Protein AF-0000000084527457 (afdb_homodimer)

Radius of gyration: 26.6 Å; Cα contacts (8 Å, |Δi|>4): 1400; chains: 2; bounding box: 77×73×50 Å

Organism: NCBI:txid1123501

InterPro domains:
  IPR000843 LacI-type HTH domain [PF00356] (1-45)
  IPR000843 LacI-type HTH domain [PS50932] (1-57)
  IPR000843 LacI-type HTH domain [SM00354] (1-70)
  IPR000843 LacI-type HTH domain [cd01392] (3-54)
  IPR010982 Lambda repressor-like, DNA-binding domain superfamily [G3DSA:1.10.260.40] (1-59)
  IPR010982 Lambda repressor-like, DNA-binding domain superfamily [SSF47413] (1-47)
  IPR028082 Periplasmic binding protein-like I [SSF53822] (60-326)
  IPR046335 Transcriptional regulator LacI/GalR-like, sensor domain [PF13377] (168-326)

Secondary structure (DSSP, 8-state):
-HHHHHHHTS-HHHHHHHHTT-TT----HHHHHHHHHHHHHHT-------SS----TT-EEEEEES-SSSSSHHHHHHHHHHHHHHHTT-EEEEEE--SS---STTTTHHHHTS-EEEEEEEEEEEEEE---GGGGSS-EEEEEEEETT--S-EEEE-HHHHHHHHHHHHHHTT--SEEEE---TT-HHHHHHHHHHHHHHHHTTPPP-GGGEE---SSHHHHHHHHHHHHTSSS--SEEEESSHHHHHHHHHHHHHTTPPTTTT-EEE-SB--GGGGGSSSPPBEEE--HHHHHHHHHHHHH-GGG---TT-EEEEPPEEE--S--/-HHHHHHHTS-HHHHHHHHTT-TT----HHHHHHHHHHHHHHT-------SS----TT-EEEEEES-SSSSSHHHHHHHHHHHHHHHTT-EEEEEE--STT---GGGGHHHHTS-EEEEEEEEEEEEEE---GGGGTS-EEEEEEEETT--S-EEEE-HHHHHHHHHHHHHHTT--SEEEE---TT-HHHHHHHHHHHHHHHHTTPPP-GGGEE---SSHHHHHHHHHHHHTSSS--SEEEESSHHHHHHHHHHHHHTT--TTTT-EEE-SB--GGGGGSSSPPBEEE--HHHHHHHHHHHHH-GGG---TT-EEEEPPEEE--S--

pLDDT: mean 86.65, std 17.04, range [30.64, 98.94]

Solvent-accessible surface area (backbone atoms only — not comparable to full-atom values): 33300 Å² total; per-residue (Å²): 99,64,68,31,8,64,69,42,73,44,49,51,58,54,38,50,43,55,73,66,62,51,80,79,62,92,61,53,70,68,54,43,50,38,35,52,53,27,24,57,73,70,63,59,68,77,74,68,74,72,69,87,69,73,66,59,74,78,36,28,35,41,35,38,26,46,49,53,45,92,49,53,50,42,31,29,16,47,50,25,21,44,57,48,28,44,76,60,60,27,44,55,41,34,31,65,44,68,68,87,66,50,70,63,78,55,71,47,42,72,59,76,68,46,57,63,64,25,38,37,44,34,39,73,60,52,42,78,44,82,74,62,72,72,51,76,77,42,56,41,29,29,32,30,27,40,40,82,79,48,76,42,18,20,31,34,68,26,36,33,61,30,22,18,51,52,41,40,48,39,41,74,70,67,32,78,39,69,24,33,38,36,28,37,83,94,36,51,57,31,55,28,23,49,52,12,33,52,50,33,33,52,76,67,73,35,82,86,54,76,81,38,53,31,86,21,64,64,36,32,65,38,20,22,53,38,40,50,56,36,60,66,39,96,79,44,56,36,20,35,38,21,61,27,40,49,16,34,50,16,30,50,51,36,35,51,74,71,70,51,46,60,34,85,64,32,24,37,33,29,22,47,57,48,80,63,32,69,70,38,92,52,24,42,9,24,24,31,58,46,35,33,56,40,21,25,50,44,39,44,58,71,70,49,61,76,75,62,70,60,72,53,44,75,44,57,43,72,38,47,80,42,84,51,54,11,78,98,64,68,30,9,66,69,43,74,44,50,51,56,54,40,50,41,54,72,66,60,51,80,77,61,91,61,51,71,67,53,43,51,38,36,51,51,28,24,58,73,70,64,58,68,73,72,70,75,74,66,90,68,74,66,58,72,78,36,28,36,40,36,38,27,48,49,52,46,91,49,53,49,42,30,29,16,47,51,24,20,45,55,47,28,44,77,60,60,28,44,54,41,33,31,66,43,70,68,86,71,60,70,53,75,57,64,48,44,72,60,75,66,46,58,62,64,25,37,35,42,34,39,75,61,52,41,80,45,83,76,63,72,72,51,76,77,41,56,42,31,27,32,30,28,40,40,83,81,47,76,42,18,20,30,33,71,26,36,34,61,32,22,18,50,52,41,40,47,40,42,73,72,68,33,77,39,69,24,33,38,35,29,36,83,92,34,52,56,32,53,29,23,49,51,11,35,52,50,32,32,52,76,68,74,35,82,87,53,76,81,37,53,32,84,23,64,65,36,32,65,37,19,22,53,39,43,50,55,35,59,65,40,96,78,43,54,35,20,36,37,21,62,28,37,50,15,34,52,17,30,51,53,37,37,51,73,71,70,51,46,62,34,84,64,31,22,38,34,29,21,46,57,49,80,64,32,70,69,39,91,51,24,43,8,24,24,32,58,49,35,34,57,41,21,23,48,44,39,44,59,71,68,49,62,74,75,63,70,58,70,53,42,74,44,58,42,72,38,46,80,43,84,52,55,11,81

Sequence (654 aa):
MMDVAARAGVSQATVSLVLNGSPGARLSDATKSRVRAAAEAVGYRLTRRPAARQPVAEKLIGFIADELSTDPWMPLAFDGAREKALEYGVTMTLVSRQGEDDREDSVYEPLTRLPLHGLIFGTTLTRRVDPPKLLFDVPSVLVNCYDTRRRLPSVLPGDLLGGRAATQRLIAAGRRRVGLINGQSGIDASRDRLRGYRQALSSADIAFDPALVWPGNWEPTAGYEGTMAMMALEDPPDGIFCANDVMALGCYDALKELGLRIPQDIAVVGFDDREIAQFMRPPLTTFLLPHYEMGATAVQMLLDRAGGLTDLDQIKIECTLVERESGMMDVAARAGVSQATVSLVLNGSPGARLSDATKSRVRAAAEAVGYRLTRRPAARQPVAEKLIGFIADELSTDPWMPLAFDGAREKALEYGVTMTLVSRQGEDDREDSVYEPLTRLPLHGLIFGTTLTRRVDPPKLLFDVPSVLVNCYDTRRRLPSVLPGDLLGGRAATQRLIAAGRRRVGLINGQSGIDASRDRLRGYRQALSSADIAFDPALVWPGNWEPTAGYEGTMAMMALEDPPDGIFCANDVMALGCYDALKELGLRIPQDIAVVGFDDREIAQFMRPPLTTFLLPHYEMGATAVQMLLDRAGGLTDLDQIKIECTLVERESG

Structure (mmCIF, N/CA/C/O backbone):
data_AF-0000000084527457-model_v1
#
loop_
_entity.id
_entity.type
_entity.pdbx_description
1 polymer 'Transcriptional regulator, LacI family'
#
loop_
_atom_site.group_PDB
_atom_site.id
_atom_site.type_symbol
_atom_site.label_atom_id
_atom_site.label_alt_id
_atom_site.label_comp_id
_atom_site.label_asym_id
_atom_site.label_entity_id
_atom_site.label_seq_id
_atom_site.pdbx_PDB_ins_code
_atom_site.Cartn_x
_atom_site.Cartn_y
_atom_site.Cartn_z
_atom_site.occupancy
_atom_site.B_iso_or_equiv
_atom_site.auth_seq_id
_atom_site.auth_comp_id
_atom_site.auth_asym_id
_atom_site.auth_atom_id
_atom_site.pdbx_PDB_model_num
ATOM 1 N N . MET A 1 1 ? 33.625 -12.305 8.234 1 56.59 1 MET A N 1
ATOM 2 C CA . MET A 1 1 ? 32.188 -12.414 8.047 1 56.59 1 MET A CA 1
ATOM 3 C C . MET A 1 1 ? 31.875 -13.266 6.82 1 56.59 1 MET A C 1
ATOM 5 O O . MET A 1 1 ? 31.047 -14.18 6.895 1 56.59 1 MET A O 1
ATOM 9 N N . MET A 1 2 ? 32.531 -13.133 5.77 1 64.69 2 MET A N 1
ATOM 10 C CA . MET A 1 2 ? 32.281 -13.938 4.578 1 64.69 2 MET A CA 1
ATOM 11 C C . MET A 1 2 ? 32.688 -15.391 4.816 1 64.69 2 MET A C 1
ATOM 13 O O . MET A 1 2 ? 31.953 -16.297 4.414 1 64.69 2 MET A O 1
ATOM 17 N N . ASP A 1 3 ? 33.75 -15.578 5.426 1 67.12 3 ASP A N 1
ATOM 18 C CA . ASP A 1 3 ? 34.219 -16.938 5.707 1 67.12 3 ASP A CA 1
ATOM 19 C C . ASP A 1 3 ? 33.281 -17.656 6.664 1 67.12 3 ASP A C 1
ATOM 21 O O . ASP A 1 3 ? 33.031 -18.844 6.508 1 67.12 3 ASP A O 1
ATOM 25 N N . VAL A 1 4 ? 32.688 -16.844 7.602 1 74.31 4 VAL A N 1
ATOM 26 C CA . VAL A 1 4 ? 31.734 -17.406 8.555 1 74.31 4 VAL A CA 1
ATOM 27 C C . VAL A 1 4 ? 30.438 -17.781 7.832 1 74.31 4 VAL A C 1
ATOM 29 O O . VAL A 1 4 ? 29.906 -18.875 8.055 1 74.31 4 VAL A O 1
ATOM 32 N N . ALA A 1 5 ? 30.094 -17 6.988 1 71.12 5 ALA A N 1
ATOM 33 C CA . ALA A 1 5 ? 28.859 -17.219 6.215 1 71.12 5 ALA A CA 1
ATOM 34 C C . ALA A 1 5 ? 29 -18.438 5.312 1 71.12 5 ALA A C 1
ATOM 36 O O . ALA A 1 5 ? 28.094 -19.266 5.258 1 71.12 5 ALA A O 1
ATOM 37 N N . ALA A 1 6 ? 30.078 -18.578 4.688 1 70.38 6 ALA A N 1
ATOM 38 C CA . ALA A 1 6 ? 30.375 -19.719 3.82 1 70.38 6 ALA A CA 1
ATOM 39 C C . ALA A 1 6 ? 30.406 -21.016 4.617 1 70.38 6 ALA A C 1
ATOM 41 O O . ALA A 1 6 ? 29.875 -22.031 4.18 1 70.38 6 ALA A O 1
ATOM 42 N N . ARG A 1 7 ? 30.938 -20.969 5.777 1 73.31 7 ARG A N 1
ATOM 43 C CA . ARG A 1 7 ? 31.125 -22.156 6.602 1 73.31 7 ARG A CA 1
ATOM 44 C C . ARG A 1 7 ? 29.812 -22.547 7.285 1 73.31 7 ARG A C 1
ATOM 46 O O . ARG A 1 7 ? 29.547 -23.734 7.473 1 73.31 7 ARG A O 1
ATOM 53 N N . ALA A 1 8 ? 28.953 -21.547 7.547 1 76.69 8 ALA A N 1
ATOM 54 C CA . ALA A 1 8 ? 27.688 -21.766 8.258 1 76.69 8 ALA A CA 1
ATOM 55 C C . ALA A 1 8 ? 26.547 -22.016 7.277 1 76.69 8 ALA A C 1
ATOM 57 O O . ALA A 1 8 ? 25.469 -22.453 7.676 1 76.69 8 ALA A O 1
ATOM 58 N N . GLY A 1 9 ? 26.844 -21.75 5.965 1 69.19 9 GLY A N 1
ATOM 59 C CA . GLY A 1 9 ? 25.828 -21.922 4.934 1 69.19 9 GLY A CA 1
ATOM 60 C C . GLY A 1 9 ? 24.719 -20.906 5.02 1 69.19 9 GLY A C 1
ATOM 61 O O . GLY A 1 9 ? 23.547 -21.25 4.805 1 69.19 9 GLY A O 1
ATOM 62 N N . VAL A 1 10 ? 25.094 -19.812 5.555 1 69.06 10 VAL A N 1
ATOM 63 C CA . VAL A 1 10 ? 24.109 -18.75 5.688 1 69.06 10 VAL A CA 1
ATOM 64 C 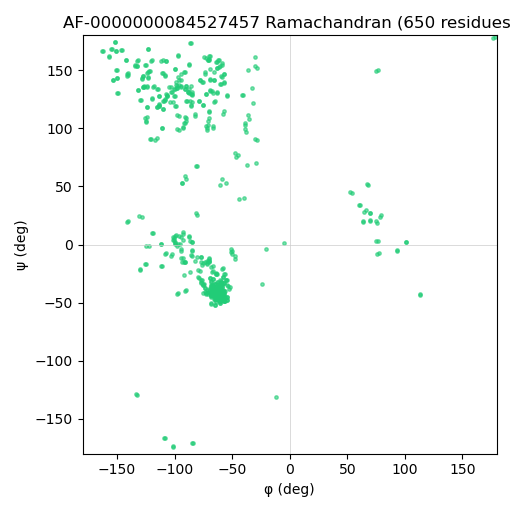C . VAL A 1 10 ? 24.609 -17.484 4.992 1 69.06 10 VAL A C 1
ATOM 66 O O . VAL A 1 10 ? 25.75 -17.453 4.512 1 69.06 10 VAL A O 1
ATOM 69 N N . SER A 1 11 ? 23.797 -16.594 4.828 1 64.56 11 SER A N 1
ATOM 70 C CA . SER A 1 11 ? 24.188 -15.312 4.238 1 64.56 11 SER A CA 1
ATOM 71 C C . SER A 1 11 ? 25.062 -14.508 5.199 1 64.56 11 SER A C 1
ATOM 73 O O . SER A 1 11 ? 25.047 -14.742 6.406 1 64.56 11 SER A O 1
ATOM 75 N N . GLN A 1 12 ? 25.797 -13.586 4.703 1 61.69 12 GLN A N 1
ATOM 76 C CA . GLN A 1 12 ? 26.609 -12.68 5.527 1 61.69 12 GLN A CA 1
ATOM 77 C C . GLN A 1 12 ? 25.719 -11.891 6.488 1 61.69 12 GLN A C 1
ATOM 79 O O . GLN A 1 12 ? 26.109 -11.641 7.633 1 61.69 12 GLN A O 1
ATOM 84 N N . ALA A 1 13 ? 24.594 -11.586 6.078 1 60.31 13 ALA A N 1
ATOM 85 C CA . ALA A 1 13 ? 23.672 -10.844 6.922 1 60.31 13 ALA A CA 1
ATOM 86 C C . ALA A 1 13 ? 23.219 -11.68 8.117 1 60.31 13 ALA A C 1
ATOM 88 O O . ALA A 1 13 ? 23.125 -11.18 9.234 1 60.31 13 ALA A O 1
ATOM 89 N N . THR A 1 14 ? 23 -12.93 7.871 1 64.81 14 THR A N 1
ATOM 90 C CA . THR A 1 14 ? 22.641 -13.852 8.938 1 64.81 14 THR A CA 1
ATOM 91 C C . THR A 1 14 ? 23.766 -13.984 9.945 1 64.81 14 THR A C 1
ATOM 93 O O . THR A 1 14 ? 23.531 -14.016 11.156 1 64.81 14 THR A O 1
ATOM 96 N N . VAL A 1 15 ? 24.969 -14.047 9.43 1 65.31 15 VAL A N 1
ATOM 97 C CA . VAL A 1 15 ? 26.141 -14.117 10.297 1 65.31 15 VAL A CA 1
ATOM 98 C C . VAL A 1 15 ? 26.203 -12.867 11.172 1 65.31 15 VAL A C 1
ATOM 100 O O . VAL A 1 15 ? 26.406 -12.953 12.383 1 65.31 15 VAL A O 1
ATOM 103 N N . SER A 1 16 ? 25.969 -11.797 10.617 1 62.44 16 SER A N 1
ATOM 104 C CA . SER A 1 16 ? 26 -10.523 11.328 1 62.44 16 SER A CA 1
ATOM 105 C C . SER A 1 16 ? 24.922 -10.461 12.398 1 62.44 16 SER A C 1
ATOM 107 O O . SER A 1 16 ? 25.188 -10.039 13.531 1 62.44 16 SER A O 1
ATOM 109 N N . LEU A 1 17 ? 23.781 -10.914 12.055 1 61.84 17 LEU A N 1
ATOM 110 C CA . LEU A 1 17 ? 22.656 -10.891 12.984 1 61.84 17 LEU A CA 1
ATOM 111 C C . LEU A 1 17 ? 22.938 -11.805 14.18 1 61.84 17 LEU A C 1
ATOM 113 O O . LEU A 1 17 ? 22.625 -11.445 15.32 1 61.84 17 LEU A O 1
ATOM 117 N N . VAL A 1 18 ? 23.391 -12.977 13.938 1 67.12 18 VAL A N 1
ATOM 118 C CA . VAL A 1 18 ? 23.641 -13.969 14.977 1 67.12 18 VAL A CA 1
ATOM 119 C C . VAL A 1 18 ? 24.781 -13.492 15.867 1 67.12 18 VAL A C 1
ATOM 121 O O . VAL A 1 18 ? 24.703 -13.602 17.094 1 67.12 18 VAL A O 1
ATOM 124 N N . LEU A 1 19 ? 25.797 -12.977 15.273 1 65.38 19 LEU A N 1
ATOM 125 C CA . LEU A 1 19 ? 27 -12.656 16.047 1 65.38 19 LEU A CA 1
ATOM 126 C C . LEU A 1 19 ? 26.812 -11.344 16.797 1 65.38 19 LEU A C 1
ATOM 128 O O . LEU A 1 19 ? 27.422 -11.148 17.859 1 65.38 19 LEU A O 1
ATOM 132 N N . ASN A 1 20 ? 25.891 -10.523 16.312 1 57.22 20 ASN A N 1
ATOM 133 C CA . ASN A 1 20 ? 25.672 -9.258 17.016 1 57.22 20 ASN A CA 1
ATOM 134 C C . ASN A 1 20 ? 24.562 -9.375 18.047 1 57.22 20 ASN A C 1
ATOM 136 O O . ASN A 1 20 ? 24.25 -8.406 18.734 1 57.22 20 ASN A O 1
ATOM 140 N N . GLY A 1 21 ? 24.078 -10.406 18.375 1 56.22 21 GLY A N 1
ATOM 141 C CA . GLY A 1 21 ? 23.125 -10.688 19.438 1 56.22 21 GLY A CA 1
ATOM 142 C C . GLY A 1 21 ? 21.781 -10.023 19.203 1 56.22 21 GLY A C 1
ATOM 143 O O . GLY A 1 21 ? 21.078 -9.703 20.172 1 56.22 21 GLY A O 1
ATOM 144 N N . SER A 1 22 ? 21.453 -9.812 18.094 1 45.12 22 SER A N 1
ATOM 145 C CA . SER A 1 22 ? 20.203 -9.094 17.891 1 45.12 22 SER A CA 1
ATOM 146 C C . SER A 1 22 ? 19 -9.953 18.266 1 45.12 22 SER A C 1
ATOM 148 O O . SER A 1 22 ? 18.781 -11.016 17.688 1 45.12 22 SER A O 1
ATOM 150 N N . PRO A 1 23 ? 18.328 -9.656 19.328 1 46.12 23 PRO A N 1
ATOM 151 C CA . PRO A 1 23 ? 17.266 -10.508 19.859 1 46.12 23 PRO A CA 1
ATOM 152 C C . PRO A 1 23 ? 16.141 -10.766 18.859 1 46.12 23 PRO A C 1
ATOM 154 O O . PRO A 1 23 ? 15.477 -11.797 18.938 1 46.12 23 PRO A O 1
ATOM 157 N N . GLY A 1 24 ? 15.82 -9.977 18.078 1 41.19 24 GLY A N 1
ATOM 158 C CA . GLY A 1 24 ? 14.625 -10.078 17.266 1 41.19 24 GLY A CA 1
ATOM 159 C C . GLY A 1 24 ? 14.797 -10.984 16.062 1 41.19 24 GLY A C 1
ATOM 160 O O . GLY A 1 24 ? 13.875 -11.148 15.266 1 41.19 24 GLY A O 1
ATOM 161 N N . ALA A 1 25 ? 15.875 -11.391 15.734 1 41.84 25 ALA A N 1
ATOM 162 C CA . ALA A 1 25 ? 16.016 -12.234 14.547 1 41.84 25 ALA A CA 1
ATOM 163 C C . ALA A 1 25 ? 15.453 -13.633 14.797 1 41.84 25 ALA A C 1
ATOM 165 O O . ALA A 1 25 ? 15.922 -14.336 15.703 1 41.84 25 ALA A O 1
ATOM 166 N N . ARG A 1 26 ? 14.273 -13.969 14.406 1 50.69 26 ARG A N 1
ATOM 167 C CA . ARG A 1 26 ? 13.695 -15.305 14.453 1 50.69 26 ARG A CA 1
ATOM 168 C C . ARG A 1 26 ? 14.578 -16.312 13.719 1 50.69 26 ARG A C 1
ATOM 170 O O . ARG A 1 26 ? 14.281 -16.688 12.586 1 50.69 26 ARG A O 1
ATOM 177 N N . LEU A 1 27 ? 15.805 -16.359 14.062 1 58.62 27 LEU A N 1
ATOM 178 C CA . LEU A 1 27 ? 16.672 -17.422 13.578 1 58.62 27 LEU A CA 1
ATOM 179 C C . LEU A 1 27 ? 16.594 -18.641 14.492 1 58.62 27 LEU A C 1
ATOM 181 O O . LEU A 1 27 ? 16.438 -18.5 15.711 1 58.62 27 LEU A O 1
ATOM 185 N N . SER A 1 28 ? 16.469 -19.781 13.914 1 65.12 28 SER A N 1
ATOM 186 C CA . SER A 1 28 ? 16.422 -21.016 14.695 1 65.12 28 SER A CA 1
ATOM 187 C C . SER A 1 28 ? 17.672 -21.156 15.555 1 65.12 28 SER A C 1
ATOM 189 O O . SER A 1 28 ? 18.75 -20.641 15.211 1 65.12 28 SER A O 1
ATOM 191 N N . ASP A 1 29 ? 17.422 -21.719 16.609 1 71.06 29 ASP A N 1
ATOM 192 C CA . ASP A 1 29 ? 18.547 -22 17.5 1 71.06 29 ASP A CA 1
ATOM 193 C C . ASP A 1 29 ? 19.625 -22.797 16.781 1 71.06 29 ASP A C 1
ATOM 195 O O . ASP A 1 29 ? 20.812 -22.625 17.047 1 71.06 29 ASP A O 1
ATOM 199 N N . ALA A 1 30 ? 19.188 -23.562 15.875 1 71.75 30 ALA A N 1
ATOM 200 C CA . ALA A 1 30 ? 20.125 -24.359 15.102 1 71.75 30 ALA A CA 1
ATOM 201 C C . ALA A 1 30 ? 20.984 -23.469 14.203 1 71.75 30 ALA A C 1
ATOM 203 O O . ALA A 1 30 ? 22.203 -23.672 14.109 1 71.75 30 ALA A O 1
ATOM 204 N N . THR A 1 31 ? 20.438 -22.484 13.711 1 73.5 31 THR A N 1
ATOM 205 C CA . THR A 1 31 ? 21.156 -21.562 12.844 1 73.5 31 THR A CA 1
ATOM 206 C C . THR A 1 31 ? 22.125 -20.688 13.664 1 73.5 31 THR A C 1
ATOM 208 O O . THR A 1 31 ? 23.266 -20.484 13.258 1 73.5 31 THR A O 1
ATOM 211 N N . LYS A 1 32 ? 21.688 -20.297 14.703 1 75.38 32 LYS A N 1
ATOM 212 C CA . LYS A 1 32 ? 22.516 -19.516 15.602 1 75.38 32 LYS A CA 1
ATOM 213 C C . LYS A 1 32 ? 23.75 -20.297 16.047 1 75.38 32 LYS A C 1
ATOM 215 O O . LYS A 1 32 ? 24.859 -19.766 16.047 1 75.38 32 LYS A O 1
ATOM 220 N N . SER A 1 33 ? 23.422 -21.5 16.391 1 77.44 33 SER A N 1
ATOM 221 C CA . SER A 1 33 ? 24.5 -22.375 16.844 1 77.44 33 SER A CA 1
ATOM 222 C C . SER A 1 33 ? 25.516 -22.625 15.734 1 77.44 33 SER A C 1
ATOM 224 O O . SER A 1 33 ? 26.719 -22.609 15.977 1 77.44 33 SER A O 1
ATOM 226 N N . ARG A 1 34 ? 25.031 -22.766 14.555 1 78.56 34 ARG A N 1
ATOM 227 C CA . ARG A 1 34 ? 25.906 -23.016 13.414 1 78.56 34 ARG A CA 1
ATOM 228 C C . ARG A 1 34 ? 26.781 -21.812 13.117 1 78.56 34 ARG A C 1
ATOM 230 O O . ARG A 1 34 ? 27.984 -21.969 12.844 1 78.56 34 ARG A O 1
ATOM 237 N N . VAL A 1 35 ? 26.203 -20.766 13.211 1 77.31 35 VAL A N 1
ATOM 238 C CA . VAL A 1 35 ? 26.922 -19.531 12.93 1 77.31 35 VAL A CA 1
ATOM 239 C C . VAL A 1 35 ? 27.969 -19.281 14.016 1 77.31 35 VAL A C 1
ATOM 241 O O . VAL A 1 35 ? 29.109 -18.938 13.711 1 77.31 35 VAL A O 1
ATOM 244 N N . ARG A 1 36 ? 27.516 -19.5 15.203 1 77.94 36 ARG A N 1
ATOM 245 C CA . ARG A 1 36 ? 28.438 -19.297 16.312 1 77.94 36 ARG A CA 1
ATOM 246 C C . ARG A 1 36 ? 29.609 -20.281 16.234 1 77.94 36 ARG A C 1
ATOM 248 O O . ARG A 1 36 ? 30.75 -19.906 16.484 1 77.94 36 ARG A O 1
ATOM 255 N N . ALA A 1 37 ? 29.375 -21.5 15.938 1 79.69 37 ALA A N 1
ATOM 256 C CA . ALA A 1 37 ? 30.406 -22.516 15.789 1 79.69 37 ALA A CA 1
ATOM 257 C C . ALA A 1 37 ? 31.375 -22.172 14.656 1 79.69 37 ALA A C 1
ATOM 259 O O . ALA A 1 37 ? 32.594 -22.344 14.789 1 79.69 37 ALA A O 1
ATOM 260 N N . ALA A 1 38 ? 30.844 -21.672 13.57 1 78.88 38 ALA A N 1
ATOM 261 C CA . ALA A 1 38 ? 31.641 -21.281 12.422 1 78.88 38 ALA A CA 1
ATOM 262 C C . ALA A 1 38 ? 32.531 -20.062 12.758 1 78.88 38 ALA A C 1
ATOM 264 O O . ALA A 1 38 ? 33.688 -20 12.352 1 78.88 38 ALA A O 1
ATOM 265 N N . ALA A 1 39 ? 31.953 -19.219 13.484 1 75.81 39 ALA A N 1
ATOM 266 C CA . ALA A 1 39 ? 32.688 -18.031 13.922 1 75.81 39 ALA A CA 1
ATOM 267 C C . ALA A 1 39 ? 33.844 -18.391 14.828 1 75.81 39 ALA A C 1
ATOM 269 O O . ALA A 1 39 ? 34.938 -17.859 14.68 1 75.81 39 ALA A O 1
ATOM 270 N N . GLU A 1 40 ? 33.562 -19.188 15.75 1 73.81 40 GLU A N 1
ATOM 271 C CA . GLU A 1 40 ? 34.594 -19.688 16.656 1 73.81 40 GLU A CA 1
ATOM 272 C C . GLU A 1 40 ? 35.719 -20.391 15.891 1 73.81 40 GLU A C 1
ATOM 274 O O . GLU A 1 40 ? 36.875 -20.234 16.203 1 73.81 40 GLU A O 1
ATOM 279 N N . ALA A 1 41 ? 35.375 -21.109 14.945 1 75.94 41 ALA A N 1
ATOM 280 C CA . ALA A 1 41 ? 36.312 -21.906 14.195 1 75.94 41 ALA A CA 1
ATOM 281 C C . ALA A 1 41 ? 37.25 -21.016 13.383 1 75.94 41 ALA A C 1
ATOM 283 O O . ALA A 1 41 ? 38.406 -21.359 13.156 1 75.94 41 ALA A O 1
ATOM 284 N N . VAL A 1 42 ? 36.656 -19.875 12.984 1 71.19 42 VAL A N 1
ATOM 285 C CA . VAL A 1 42 ? 37.469 -19.016 12.148 1 71.19 42 VAL A CA 1
ATOM 286 C C . VAL A 1 42 ? 38.125 -17.953 13.016 1 71.19 42 VAL A C 1
ATOM 288 O O . VAL A 1 42 ? 38.938 -17.156 12.516 1 71.19 42 VAL A O 1
ATOM 291 N N . GLY A 1 43 ? 38.031 -18 14.25 1 65.12 43 GLY A N 1
ATOM 292 C CA . GLY A 1 43 ? 38.625 -17.062 15.188 1 65.12 43 GLY A CA 1
ATOM 293 C C . GLY A 1 43 ? 37.969 -15.688 15.148 1 65.12 43 GLY A C 1
ATOM 294 O O . GLY A 1 43 ? 38.625 -14.68 15.398 1 65.12 43 GLY A O 1
ATOM 295 N N . TYR A 1 44 ? 36.844 -15.734 14.664 1 53.78 44 TYR A N 1
ATOM 296 C CA . TYR A 1 44 ? 36.156 -14.445 14.602 1 53.78 44 TYR A CA 1
ATOM 297 C C . TYR A 1 44 ? 35.844 -13.93 16 1 53.78 44 TYR A C 1
ATOM 299 O O . TYR A 1 44 ? 35.156 -14.602 16.766 1 53.78 44 TYR A O 1
ATOM 307 N N . ARG A 1 45 ? 36.625 -12.93 16.594 1 44.81 45 ARG A N 1
ATOM 308 C CA . ARG A 1 45 ? 36.375 -12.297 17.875 1 44.81 45 ARG A CA 1
ATOM 309 C C . ARG A 1 45 ? 35.344 -11.172 17.75 1 44.81 45 ARG A C 1
ATOM 311 O O . ARG A 1 45 ? 35.469 -10.336 16.844 1 44.81 45 ARG A O 1
ATOM 318 N N . LEU A 1 46 ? 34.25 -11.375 18.312 1 39.66 46 LEU A N 1
ATOM 319 C CA . LEU A 1 46 ? 33.344 -10.25 18.484 1 39.66 46 LEU A CA 1
ATOM 320 C C . LEU A 1 46 ? 34.062 -9.031 19.031 1 39.66 46 LEU A C 1
ATOM 322 O O . LEU A 1 46 ? 34.688 -9.102 20.094 1 39.66 46 LEU A O 1
ATOM 326 N N . THR A 1 47 ? 34.844 -8.266 18.375 1 32.09 47 THR A N 1
ATOM 327 C CA . THR A 1 47 ? 35.312 -7.051 19.047 1 32.09 47 THR A CA 1
ATOM 328 C C . THR A 1 47 ? 34.188 -6.488 19.938 1 32.09 47 THR A C 1
ATOM 330 O O . THR A 1 47 ? 33.031 -6.441 19.531 1 32.09 47 THR A O 1
ATOM 333 N N . ARG A 1 48 ? 34.375 -6.559 21.234 1 32.19 48 ARG A N 1
ATOM 334 C CA . ARG A 1 48 ? 33.531 -5.938 22.234 1 32.19 48 ARG A CA 1
ATOM 335 C C . ARG A 1 48 ? 32.938 -4.621 21.734 1 32.19 48 ARG A C 1
ATOM 337 O O . ARG A 1 48 ? 33.625 -3.883 21 1 32.19 48 ARG A O 1
ATOM 344 N N . ARG A 1 49 ? 31.609 -4.484 22 1 32.16 49 ARG A N 1
ATOM 345 C CA . ARG A 1 49 ? 30.922 -3.205 21.812 1 32.16 49 ARG A CA 1
ATOM 346 C C . ARG A 1 49 ? 31.828 -2.043 22.219 1 32.16 49 ARG A C 1
ATOM 348 O O . ARG A 1 49 ? 32.375 -2.025 23.328 1 32.16 49 ARG A O 1
ATOM 355 N N . PRO A 1 50 ? 32.594 -1.306 21.359 1 31.89 50 PRO A N 1
ATOM 356 C CA . PRO A 1 50 ? 33.188 -0.212 22.141 1 31.89 50 PRO A CA 1
ATOM 357 C C . PRO A 1 50 ? 32.344 0.205 23.328 1 31.89 50 PRO A C 1
ATOM 359 O O . PRO A 1 50 ? 31.125 -0.048 23.344 1 31.89 50 PRO A O 1
ATOM 362 N N . ALA A 1 51 ? 32.812 0.744 24.453 1 30.64 51 ALA A N 1
ATOM 363 C CA . ALA A 1 51 ? 32.156 1.459 25.531 1 30.64 51 ALA A CA 1
ATOM 364 C C . ALA A 1 51 ? 30.938 2.221 25.031 1 30.64 51 ALA A C 1
ATOM 366 O O . ALA A 1 51 ? 30.844 2.553 23.844 1 30.64 51 ALA A O 1
ATOM 367 N N . ALA A 1 52 ? 29.969 2.467 25.844 1 35.22 52 ALA A N 1
ATOM 368 C CA . ALA A 1 52 ? 28.75 3.268 25.688 1 35.22 52 ALA A CA 1
ATOM 369 C C . ALA A 1 52 ? 28.984 4.418 24.703 1 35.22 52 ALA A C 1
ATOM 371 O O . ALA A 1 52 ? 29.734 5.352 25 1 35.22 52 ALA A O 1
ATOM 372 N N . ARG A 1 53 ? 29.141 4.16 23.438 1 40.34 53 ARG A N 1
ATOM 373 C CA . ARG A 1 53 ? 29.453 5.246 22.516 1 40.34 53 ARG A CA 1
ATOM 374 C C . ARG A 1 53 ? 28.641 6.496 22.859 1 40.34 53 ARG A C 1
ATOM 376 O O . ARG A 1 53 ? 27.5 6.395 23.328 1 40.34 53 ARG A O 1
ATOM 383 N N . GLN A 1 54 ? 29.188 7.746 23.031 1 37.69 54 GLN A N 1
ATOM 384 C CA . GLN A 1 54 ? 28.578 9.055 23.219 1 37.69 54 GLN A CA 1
ATOM 385 C C . GLN A 1 54 ? 27.344 9.211 22.344 1 37.69 54 GLN A C 1
ATOM 387 O O . GLN A 1 54 ? 27.375 8.922 21.141 1 37.69 54 GLN A O 1
ATOM 392 N N . PRO A 1 55 ? 26.156 9.102 22.859 1 43.47 55 PRO A N 1
ATOM 393 C CA . PRO A 1 55 ? 24.984 9.391 22.031 1 43.47 55 PRO A CA 1
ATOM 394 C C . PRO A 1 55 ? 25.266 10.406 20.922 1 43.47 55 PRO A C 1
ATOM 396 O O . PRO A 1 55 ? 25.938 11.414 21.172 1 43.47 55 PRO A O 1
ATOM 399 N N . VAL A 1 56 ? 25.656 10.117 19.766 1 49.22 56 VAL A N 1
ATOM 400 C CA . VAL A 1 56 ? 25.781 11.031 18.641 1 49.22 56 VAL A CA 1
ATOM 401 C C . VAL A 1 56 ? 24.609 12 18.625 1 49.22 56 VAL A C 1
ATOM 403 O O . VAL A 1 56 ? 23.625 11.781 17.906 1 49.22 56 VAL A O 1
ATOM 406 N N . ALA A 1 57 ? 24.188 12.469 19.719 1 53.91 57 ALA A N 1
ATOM 407 C CA . ALA A 1 57 ? 22.938 13.102 20.156 1 53.91 57 ALA A CA 1
ATOM 408 C C . ALA A 1 57 ? 22.547 14.234 19.219 1 53.91 57 ALA A C 1
ATOM 410 O O . ALA A 1 57 ? 21.375 14.602 19.125 1 53.91 57 ALA A O 1
ATOM 411 N N . GLU A 1 58 ? 23.484 14.602 18.078 1 72.25 58 GLU A N 1
ATOM 412 C CA . GLU A 1 58 ? 23.047 15.828 17.422 1 72.25 58 GLU A CA 1
ATOM 413 C C . GLU A 1 58 ? 22.859 15.609 15.922 1 72.25 58 GLU A C 1
ATOM 415 O O . GLU A 1 58 ? 22.328 16.484 15.219 1 72.25 58 GLU A O 1
ATOM 420 N N . LYS A 1 59 ? 23.141 14.406 15.469 1 83.88 59 LYS A N 1
ATOM 421 C CA . LYS A 1 59 ? 23.047 14.258 14.016 1 83.88 59 LYS A CA 1
ATOM 422 C C . LYS A 1 59 ? 21.859 13.383 13.625 1 83.88 59 LYS A C 1
ATOM 424 O O . LYS A 1 59 ? 21.359 12.609 14.445 1 83.88 59 LYS A O 1
ATOM 429 N N . LEU A 1 60 ? 21.469 13.555 12.43 1 92.25 60 LEU A N 1
ATOM 430 C CA . LEU A 1 60 ? 20.312 12.875 11.859 1 92.25 60 LEU A CA 1
ATOM 431 C C . LEU A 1 60 ? 20.703 12.031 10.656 1 92.25 60 LEU A C 1
ATOM 433 O O . LEU A 1 60 ? 21.797 12.195 10.117 1 92.25 60 LEU A O 1
ATOM 437 N N . ILE A 1 61 ? 19.938 11.094 10.336 1 94.94 61 ILE A N 1
ATOM 438 C CA . ILE A 1 61 ? 20.062 10.383 9.07 1 94.94 61 ILE A CA 1
ATOM 439 C C . ILE A 1 61 ? 18.922 10.789 8.133 1 94.94 61 ILE A C 1
ATOM 441 O O . ILE A 1 61 ? 17.766 10.844 8.539 1 94.94 61 ILE A O 1
ATOM 445 N N . GLY A 1 62 ? 19.266 11.172 6.938 1 96.19 62 GLY A N 1
ATOM 446 C CA . GLY A 1 62 ? 18.266 11.453 5.914 1 96.19 62 GLY A CA 1
ATOM 447 C C . GLY A 1 62 ? 17.984 10.266 5.016 1 96.19 62 GLY A C 1
ATOM 448 O O . GLY A 1 62 ? 18.891 9.523 4.645 1 96.19 62 GLY A O 1
ATOM 449 N N . PHE A 1 63 ? 16.75 10.031 4.746 1 97.06 63 PHE A N 1
ATOM 450 C CA . PHE A 1 63 ? 16.297 9 3.812 1 97.06 63 PHE A CA 1
ATOM 451 C C . PHE A 1 63 ? 15.727 9.633 2.551 1 97.06 63 PHE A C 1
ATOM 453 O O . PHE A 1 63 ? 14.812 10.461 2.625 1 97.06 63 PHE A O 1
ATOM 460 N N . ILE A 1 64 ? 16.266 9.273 1.407 1 95.88 64 ILE A N 1
ATOM 461 C CA . ILE A 1 64 ? 15.773 9.742 0.115 1 95.88 64 ILE A CA 1
ATOM 462 C C . ILE A 1 64 ? 15.109 8.586 -0.635 1 95.88 64 ILE A C 1
ATOM 464 O O . ILE A 1 64 ? 15.758 7.582 -0.94 1 95.88 64 ILE A O 1
ATOM 468 N N . ALA A 1 65 ? 13.859 8.719 -0.866 1 95.5 65 ALA A N 1
ATOM 469 C CA . ALA A 1 65 ? 13.125 7.719 -1.642 1 95.5 65 ALA A CA 1
ATOM 470 C C . ALA A 1 65 ? 12.766 8.258 -3.023 1 95.5 65 ALA A C 1
ATOM 472 O O . ALA A 1 65 ? 12.453 9.438 -3.176 1 95.5 65 ALA A O 1
ATOM 473 N N . ASP A 1 66 ? 12.758 7.395 -4.023 1 90.88 66 ASP A N 1
ATOM 474 C CA . ASP A 1 66 ? 12.344 7.824 -5.355 1 90.88 66 ASP A CA 1
ATOM 475 C C . ASP A 1 66 ? 10.82 7.941 -5.445 1 90.88 66 ASP A C 1
ATOM 477 O O . ASP A 1 66 ? 10.305 8.711 -6.254 1 90.88 66 ASP A O 1
ATOM 481 N N . GLU A 1 67 ? 10.164 7.133 -4.684 1 89 67 GLU A N 1
ATOM 482 C CA . GLU A 1 67 ? 8.711 7.184 -4.594 1 89 67 GLU A CA 1
ATOM 483 C C . GLU A 1 67 ? 8.211 6.574 -3.287 1 89 67 GLU A C 1
ATOM 485 O O . GLU A 1 67 ? 8.938 5.812 -2.639 1 89 67 GLU A O 1
ATOM 490 N N . LEU A 1 68 ? 6.922 6.938 -2.941 1 92 68 LEU A N 1
ATOM 491 C CA . LEU A 1 68 ? 6.469 6.477 -1.635 1 92 68 LEU A CA 1
ATOM 492 C C . LEU A 1 68 ? 5.105 5.801 -1.742 1 92 68 LEU A C 1
ATOM 494 O O . LEU A 1 68 ? 4.75 4.977 -0.896 1 92 68 LEU A O 1
ATOM 498 N N . SER A 1 69 ? 4.371 6.07 -2.766 1 89.56 69 SER A N 1
ATOM 499 C CA . SER A 1 69 ? 2.949 5.77 -2.625 1 89.56 69 SER A CA 1
ATOM 500 C C . SER A 1 69 ? 2.535 4.613 -3.529 1 89.56 69 SER A C 1
ATOM 502 O O . SER A 1 69 ? 1.503 3.98 -3.305 1 89.56 69 SER A O 1
ATOM 504 N N . THR A 1 70 ? 3.256 4.262 -4.508 1 84.38 70 THR A N 1
ATOM 505 C CA . THR A 1 70 ? 2.844 3.275 -5.504 1 84.38 70 THR A CA 1
ATOM 506 C C . THR A 1 70 ? 2.926 1.863 -4.93 1 84.38 70 THR A C 1
ATOM 508 O O . THR A 1 70 ? 2.137 0.992 -5.297 1 84.38 70 THR A O 1
ATOM 511 N N . ASP A 1 71 ? 3.885 1.679 -4.113 1 87.69 71 ASP A N 1
ATOM 512 C CA . ASP A 1 71 ? 4.09 0.406 -3.428 1 87.69 71 ASP A CA 1
ATOM 513 C C . ASP A 1 71 ? 4.652 0.622 -2.023 1 87.69 71 ASP A C 1
ATOM 515 O O . ASP A 1 71 ? 5.066 1.732 -1.679 1 87.69 71 ASP A O 1
ATOM 519 N N . PRO A 1 72 ? 4.648 -0.406 -1.198 1 92.25 72 PRO A N 1
ATOM 520 C CA . PRO A 1 72 ? 5.043 -0.203 0.197 1 92.25 72 PRO A CA 1
ATOM 521 C C . PRO A 1 72 ? 6.551 -0.337 0.408 1 92.25 72 PRO A C 1
ATOM 523 O O . PRO A 1 72 ? 7.023 -0.32 1.548 1 92.25 72 PRO A O 1
ATOM 526 N N . TRP A 1 73 ? 7.355 -0.466 -0.584 1 95.56 73 TRP A N 1
ATOM 527 C CA . TRP A 1 73 ? 8.742 -0.907 -0.449 1 95.56 73 TRP A CA 1
ATOM 528 C C . TRP A 1 73 ? 9.578 0.142 0.275 1 95.56 73 TRP A C 1
ATOM 530 O O . TRP A 1 73 ? 10.195 -0.149 1.302 1 95.56 73 TRP A O 1
ATOM 540 N N . MET A 1 74 ? 9.508 1.377 -0.179 1 96.19 74 MET A N 1
ATOM 541 C CA . MET A 1 74 ? 10.336 2.4 0.451 1 96.19 74 MET A CA 1
ATOM 542 C C . MET A 1 74 ? 9.789 2.771 1.825 1 96.19 74 MET A C 1
ATOM 544 O O . MET A 1 74 ? 10.555 2.988 2.764 1 96.19 74 MET A O 1
ATOM 548 N N . PRO A 1 75 ? 8.469 2.828 1.991 1 96.25 75 PRO A N 1
ATOM 549 C CA . PRO A 1 75 ? 7.973 3.01 3.357 1 96.25 75 PRO A CA 1
ATOM 550 C C . PRO A 1 75 ? 8.453 1.916 4.309 1 96.25 75 PRO A C 1
ATOM 552 O O . PRO A 1 75 ? 8.844 2.207 5.441 1 96.25 75 PRO A O 1
ATOM 555 N N . LEU A 1 76 ? 8.461 0.7 3.887 1 96.94 76 LEU A N 1
ATOM 556 C CA . LEU A 1 76 ? 8.922 -0.408 4.711 1 96.94 76 LEU A CA 1
ATOM 557 C C . LEU A 1 76 ? 10.414 -0.271 5.016 1 96.94 76 LEU A C 1
ATOM 559 O O . LEU A 1 76 ? 10.844 -0.483 6.156 1 96.94 76 LEU A O 1
ATOM 563 N N . ALA A 1 77 ? 11.172 0.054 3.984 1 98.25 77 ALA A N 1
ATOM 564 C CA . ALA A 1 77 ? 12.602 0.265 4.199 1 98.25 77 ALA A CA 1
ATOM 565 C C . ALA A 1 77 ? 12.844 1.393 5.195 1 98.25 77 ALA A C 1
ATOM 567 O O . ALA A 1 77 ? 13.711 1.28 6.07 1 98.25 77 ALA A O 1
ATOM 568 N N . PHE A 1 78 ? 12.078 2.449 5.074 1 97.75 78 PHE A N 1
ATOM 569 C CA . PHE A 1 78 ? 12.195 3.578 5.992 1 97.75 78 PHE A CA 1
ATOM 570 C C . PHE A 1 78 ? 11.859 3.156 7.418 1 97.75 78 PHE A C 1
ATOM 572 O O . PHE A 1 78 ? 12.547 3.547 8.359 1 97.75 78 PHE A O 1
ATOM 579 N N . ASP A 1 79 ? 10.844 2.4 7.57 1 95.75 79 ASP A N 1
ATOM 580 C CA . ASP A 1 79 ? 10.461 1.938 8.898 1 95.75 79 ASP A CA 1
ATOM 581 C C . ASP A 1 79 ? 11.57 1.117 9.547 1 95.75 79 ASP A C 1
ATOM 583 O O . ASP A 1 79 ? 11.906 1.319 10.711 1 95.75 79 ASP A O 1
ATOM 587 N N . GLY A 1 80 ? 12.102 0.198 8.805 1 96.69 80 GLY A N 1
ATOM 588 C CA . GLY A 1 80 ? 13.227 -0.572 9.312 1 96.69 80 GLY A CA 1
ATOM 589 C C . GLY A 1 80 ? 14.422 0.288 9.68 1 96.69 80 GLY A C 1
ATOM 590 O O . GLY A 1 80 ? 15.039 0.086 10.727 1 96.69 80 GLY A O 1
ATOM 591 N N . ALA A 1 81 ? 14.742 1.243 8.781 1 97 81 ALA A N 1
ATOM 592 C CA . ALA A 1 81 ? 15.844 2.162 9.031 1 97 81 ALA A CA 1
ATOM 593 C C . ALA A 1 81 ? 15.609 2.988 10.289 1 97 81 ALA A C 1
ATOM 595 O O . ALA A 1 81 ? 16.5 3.111 11.141 1 97 81 ALA A O 1
ATOM 596 N N . ARG A 1 82 ? 14.43 3.535 10.359 1 94.44 82 ARG A N 1
ATOM 597 C CA . ARG A 1 82 ? 14.078 4.395 11.484 1 94.44 82 ARG A CA 1
ATOM 598 C C . ARG A 1 82 ? 14.172 3.637 12.805 1 94.44 82 ARG A C 1
ATOM 600 O O . ARG A 1 82 ? 14.727 4.148 13.781 1 94.44 82 ARG A O 1
ATOM 607 N N . GLU A 1 83 ? 13.609 2.479 12.859 1 92.19 83 GLU A N 1
ATOM 608 C CA . GLU A 1 83 ? 13.648 1.686 14.086 1 92.19 83 GLU A CA 1
ATOM 609 C C . GLU A 1 83 ? 15.086 1.374 14.5 1 92.19 83 GLU A C 1
ATOM 611 O O . GLU A 1 83 ? 15.43 1.483 15.672 1 92.19 83 GLU A O 1
ATOM 616 N N . LYS A 1 84 ? 15.875 0.979 13.516 1 93.56 84 LYS A N 1
ATOM 617 C CA . LYS A 1 84 ? 17.281 0.7 13.812 1 93.56 84 LYS A CA 1
ATOM 618 C C . LYS A 1 84 ? 18 1.96 14.289 1 93.56 84 LYS A C 1
ATOM 620 O O . LYS A 1 84 ? 18.797 1.912 15.227 1 93.56 84 LYS A O 1
ATOM 625 N N . ALA A 1 85 ? 17.781 3.088 13.617 1 92.25 85 ALA A N 1
ATOM 626 C CA . ALA A 1 85 ? 18.406 4.355 14 1 92.25 85 ALA A CA 1
ATOM 627 C C . ALA A 1 85 ? 18.047 4.727 15.438 1 92.25 85 ALA A C 1
ATOM 629 O O . ALA A 1 85 ? 18.906 5.199 16.188 1 92.25 85 ALA A O 1
ATOM 630 N N . LEU A 1 86 ? 16.859 4.523 15.789 1 87.44 86 LEU A N 1
ATOM 631 C CA . LEU A 1 86 ? 16.391 4.855 17.125 1 87.44 86 LEU A CA 1
ATOM 632 C C . LEU A 1 86 ? 17.156 4.062 18.188 1 87.44 86 LEU A C 1
ATOM 634 O O . LEU A 1 86 ? 17.406 4.562 19.281 1 87.44 86 LEU A O 1
ATOM 638 N N . GLU A 1 87 ? 17.484 2.846 17.844 1 86.12 87 GLU A N 1
ATOM 639 C CA . GLU A 1 87 ? 18.281 2.037 18.75 1 86.12 87 GLU A CA 1
ATOM 640 C C . GLU A 1 87 ? 19.594 2.734 19.094 1 86.12 87 GLU A C 1
ATOM 642 O O . GLU A 1 87 ? 20.172 2.484 20.156 1 86.12 87 GLU A O 1
ATOM 647 N N . TYR A 1 88 ? 20.047 3.604 18.219 1 85.94 88 TYR A N 1
ATOM 648 C CA . TYR A 1 88 ? 21.297 4.324 18.422 1 85.94 88 TYR A CA 1
ATOM 649 C C . TYR A 1 88 ? 21.047 5.742 18.906 1 85.94 88 TYR A C 1
ATOM 651 O O . TYR A 1 88 ? 21.969 6.551 19 1 85.94 88 TYR A O 1
ATOM 659 N N . GLY A 1 89 ? 19.734 6.031 19.125 1 84.88 89 GLY A N 1
ATOM 660 C CA . GLY A 1 89 ? 19.375 7.367 19.562 1 84.88 89 GLY A CA 1
ATOM 661 C C . GLY A 1 89 ? 19.422 8.398 18.453 1 84.88 89 GLY A C 1
ATOM 662 O O . GLY A 1 89 ? 19.609 9.586 18.703 1 84.88 89 GLY A O 1
ATOM 663 N N . VAL A 1 90 ? 19.406 7.961 17.219 1 90.19 90 VAL A N 1
ATOM 664 C CA . VAL A 1 90 ? 19.469 8.836 16.047 1 90.19 90 VAL A CA 1
ATOM 665 C C . VAL A 1 90 ? 18.094 8.961 15.422 1 90.19 90 VAL A C 1
ATOM 667 O O . VAL A 1 90 ? 17.375 7.965 15.281 1 90.19 90 VAL A O 1
ATOM 670 N N . THR A 1 91 ? 17.703 10.195 15.062 1 90.56 91 THR A N 1
ATOM 671 C CA . THR A 1 91 ? 16.422 10.406 14.414 1 90.56 91 THR A CA 1
ATOM 672 C C . THR A 1 91 ? 16.578 10.484 12.898 1 90.56 91 THR A C 1
ATOM 674 O O . THR A 1 91 ? 17.688 10.656 12.398 1 90.56 91 THR A O 1
ATOM 677 N N . MET A 1 92 ? 15.453 10.312 12.266 1 93.62 92 MET A N 1
ATOM 678 C CA . MET A 1 92 ? 15.516 10.281 10.805 1 93.62 92 MET A CA 1
ATOM 679 C C . MET A 1 92 ? 14.445 11.18 10.195 1 93.62 92 MET A C 1
ATOM 681 O O . MET A 1 92 ? 13.414 11.438 10.82 1 93.62 92 MET A O 1
ATOM 685 N N . THR A 1 93 ? 14.711 11.656 9.008 1 94.12 93 THR A N 1
ATOM 686 C CA . THR A 1 93 ? 13.734 12.352 8.172 1 94.12 93 THR A CA 1
ATOM 687 C C . THR A 1 93 ? 13.758 11.805 6.746 1 94.12 93 THR A C 1
ATOM 689 O O . THR A 1 93 ? 14.734 11.188 6.328 1 94.12 93 THR A O 1
ATOM 692 N N . LEU A 1 94 ? 12.641 12.023 6.039 1 95.88 94 LEU A N 1
ATOM 693 C CA . LEU A 1 94 ? 12.484 11.453 4.707 1 95.88 94 LEU A CA 1
ATOM 694 C C . LEU A 1 94 ? 12.133 12.531 3.689 1 95.88 94 LEU A C 1
ATOM 696 O O . LEU A 1 94 ? 11.336 13.422 3.975 1 95.88 94 LEU A O 1
ATOM 700 N N . VAL A 1 95 ? 12.797 12.461 2.51 1 93.75 95 VAL A N 1
ATOM 701 C CA . VAL A 1 95 ? 12.398 13.234 1.342 1 93.75 95 VAL A CA 1
ATOM 702 C C . VAL A 1 95 ? 12.133 12.297 0.166 1 93.75 95 VAL A C 1
ATOM 704 O O . VAL A 1 95 ? 12.695 11.203 0.098 1 93.75 95 VAL A O 1
ATOM 707 N N . SER A 1 96 ? 11.203 12.594 -0.607 1 91.06 96 SER A N 1
ATOM 708 C CA . SER A 1 96 ? 10.891 11.797 -1.791 1 91.06 96 SER A CA 1
ATOM 709 C C . SER A 1 96 ? 11.055 12.617 -3.066 1 91.06 96 SER A C 1
ATOM 711 O O . SER A 1 96 ? 10.703 13.805 -3.096 1 91.06 96 SER A O 1
ATOM 713 N N . ARG A 1 97 ? 11.695 11.859 -3.996 1 75.56 97 ARG A N 1
ATOM 714 C CA . ARG A 1 97 ? 11.906 12.445 -5.32 1 75.56 97 ARG A CA 1
ATOM 715 C C . ARG A 1 97 ? 10.766 12.094 -6.262 1 75.56 97 ARG A C 1
ATOM 717 O O . ARG A 1 97 ? 10.102 11.062 -6.094 1 75.56 97 ARG A O 1
ATOM 724 N N . GLN A 1 98 ? 9.797 13.039 -6.598 1 64.06 98 GLN A N 1
ATOM 725 C CA . GLN A 1 98 ? 8.852 12.648 -7.633 1 64.06 98 GLN A CA 1
ATOM 726 C C . GLN A 1 98 ? 9.391 12.969 -9.023 1 64.06 98 GLN A C 1
ATOM 728 O O . GLN A 1 98 ? 9.695 14.133 -9.328 1 64.06 98 GLN A O 1
ATOM 733 N N . GLY A 1 99 ? 9.477 11.828 -9.984 1 56.06 99 GLY A N 1
ATOM 734 C CA . GLY A 1 99 ? 9.766 11.898 -11.406 1 56.06 99 GLY A CA 1
ATOM 735 C C . GLY A 1 99 ? 11.234 12.172 -11.703 1 56.06 99 GLY A C 1
ATOM 736 O O . GLY A 1 99 ? 12.016 12.438 -10.789 1 56.06 99 GLY A O 1
ATOM 737 N N . GLU A 1 100 ? 11.617 11.625 -12.844 1 50.34 100 GLU A N 1
ATOM 738 C CA . GLU A 1 100 ? 12.977 11.789 -13.352 1 50.34 100 GLU A CA 1
ATOM 739 C C . GLU A 1 100 ? 13.375 13.258 -13.414 1 50.34 100 GLU A C 1
ATOM 741 O O . GLU A 1 100 ? 14.555 13.594 -13.281 1 50.34 100 GLU A O 1
ATOM 746 N N . ASP A 1 101 ? 12.219 13.883 -13.828 1 45.72 101 ASP A N 1
ATOM 747 C CA . ASP A 1 101 ? 12.547 15.266 -14.18 1 45.72 101 ASP A CA 1
ATOM 748 C C . ASP A 1 101 ? 12.742 16.125 -12.922 1 45.72 101 ASP A C 1
ATOM 750 O O . ASP A 1 101 ? 12.898 17.344 -13.016 1 45.72 101 ASP A O 1
ATOM 754 N N . ASP A 1 102 ? 12.211 15.477 -11.977 1 50.5 102 ASP A N 1
ATOM 755 C CA . ASP A 1 102 ? 12.367 16.438 -10.891 1 50.5 102 ASP A CA 1
ATOM 756 C C . ASP A 1 102 ? 13.789 17 -10.852 1 50.5 102 ASP A C 1
ATOM 758 O O . ASP A 1 102 ? 14.75 16.25 -10.664 1 50.5 102 ASP A O 1
ATOM 762 N N . ARG A 1 103 ? 13.883 17.797 -11.656 1 45.81 103 ARG A N 1
ATOM 763 C CA . ARG A 1 103 ? 15.07 18.625 -11.781 1 45.81 103 ARG A CA 1
ATOM 764 C C . ARG A 1 103 ? 15.977 18.484 -10.562 1 45.81 103 ARG A C 1
ATOM 766 O O . ARG A 1 103 ? 15.586 17.875 -9.562 1 45.81 103 ARG A O 1
ATOM 773 N N . GLU A 1 104 ? 16.484 19.578 -9.914 1 51.09 104 GLU A N 1
ATOM 774 C CA . GLU A 1 104 ? 17.609 20.312 -9.344 1 51.09 104 GLU A CA 1
ATOM 775 C C . GLU A 1 104 ? 17.75 20.031 -7.852 1 51.09 104 GLU A C 1
ATOM 777 O O . GLU A 1 104 ? 16.797 19.609 -7.199 1 51.09 104 GLU A O 1
ATOM 782 N N . ASP A 1 105 ? 18.672 20 -7.324 1 63.09 105 ASP A N 1
ATOM 783 C CA . ASP A 1 105 ? 19.375 20.172 -6.055 1 63.09 105 ASP A CA 1
ATOM 784 C C . ASP A 1 105 ? 18.438 20.703 -4.977 1 63.09 105 ASP A C 1
ATOM 786 O O . ASP A 1 105 ? 18.672 20.484 -3.785 1 63.09 105 ASP A O 1
ATOM 790 N N . SER A 1 106 ? 17.078 20.844 -5.602 1 74.69 106 SER A N 1
ATOM 791 C CA . SER A 1 106 ? 16.281 21.562 -4.609 1 74.69 106 SER A CA 1
ATOM 792 C C . SER A 1 106 ? 15.547 20.594 -3.691 1 74.69 106 SER A C 1
ATOM 794 O O . SER A 1 106 ? 15.242 20.922 -2.543 1 74.69 106 SER A O 1
ATOM 796 N N . VAL A 1 107 ? 15.25 19.328 -4.203 1 77 107 VAL A N 1
ATOM 797 C CA . VAL A 1 107 ? 14.492 18.359 -3.414 1 77 107 VAL A CA 1
ATOM 798 C C . VAL A 1 107 ? 15.305 17.922 -2.197 1 77 107 VAL A C 1
ATOM 800 O O . VAL A 1 107 ? 14.742 17.516 -1.181 1 77 107 VAL A O 1
ATOM 803 N N . TYR A 1 108 ? 16.516 18.188 -2.344 1 84.94 108 TYR A N 1
ATOM 804 C CA . TYR A 1 108 ? 17.391 17.734 -1.265 1 84.94 108 TYR A CA 1
ATOM 805 C C . TYR A 1 108 ? 17.656 18.875 -0.277 1 84.94 108 TYR A C 1
ATOM 807 O O . TYR A 1 108 ? 18.344 18.672 0.733 1 84.94 108 TYR A O 1
ATOM 815 N N . GLU A 1 109 ? 17.094 19.984 -0.535 1 81.94 109 GLU A N 1
ATOM 816 C CA . GLU A 1 109 ? 17.375 21.188 0.243 1 81.94 109 GLU A CA 1
ATOM 817 C C . GLU A 1 109 ? 17.156 20.953 1.732 1 81.94 109 GLU A C 1
ATOM 819 O O . GLU A 1 109 ? 17.984 21.328 2.562 1 81.94 109 GLU A O 1
ATOM 824 N N . PRO A 1 110 ? 16.078 20.328 2.084 1 83.38 110 PRO A N 1
ATOM 825 C CA . PRO A 1 110 ? 15.883 20.109 3.518 1 83.38 110 PRO A CA 1
ATOM 826 C C . PRO A 1 110 ? 17.031 19.344 4.16 1 83.38 110 PRO A C 1
ATOM 828 O O . PRO A 1 110 ? 17.375 19.594 5.316 1 83.38 110 PRO A O 1
ATOM 831 N N . LEU A 1 111 ? 17.578 18.484 3.412 1 87.94 111 LEU A N 1
ATOM 832 C CA . LEU A 1 111 ? 18.625 17.641 3.969 1 87.94 111 LEU A CA 1
ATOM 833 C C . LEU A 1 111 ? 19.938 18.406 4.086 1 87.94 111 LEU A C 1
ATOM 835 O O . LEU A 1 111 ? 20.734 18.156 4.992 1 87.94 111 LEU A O 1
ATOM 839 N N . THR A 1 112 ? 20.156 19.328 3.174 1 85.69 112 THR A N 1
ATOM 840 C CA . THR A 1 112 ? 21.406 20.078 3.186 1 85.69 112 THR A CA 1
ATOM 841 C C . THR A 1 112 ? 21.453 21.031 4.371 1 85.69 112 THR A C 1
ATOM 843 O O . THR A 1 112 ? 22.516 21.531 4.73 1 85.69 112 THR A O 1
ATOM 846 N N . ARG A 1 113 ? 20.375 21.25 5.035 1 84.06 113 ARG A N 1
ATOM 847 C CA . ARG A 1 113 ? 20.281 22.188 6.145 1 84.06 113 ARG A CA 1
ATOM 848 C C . ARG A 1 113 ? 20.391 21.469 7.484 1 84.06 113 ARG A C 1
ATOM 850 O O . ARG A 1 113 ? 20.344 22.109 8.539 1 84.06 113 ARG A O 1
ATOM 857 N N . LEU A 1 114 ? 20.516 20.219 7.473 1 87.5 114 LEU A N 1
ATOM 858 C CA . LEU A 1 114 ? 20.484 19.422 8.688 1 87.5 114 LEU A CA 1
ATOM 859 C C . LEU A 1 114 ? 21.875 18.844 8.984 1 87.5 114 LEU A C 1
ATOM 861 O O . LEU A 1 114 ? 22.641 18.562 8.062 1 87.5 114 LEU A O 1
ATOM 865 N N . PRO A 1 115 ? 22.172 18.703 10.234 1 90.19 115 PRO A N 1
ATOM 866 C CA . PRO A 1 115 ? 23.375 17.969 10.602 1 90.19 115 PRO A CA 1
ATOM 867 C C . PRO A 1 115 ? 23.266 16.469 10.375 1 90.19 115 PRO A C 1
ATOM 869 O O . PRO A 1 115 ? 22.797 15.742 11.258 1 90.19 115 PRO A O 1
ATOM 872 N N . LEU A 1 116 ? 23.828 16.016 9.305 1 91.12 116 LEU A N 1
ATOM 873 C CA . LEU A 1 116 ? 23.578 14.641 8.906 1 91.12 116 LEU A CA 1
ATOM 874 C C . LEU A 1 116 ? 24.734 13.742 9.32 1 91.12 116 LEU A C 1
ATOM 876 O O . LEU A 1 116 ? 25.906 14.078 9.102 1 91.12 116 LEU A O 1
ATOM 880 N N . HIS A 1 117 ? 24.344 12.648 9.883 1 90.94 117 HIS A N 1
ATOM 881 C CA . HIS A 1 117 ? 25.281 11.531 10.023 1 90.94 117 HIS A CA 1
ATOM 882 C C . HIS A 1 117 ? 25.484 10.812 8.695 1 90.94 117 HIS A C 1
ATOM 884 O O . HIS A 1 117 ? 26.562 10.312 8.422 1 90.94 117 HIS A O 1
ATOM 890 N N . GLY A 1 118 ? 24.453 10.781 7.988 1 94.31 118 GLY A N 1
ATOM 891 C CA . GLY A 1 118 ? 24.516 10.109 6.699 1 94.31 118 GLY A CA 1
ATOM 892 C C . GLY A 1 118 ? 23.172 10.109 5.973 1 94.31 118 GLY A C 1
ATOM 893 O O . GLY A 1 118 ? 22.188 10.641 6.48 1 94.31 118 GLY A O 1
ATOM 894 N N . LEU A 1 119 ? 23.281 9.508 4.762 1 95.81 119 LEU A N 1
ATOM 895 C CA . LEU A 1 119 ? 22.094 9.438 3.914 1 95.81 119 LEU A CA 1
ATOM 896 C C . LEU A 1 119 ? 21.844 8.008 3.451 1 95.81 119 LEU A C 1
ATOM 898 O O . LEU A 1 119 ? 22.797 7.234 3.27 1 95.81 119 LEU A O 1
ATOM 902 N N . ILE A 1 120 ? 20.625 7.695 3.354 1 97 120 ILE A N 1
ATOM 903 C CA . ILE A 1 120 ? 20.172 6.488 2.676 1 97 120 ILE A CA 1
ATOM 904 C C . ILE A 1 120 ? 19.375 6.859 1.426 1 97 120 ILE A C 1
ATOM 906 O O . ILE A 1 120 ? 18.5 7.73 1.475 1 97 120 ILE A O 1
ATOM 910 N N . PHE A 1 121 ? 19.75 6.297 0.322 1 96.44 121 PHE A N 1
ATOM 911 C CA . PHE A 1 121 ? 19.047 6.5 -0.936 1 96.44 121 PHE A CA 1
ATOM 912 C C . PHE A 1 121 ? 18.438 5.195 -1.429 1 96.44 121 PHE A C 1
ATOM 914 O O . PHE A 1 121 ? 19.141 4.219 -1.665 1 96.44 121 PHE A O 1
ATOM 921 N N . GLY A 1 122 ? 17.125 5.223 -1.528 1 96.69 122 GLY A N 1
ATOM 922 C CA . GLY A 1 122 ? 16.422 4.008 -1.912 1 96.69 122 GLY A CA 1
ATOM 923 C C . GLY A 1 122 ? 15.555 4.184 -3.139 1 96.69 122 GLY A C 1
ATOM 924 O O . GLY A 1 122 ? 15.016 5.27 -3.371 1 96.69 122 GLY A O 1
ATOM 925 N N . THR A 1 123 ? 15.43 3.105 -3.906 1 94.44 123 THR A N 1
ATOM 926 C CA . THR A 1 123 ? 14.531 3.084 -5.059 1 94.44 123 THR A CA 1
ATOM 927 C C . THR A 1 123 ? 13.5 1.965 -4.922 1 94.44 123 THR A C 1
ATOM 929 O O . THR A 1 123 ? 13.781 0.934 -4.305 1 94.44 123 THR A O 1
ATOM 932 N N . THR A 1 124 ? 12.352 2.201 -5.48 1 92.25 124 THR A N 1
ATOM 933 C CA . THR A 1 124 ? 11.258 1.233 -5.43 1 92.25 124 THR A CA 1
ATOM 934 C C . THR A 1 124 ? 11.602 -0.007 -6.25 1 92.25 124 THR A C 1
ATOM 936 O O . THR A 1 124 ? 11.344 -1.133 -5.82 1 92.25 124 THR A O 1
ATOM 939 N N . LEU A 1 125 ? 12.164 0.133 -7.438 1 90.75 125 LEU A N 1
ATOM 940 C CA . LEU A 1 125 ? 12.641 -0.971 -8.266 1 90.75 125 LEU A CA 1
ATOM 941 C C . LEU A 1 125 ? 14.148 -1.153 -8.109 1 90.75 125 LEU A C 1
ATOM 943 O O . LEU A 1 125 ? 14.891 -0.173 -8.039 1 90.75 125 LEU A O 1
ATOM 947 N N . THR A 1 126 ? 14.523 -2.383 -8.016 1 93.56 126 THR A N 1
ATOM 948 C CA . THR A 1 126 ? 15.961 -2.643 -8 1 93.56 126 THR A CA 1
ATOM 949 C C . THR A 1 126 ? 16.578 -2.27 -9.344 1 93.56 126 THR A C 1
ATOM 951 O O . THR A 1 126 ? 16.203 -2.799 -10.383 1 93.56 126 THR A O 1
ATOM 954 N N . ARG A 1 127 ? 17.547 -1.376 -9.219 1 90.69 127 ARG A N 1
ATOM 955 C CA . ARG A 1 127 ? 18.141 -0.92 -10.477 1 90.69 127 ARG A CA 1
ATOM 956 C C . ARG A 1 127 ? 19.5 -0.256 -10.234 1 90.69 127 ARG A C 1
ATOM 958 O O . ARG A 1 127 ? 19.828 0.08 -9.102 1 90.69 127 ARG A O 1
ATOM 965 N N . ARG A 1 128 ? 20.141 -0.114 -11.406 1 92.38 128 ARG A N 1
ATOM 966 C CA . ARG A 1 128 ? 21.344 0.727 -11.414 1 92.38 128 ARG A CA 1
ATOM 967 C C . ARG A 1 128 ? 20.969 2.205 -11.367 1 92.38 128 ARG A C 1
ATOM 969 O O . ARG A 1 128 ? 20 2.631 -12.016 1 92.38 128 ARG A O 1
ATOM 976 N N . VAL A 1 129 ? 21.797 2.934 -10.562 1 91.56 129 VAL A N 1
ATOM 977 C CA . VAL A 1 129 ? 21.531 4.367 -10.477 1 91.56 129 VAL A CA 1
ATOM 978 C C . VAL A 1 129 ? 22.828 5.148 -10.617 1 91.56 129 VAL A C 1
ATOM 980 O O . VAL A 1 129 ? 23.922 4.594 -10.438 1 91.56 129 VAL A O 1
ATOM 983 N N . ASP A 1 130 ? 22.672 6.418 -11.086 1 90.56 130 ASP A N 1
ATOM 984 C CA . ASP A 1 130 ? 23.688 7.438 -10.875 1 90.56 130 ASP A CA 1
ATOM 985 C C . ASP A 1 130 ? 23.344 8.32 -9.68 1 90.56 130 ASP A C 1
ATOM 987 O O . ASP A 1 130 ? 22.516 9.219 -9.773 1 90.56 130 ASP A O 1
ATOM 991 N N . PRO A 1 131 ? 23.969 7.992 -8.602 1 91 131 PRO A N 1
ATOM 992 C CA . PRO A 1 131 ? 23.562 8.688 -7.371 1 91 131 PRO A CA 1
ATOM 993 C C . PRO A 1 131 ? 23.75 10.195 -7.461 1 91 131 PRO A C 1
ATOM 995 O O . PRO A 1 131 ? 24.688 10.68 -8.094 1 91 131 PRO A O 1
ATOM 998 N N . PRO A 1 132 ? 22.844 10.945 -6.84 1 88.06 132 PRO A N 1
ATOM 999 C CA . PRO A 1 132 ? 23.031 12.391 -6.766 1 88.06 132 PRO A CA 1
ATOM 1000 C C . PRO A 1 132 ? 24.344 12.773 -6.07 1 88.06 132 PRO A C 1
ATOM 1002 O O . PRO A 1 132 ? 24.812 12.047 -5.199 1 88.06 132 PRO A O 1
ATOM 1005 N N . LYS A 1 133 ? 24.828 13.961 -6.379 1 88.88 133 LYS A N 1
ATOM 1006 C CA . LYS A 1 133 ? 26.125 14.43 -5.883 1 88.88 133 LYS A CA 1
ATOM 1007 C C . LYS A 1 133 ? 26.125 14.523 -4.359 1 88.88 133 LYS A C 1
ATOM 1009 O O . LYS A 1 133 ? 27.141 14.266 -3.721 1 88.88 133 LYS A O 1
ATOM 1014 N N . LEU A 1 134 ? 25.016 14.852 -3.82 1 90.38 134 LEU A N 1
ATOM 1015 C CA . LEU A 1 134 ? 24.891 15.062 -2.381 1 90.38 134 LEU A CA 1
ATOM 1016 C C . LEU A 1 134 ? 25.312 13.805 -1.618 1 90.38 134 LEU A C 1
ATOM 1018 O O . LEU A 1 134 ? 25.828 13.898 -0.5 1 90.38 134 LEU A O 1
ATOM 1022 N N . LEU A 1 135 ? 25.172 12.641 -2.195 1 92.88 135 LEU A N 1
ATOM 1023 C CA . LEU A 1 135 ? 25.438 11.375 -1.518 1 92.88 135 LEU A CA 1
ATOM 1024 C C . LEU A 1 135 ? 26.938 11.18 -1.316 1 92.88 135 LEU A C 1
ATOM 1026 O O . LEU A 1 135 ? 27.359 10.367 -0.493 1 92.88 135 LEU A O 1
ATOM 1030 N N . PHE A 1 136 ? 27.703 11.945 -2.043 1 91.12 136 PHE A N 1
ATOM 1031 C CA . PHE A 1 136 ? 29.141 11.781 -1.943 1 91.12 136 PHE A CA 1
ATOM 1032 C C . PHE A 1 136 ? 29.734 12.766 -0.933 1 91.12 136 PHE A C 1
ATOM 1034 O O . PHE A 1 136 ? 30.906 12.672 -0.58 1 91.12 136 PHE A O 1
ATOM 1041 N N . ASP A 1 137 ? 28.891 13.617 -0.405 1 90.75 137 ASP A N 1
ATOM 1042 C CA . ASP A 1 137 ? 29.344 14.641 0.536 1 90.75 137 ASP A CA 1
ATOM 1043 C C . ASP A 1 137 ? 29.25 14.141 1.976 1 90.75 137 ASP A C 1
ATOM 1045 O O . ASP A 1 137 ? 29.828 14.734 2.885 1 90.75 137 ASP A O 1
ATOM 1049 N N . VAL A 1 138 ? 28.516 13.062 2.182 1 90.62 138 VAL A N 1
ATOM 1050 C CA . VAL A 1 138 ? 28.312 12.461 3.498 1 90.62 138 VAL A CA 1
ATOM 1051 C C . VAL A 1 138 ? 28.297 10.945 3.373 1 90.62 138 VAL A C 1
ATOM 1053 O O . VAL A 1 138 ? 28.062 10.406 2.285 1 90.62 138 VAL A O 1
ATOM 1056 N N . PRO A 1 139 ? 28.547 10.219 4.469 1 92.19 139 PRO A N 1
ATOM 1057 C CA . PRO A 1 139 ? 28.375 8.766 4.387 1 92.19 139 PRO A CA 1
ATOM 1058 C C . PRO A 1 139 ? 27 8.359 3.895 1 92.19 139 PRO A C 1
ATOM 1060 O O . PRO A 1 139 ? 25.984 8.852 4.41 1 92.19 139 PRO A O 1
ATOM 1063 N N . SER A 1 140 ? 26.984 7.488 2.867 1 94.56 140 SER A N 1
ATOM 1064 C CA . SER A 1 140 ? 25.703 7.152 2.262 1 94.56 140 SER A CA 1
ATOM 1065 C C . SER A 1 140 ? 25.625 5.672 1.896 1 94.56 140 SER A C 1
ATOM 1067 O O . SER A 1 140 ? 26.656 5.055 1.592 1 94.56 140 SER A O 1
ATOM 1069 N N . VAL A 1 141 ? 24.484 5.125 1.985 1 96.12 141 VAL A N 1
ATOM 1070 C CA . VAL A 1 141 ? 24.203 3.74 1.611 1 96.12 141 VAL A CA 1
ATOM 1071 C C . VAL A 1 141 ? 23.031 3.688 0.637 1 96.12 141 VAL A C 1
ATOM 1073 O O . VAL A 1 141 ? 22.047 4.402 0.811 1 96.12 141 VAL A O 1
ATOM 1076 N N . LEU A 1 142 ? 23.188 2.893 -0.393 1 97.19 142 LEU A N 1
ATOM 1077 C CA . LEU A 1 142 ? 22.109 2.658 -1.344 1 97.19 142 LEU A CA 1
ATOM 1078 C C . LEU A 1 142 ? 21.266 1.463 -0.919 1 97.19 142 LEU A C 1
ATOM 1080 O O . LEU A 1 142 ? 21.797 0.451 -0.459 1 97.19 142 LEU A O 1
ATOM 1084 N N . VAL A 1 143 ? 19.938 1.625 -1.017 1 97.88 143 VAL A N 1
ATOM 1085 C CA . VAL A 1 143 ? 19 0.552 -0.679 1 97.88 143 VAL A CA 1
ATOM 1086 C C . VAL A 1 143 ? 18.156 0.198 -1.899 1 97.88 143 VAL A C 1
ATOM 1088 O O . VAL A 1 143 ? 17.516 1.069 -2.492 1 97.88 143 VAL A O 1
ATOM 1091 N N . ASN A 1 144 ? 18.141 -1.042 -2.273 1 97.75 144 ASN A N 1
ATOM 1092 C CA . ASN A 1 144 ? 17.391 -1.58 -3.404 1 97.75 144 ASN A CA 1
ATOM 1093 C C . ASN A 1 144 ? 17.875 -0.991 -4.727 1 97.75 144 ASN A C 1
ATOM 1095 O O . ASN A 1 144 ? 17.094 -0.859 -5.676 1 97.75 144 ASN A O 1
ATOM 1099 N N . CYS A 1 145 ? 19.016 -0.472 -4.738 1 96.06 145 CYS A N 1
ATOM 1100 C CA . CYS A 1 145 ? 19.703 0.021 -5.93 1 96.06 145 CYS A CA 1
ATOM 1101 C C . CYS A 1 145 ? 21.219 -0.005 -5.742 1 96.06 145 CYS A C 1
ATOM 1103 O O . CYS A 1 145 ? 21.703 -0.32 -4.66 1 96.06 145 CYS A O 1
ATOM 1105 N N . TYR A 1 146 ? 21.922 0.194 -6.848 1 95 146 TYR A N 1
ATOM 1106 C CA . TYR A 1 146 ? 23.375 0.133 -6.801 1 95 146 TYR A CA 1
ATOM 1107 C C . TYR A 1 146 ? 24 1.053 -7.848 1 95 146 TYR A C 1
ATOM 1109 O O . TYR A 1 146 ? 23.359 1.372 -8.859 1 95 146 TYR A O 1
ATOM 1117 N N . ASP A 1 147 ? 25.141 1.491 -7.449 1 91.88 147 ASP A N 1
ATOM 1118 C CA . ASP A 1 147 ? 25.891 2.422 -8.289 1 91.88 147 ASP A CA 1
ATOM 1119 C C . ASP A 1 147 ? 26.734 1.674 -9.312 1 91.88 147 ASP A C 1
ATOM 1121 O O . ASP A 1 147 ? 27.5 0.763 -8.961 1 91.88 147 ASP A O 1
ATOM 1125 N N . THR A 1 148 ? 26.703 2.168 -10.508 1 83.25 148 THR A N 1
ATOM 1126 C CA . THR A 1 148 ? 27.438 1.544 -11.602 1 83.25 148 THR A CA 1
ATOM 1127 C C . THR A 1 148 ? 28.938 1.5 -11.305 1 83.25 148 THR A C 1
ATOM 1129 O O . THR A 1 148 ? 29.609 0.526 -11.641 1 83.25 148 THR A O 1
ATOM 1132 N N . ARG A 1 149 ? 29.344 2.535 -10.734 1 87.69 149 ARG A N 1
ATOM 1133 C CA . ARG A 1 149 ? 30.781 2.67 -10.5 1 87.69 149 ARG A CA 1
ATOM 1134 C C . ARG A 1 149 ? 31.156 2.141 -9.117 1 87.69 149 ARG A C 1
ATOM 1136 O O . ARG A 1 149 ? 32.312 2.275 -8.688 1 87.69 149 ARG A O 1
ATOM 1143 N N . ARG A 1 150 ? 30.234 1.612 -8.43 1 86.69 150 ARG A N 1
ATOM 1144 C CA . ARG A 1 150 ? 30.422 0.973 -7.129 1 86.69 150 ARG A CA 1
ATOM 1145 C C . ARG A 1 150 ? 31.125 1.915 -6.156 1 86.69 150 ARG A C 1
ATOM 1147 O O . ARG A 1 150 ? 32.062 1.521 -5.477 1 86.69 150 ARG A O 1
ATOM 1154 N N . ARG A 1 151 ? 30.734 3.148 -6.102 1 90.38 151 ARG A N 1
ATOM 1155 C CA . ARG A 1 151 ? 31.359 4.156 -5.254 1 90.38 151 ARG A CA 1
ATOM 1156 C C . ARG A 1 151 ? 30.688 4.234 -3.895 1 90.38 151 ARG A C 1
ATOM 1158 O O . ARG A 1 151 ? 31.234 4.812 -2.951 1 90.38 151 ARG A O 1
ATOM 1165 N N . LEU A 1 152 ? 29.469 3.613 -3.82 1 93.31 152 LEU A N 1
ATOM 1166 C CA . LEU A 1 152 ? 28.703 3.615 -2.576 1 93.31 152 LEU A CA 1
ATOM 1167 C C . LEU A 1 152 ? 28.281 2.201 -2.191 1 93.31 152 LEU A C 1
ATOM 1169 O O . LEU A 1 152 ? 27.953 1.389 -3.061 1 93.31 152 LEU A O 1
ATOM 1173 N N . PRO A 1 153 ? 28.281 1.871 -0.884 1 93.81 153 PRO A N 1
ATOM 1174 C CA . PRO A 1 153 ? 27.719 0.584 -0.465 1 93.81 153 PRO A CA 1
ATOM 1175 C C . PRO A 1 153 ? 26.234 0.464 -0.766 1 93.81 153 PRO A C 1
ATOM 1177 O O . PRO A 1 153 ? 25.531 1.477 -0.868 1 93.81 153 PRO A O 1
ATOM 1180 N N . SER A 1 154 ? 25.844 -0.786 -0.961 1 96.12 154 SER A N 1
ATOM 1181 C CA . SER A 1 154 ? 24.438 -1.011 -1.314 1 96.12 154 SER A CA 1
ATOM 1182 C C . SER A 1 154 ? 23.891 -2.256 -0.625 1 96.12 154 SER A C 1
ATOM 1184 O O . SER A 1 154 ? 24.641 -3.182 -0.312 1 96.12 154 SER A O 1
ATOM 1186 N N . VAL A 1 155 ? 22.641 -2.186 -0.274 1 97 155 VAL A N 1
ATOM 1187 C CA . VAL A 1 155 ? 21.875 -3.311 0.258 1 97 155 VAL A CA 1
ATOM 1188 C C . VAL A 1 155 ? 20.781 -3.715 -0.733 1 97 155 VAL A C 1
ATOM 1190 O O . VAL A 1 155 ? 19.953 -2.895 -1.111 1 97 155 VAL A O 1
ATOM 1193 N N . LEU A 1 156 ? 20.812 -4.953 -1.194 1 97.25 156 LEU A N 1
ATOM 1194 C CA . LEU A 1 156 ? 19.922 -5.453 -2.236 1 97.25 156 LEU A CA 1
ATOM 1195 C C . LEU A 1 156 ? 19.188 -6.703 -1.766 1 97.25 156 LEU A C 1
ATOM 1197 O O . LEU A 1 156 ? 19.641 -7.395 -0.855 1 97.25 156 LEU A O 1
ATOM 1201 N N . PRO A 1 157 ? 18.016 -6.973 -2.324 1 97.69 157 PRO A N 1
ATOM 1202 C CA . PRO A 1 157 ? 17.359 -8.25 -2.037 1 97.69 157 PRO A CA 1
ATOM 1203 C C . PRO A 1 157 ? 18.031 -9.43 -2.738 1 97.69 157 PRO A C 1
ATOM 1205 O O . PRO A 1 157 ? 18.594 -9.266 -3.822 1 97.69 157 PRO A O 1
ATOM 1208 N N . GLY A 1 158 ? 17.984 -10.578 -2.098 1 97.56 158 GLY A N 1
ATOM 1209 C CA . GLY A 1 158 ? 18.516 -11.789 -2.701 1 97.56 158 GLY A CA 1
ATOM 1210 C C . GLY A 1 158 ? 17.547 -12.438 -3.672 1 97.56 158 GLY A C 1
ATOM 1211 O O . GLY A 1 158 ? 17.125 -13.578 -3.465 1 97.56 158 GLY A O 1
ATOM 1212 N N . ASP A 1 159 ? 17.297 -11.781 -4.762 1 97.62 159 ASP A N 1
ATOM 1213 C CA . ASP A 1 159 ? 16.281 -12.219 -5.707 1 97.62 159 ASP A CA 1
ATOM 1214 C C . ASP A 1 159 ? 16.656 -13.547 -6.348 1 97.62 159 ASP A C 1
ATOM 1216 O O . ASP A 1 159 ? 15.789 -14.398 -6.582 1 97.62 159 ASP A O 1
ATOM 1220 N N . LEU A 1 160 ? 17.922 -13.703 -6.672 1 98.06 160 LEU A N 1
ATOM 1221 C CA . LEU A 1 160 ? 18.359 -14.945 -7.293 1 98.06 160 LEU A CA 1
ATOM 1222 C C . LEU A 1 160 ? 18.094 -16.141 -6.379 1 98.06 160 LEU A C 1
ATOM 1224 O O . LEU A 1 160 ? 17.422 -17.094 -6.773 1 98.06 160 LEU A O 1
ATOM 1228 N N . LEU A 1 161 ? 18.516 -16 -5.176 1 98.12 161 LEU A N 1
ATOM 1229 C CA . LEU A 1 161 ? 18.312 -17.078 -4.211 1 98.12 161 LEU A CA 1
ATOM 1230 C C . LEU A 1 161 ? 16.844 -17.25 -3.895 1 98.12 161 LEU A C 1
ATOM 1232 O O . LEU A 1 161 ? 16.375 -18.375 -3.654 1 98.12 161 LEU A O 1
ATOM 1236 N N . GLY A 1 162 ? 16.156 -16.141 -3.861 1 98.5 162 GLY A N 1
ATOM 1237 C CA . GLY A 1 162 ? 14.711 -16.203 -3.658 1 98.5 162 GLY A CA 1
ATOM 1238 C C . GLY A 1 162 ? 13.992 -16.969 -4.754 1 98.5 162 GLY A C 1
ATOM 1239 O O . GLY A 1 162 ? 13.133 -17.812 -4.473 1 98.5 162 GLY A O 1
ATOM 1240 N N . GLY A 1 163 ? 14.328 -16.656 -5.996 1 98.62 163 GLY A N 1
ATOM 1241 C CA . GLY A 1 163 ? 13.75 -17.375 -7.117 1 98.62 163 GLY A CA 1
ATOM 1242 C C . GLY A 1 163 ? 14.062 -18.859 -7.098 1 98.62 163 GLY A C 1
ATOM 1243 O O . GLY A 1 163 ? 13.195 -19.688 -7.402 1 98.62 163 GLY A O 1
ATOM 1244 N N . ARG A 1 164 ? 15.266 -19.156 -6.754 1 98.81 164 ARG A N 1
ATOM 1245 C CA . ARG A 1 164 ? 15.672 -20.547 -6.633 1 98.81 164 ARG A CA 1
ATOM 1246 C C . ARG A 1 164 ? 14.875 -21.266 -5.547 1 98.81 164 ARG A C 1
ATOM 1248 O O . ARG A 1 164 ? 14.336 -22.344 -5.777 1 98.81 164 ARG A O 1
ATOM 1255 N N . ALA A 1 165 ? 14.758 -20.656 -4.414 1 98.69 165 ALA A N 1
ATOM 1256 C CA . ALA A 1 165 ? 14.07 -21.234 -3.271 1 98.69 165 ALA A CA 1
ATOM 1257 C C . ALA A 1 165 ? 12.586 -21.438 -3.57 1 98.69 165 ALA A C 1
ATOM 1259 O O . ALA A 1 165 ? 11.992 -22.453 -3.182 1 98.69 165 ALA A O 1
ATOM 1260 N N . ALA A 1 166 ? 12.031 -20.469 -4.234 1 98.75 166 ALA A N 1
ATOM 1261 C CA . ALA A 1 166 ? 10.617 -20.547 -4.59 1 98.75 166 ALA A CA 1
ATOM 1262 C C . ALA A 1 166 ? 10.352 -21.75 -5.496 1 98.75 166 ALA A C 1
ATOM 1264 O O . ALA A 1 166 ? 9.398 -22.5 -5.281 1 98.75 166 ALA A O 1
ATOM 1265 N N . THR A 1 167 ? 11.18 -21.906 -6.445 1 98.81 167 THR A N 1
ATOM 1266 C CA . THR A 1 167 ? 11.055 -23.031 -7.375 1 98.81 167 THR A CA 1
ATOM 1267 C C . THR A 1 167 ? 11.312 -24.359 -6.668 1 98.81 167 THR A C 1
ATOM 1269 O O . THR A 1 167 ? 10.57 -25.312 -6.852 1 98.81 167 THR A O 1
ATOM 1272 N N . GLN A 1 168 ? 12.297 -24.375 -5.867 1 98.62 168 GLN A N 1
ATOM 1273 C CA . GLN A 1 168 ? 12.641 -25.562 -5.117 1 98.62 168 GLN A CA 1
ATOM 1274 C C . GLN A 1 168 ? 11.5 -26 -4.203 1 98.62 168 GLN A C 1
ATOM 1276 O O . GLN A 1 168 ? 11.281 -27.188 -3.992 1 98.62 168 GLN A O 1
ATOM 1281 N N . ARG A 1 169 ? 10.836 -25.047 -3.648 1 97.94 169 ARG A N 1
ATOM 1282 C CA . ARG A 1 169 ? 9.688 -25.344 -2.795 1 97.94 169 ARG A CA 1
ATOM 1283 C C . ARG A 1 169 ? 8.641 -26.141 -3.551 1 97.94 169 ARG A C 1
ATOM 1285 O O . ARG A 1 169 ? 8.07 -27.094 -3.008 1 97.94 169 ARG A O 1
ATOM 1292 N N . LEU A 1 170 ? 8.383 -25.781 -4.762 1 98.69 170 LEU A N 1
ATOM 1293 C CA . LEU A 1 170 ? 7.406 -26.484 -5.582 1 98.69 170 LEU A CA 1
ATOM 1294 C C . LEU A 1 170 ? 7.898 -27.891 -5.926 1 98.69 170 LEU A C 1
ATOM 1296 O O . LEU A 1 170 ? 7.137 -28.844 -5.852 1 98.69 170 LEU A O 1
ATOM 1300 N N . ILE A 1 171 ? 9.148 -28 -6.242 1 98.5 171 ILE A N 1
ATOM 1301 C CA . ILE A 1 171 ? 9.742 -29.281 -6.582 1 98.5 171 ILE A CA 1
ATOM 1302 C C . ILE A 1 171 ? 9.711 -30.203 -5.363 1 98.5 171 ILE A C 1
ATOM 1304 O O . ILE A 1 171 ? 9.359 -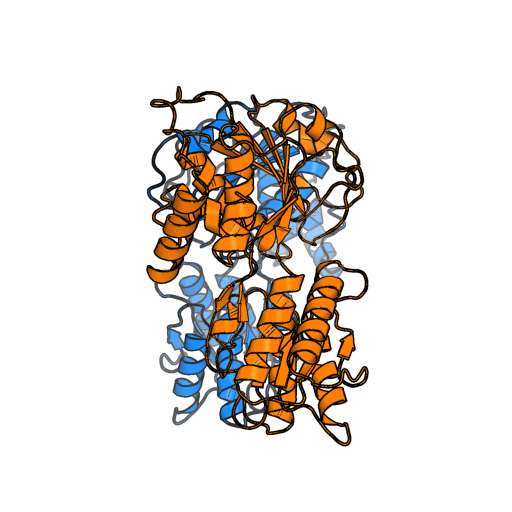31.375 -5.473 1 98.5 171 ILE A O 1
ATOM 1308 N N . ALA A 1 172 ? 10.031 -29.609 -4.223 1 97.25 172 ALA A N 1
ATOM 1309 C CA . ALA A 1 172 ? 10.023 -30.375 -2.975 1 97.25 172 ALA A CA 1
ATOM 1310 C C . ALA A 1 172 ? 8.617 -30.859 -2.641 1 97.25 172 ALA A C 1
ATOM 1312 O O . ALA A 1 172 ? 8.453 -31.906 -1.991 1 97.25 172 ALA A O 1
ATOM 1313 N N . ALA A 1 173 ? 7.621 -30.172 -3.131 1 95.75 173 ALA A N 1
ATOM 1314 C CA . ALA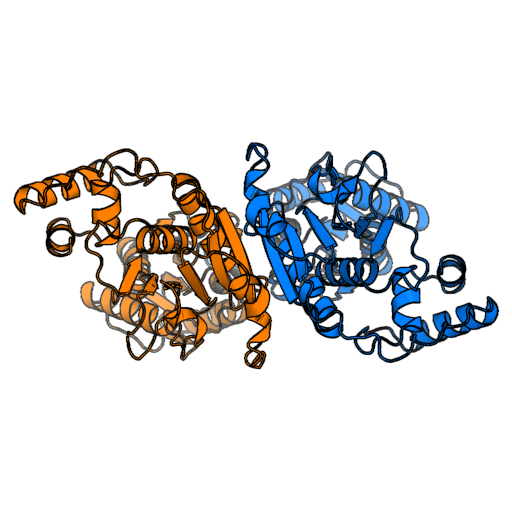 A 1 173 ? 6.223 -30.531 -2.906 1 95.75 173 ALA A CA 1
ATOM 1315 C C . ALA A 1 173 ? 5.758 -31.578 -3.922 1 95.75 173 ALA A C 1
ATOM 1317 O O . ALA A 1 173 ? 4.578 -31.922 -3.957 1 95.75 173 ALA A O 1
ATOM 1318 N N . GLY A 1 174 ? 6.637 -32 -4.762 1 96.81 174 GLY A N 1
ATOM 1319 C CA . GLY A 1 174 ? 6.34 -33.094 -5.672 1 96.81 174 GLY A CA 1
ATOM 1320 C C . GLY A 1 174 ? 6.004 -32.625 -7.078 1 96.81 174 GLY A C 1
ATOM 1321 O O . GLY A 1 174 ? 5.676 -33.438 -7.945 1 96.81 174 GLY A O 1
ATOM 1322 N N . ARG A 1 175 ? 6.082 -31.328 -7.238 1 98.12 175 ARG A N 1
ATOM 1323 C CA . ARG A 1 175 ? 5.805 -30.828 -8.578 1 98.12 175 ARG A CA 1
ATOM 1324 C C . ARG A 1 175 ? 6.996 -31.031 -9.508 1 98.12 175 ARG A C 1
ATOM 1326 O O . ARG A 1 175 ? 8.148 -30.891 -9.086 1 98.12 175 ARG A O 1
ATOM 1333 N N . ARG A 1 176 ? 6.68 -31.375 -10.734 1 97.38 176 ARG A N 1
ATOM 1334 C CA . ARG A 1 176 ? 7.766 -31.75 -11.633 1 97.38 176 ARG A CA 1
ATOM 1335 C C . ARG A 1 176 ? 7.75 -30.906 -12.906 1 97.38 176 ARG A C 1
ATOM 1337 O O . ARG A 1 176 ? 8.727 -30.891 -13.656 1 97.38 176 ARG A O 1
ATOM 1344 N N . ARG A 1 177 ? 6.688 -30.25 -13.219 1 98.56 177 ARG A N 1
ATOM 1345 C CA . ARG A 1 177 ? 6.59 -29.297 -14.32 1 98.56 177 ARG A CA 1
ATOM 1346 C C . ARG A 1 177 ? 6.203 -27.906 -13.812 1 98.56 177 ARG A C 1
ATOM 1348 O O . ARG A 1 177 ? 5.02 -27.562 -13.781 1 98.56 177 ARG A O 1
ATOM 1355 N N . VAL A 1 178 ? 7.246 -27.203 -13.531 1 98.81 178 VAL A N 1
ATOM 1356 C CA . VAL A 1 178 ? 7.035 -25.938 -12.828 1 98.81 178 VAL A CA 1
ATOM 1357 C C . VAL A 1 178 ? 7.059 -24.781 -13.82 1 98.81 178 VAL A C 1
ATOM 1359 O O . VAL A 1 178 ? 8.047 -24.594 -14.539 1 98.81 178 VAL A O 1
ATOM 1362 N N . GLY A 1 179 ? 5.945 -24.047 -13.898 1 98.94 179 GLY A N 1
ATOM 1363 C CA . GLY A 1 179 ? 5.898 -22.812 -14.68 1 98.94 179 GLY A CA 1
ATOM 1364 C C . GLY A 1 179 ? 6.324 -21.594 -13.898 1 98.94 179 GLY A C 1
ATOM 1365 O O . GLY A 1 179 ? 6.273 -21.594 -12.664 1 98.94 179 GLY A O 1
ATOM 1366 N N . LEU A 1 180 ? 6.789 -20.609 -14.633 1 98.94 180 LEU A N 1
ATOM 1367 C CA . LEU A 1 180 ? 7.148 -19.312 -14.062 1 98.94 180 LEU A CA 1
ATOM 1368 C C . LEU A 1 180 ? 6.391 -18.188 -14.75 1 98.94 180 LEU A C 1
ATOM 1370 O O . LEU A 1 180 ? 6.488 -18.016 -15.969 1 98.94 180 LEU A O 1
ATOM 1374 N N . ILE A 1 181 ? 5.609 -17.516 -13.984 1 98.88 181 ILE A N 1
ATOM 1375 C CA . ILE A 1 181 ? 5.121 -16.219 -14.422 1 98.88 181 ILE A CA 1
ATOM 1376 C C . ILE A 1 181 ? 6.055 -15.117 -13.914 1 98.88 181 ILE A C 1
ATOM 1378 O O . ILE A 1 181 ? 5.973 -14.711 -12.758 1 98.88 181 ILE A O 1
ATOM 1382 N N . ASN A 1 182 ? 6.891 -14.656 -14.805 1 98.31 182 ASN A N 1
ATOM 1383 C CA . ASN A 1 182 ? 7.969 -13.75 -14.414 1 98.31 182 ASN A CA 1
ATOM 1384 C C . ASN A 1 182 ? 7.504 -12.297 -14.406 1 98.31 182 ASN A C 1
ATOM 1386 O O . ASN A 1 182 ? 6.332 -12.016 -14.664 1 98.31 182 ASN A O 1
ATOM 1390 N N . GLY A 1 183 ? 8.414 -11.461 -13.914 1 96.12 183 GLY A N 1
ATOM 1391 C CA . GLY A 1 183 ? 8.117 -10.039 -13.922 1 96.12 183 GLY A CA 1
ATOM 1392 C C . GLY A 1 183 ? 8.445 -9.359 -15.242 1 96.12 183 GLY A C 1
ATOM 1393 O O . GLY A 1 183 ? 8.664 -10.039 -16.25 1 96.12 183 GLY A O 1
ATOM 1394 N N . GLN A 1 184 ? 8.352 -8.062 -15.156 1 91.94 184 GLN A N 1
ATOM 1395 C CA . GLN A 1 184 ? 8.633 -7.25 -16.344 1 91.94 184 GLN A CA 1
ATOM 1396 C C . GLN A 1 184 ? 10.055 -7.473 -16.828 1 91.94 184 GLN A C 1
ATOM 1398 O O . GLN A 1 184 ? 11 -7.539 -16.031 1 91.94 184 GLN A O 1
ATOM 1403 N N . SER A 1 185 ? 10.18 -7.57 -18.141 1 90.19 185 SER A N 1
ATOM 1404 C CA . SER A 1 185 ? 11.492 -7.754 -18.75 1 90.19 185 SER A CA 1
ATOM 1405 C C . SER A 1 185 ? 12.383 -6.531 -18.531 1 90.19 185 SER A C 1
ATOM 1407 O O . SER A 1 185 ? 11.898 -5.398 -18.562 1 90.19 185 SER A O 1
ATOM 1409 N N . GLY A 1 186 ? 13.609 -6.773 -18.297 1 88.06 186 GLY A N 1
ATOM 1410 C CA . GLY A 1 186 ? 14.57 -5.688 -18.172 1 88.06 186 GLY A CA 1
ATOM 1411 C C . GLY A 1 186 ? 14.773 -5.242 -16.734 1 88.06 186 GLY A C 1
ATOM 1412 O O . GLY A 1 186 ? 15.648 -4.418 -16.453 1 88.06 186 GLY A O 1
ATOM 1413 N N . ILE A 1 187 ? 14.031 -5.805 -15.906 1 90 187 ILE A N 1
ATOM 1414 C CA . ILE A 1 187 ? 14.125 -5.477 -14.492 1 90 187 ILE A CA 1
ATOM 1415 C C . ILE A 1 187 ? 15.016 -6.492 -13.789 1 90 187 ILE A C 1
ATOM 1417 O O . ILE A 1 187 ? 14.938 -7.691 -14.055 1 90 187 ILE A O 1
ATOM 1421 N N . ASP A 1 188 ? 15.812 -6.039 -12.859 1 94.88 188 ASP A N 1
ATOM 1422 C CA . ASP A 1 188 ? 16.766 -6.898 -12.172 1 94.88 188 ASP A CA 1
ATOM 1423 C C . ASP A 1 188 ? 16.062 -8.031 -11.43 1 94.88 188 ASP A C 1
ATOM 1425 O O . ASP A 1 188 ? 16.5 -9.18 -11.469 1 94.88 188 ASP A O 1
ATOM 1429 N N . ALA A 1 189 ? 15.031 -7.703 -10.773 1 96.38 189 ALA A N 1
ATOM 1430 C CA . ALA A 1 189 ? 14.289 -8.711 -10.023 1 96.38 189 ALA A CA 1
ATOM 1431 C C . ALA A 1 189 ? 13.836 -9.852 -10.93 1 96.38 189 ALA A C 1
ATOM 1433 O O . ALA A 1 189 ? 13.992 -11.031 -10.586 1 96.38 189 ALA A O 1
ATOM 1434 N N . SER A 1 190 ? 13.312 -9.531 -12.078 1 97.12 190 SER A N 1
ATOM 1435 C CA . SER A 1 190 ? 12.852 -10.531 -13.039 1 97.12 190 SER A CA 1
ATOM 1436 C C . SER A 1 190 ? 14.016 -11.391 -13.531 1 97.12 190 SER A C 1
ATOM 1438 O O . SER A 1 190 ? 13.898 -12.617 -13.609 1 97.12 190 SER A O 1
ATOM 1440 N N . ARG A 1 191 ? 15.086 -10.719 -13.836 1 97.5 191 ARG A N 1
ATOM 1441 C CA . ARG A 1 191 ? 16.281 -11.422 -14.32 1 97.5 191 ARG A CA 1
ATOM 1442 C C . ARG A 1 191 ? 16.797 -12.406 -13.273 1 97.5 191 ARG A C 1
ATOM 1444 O O . ARG A 1 191 ? 17.047 -13.57 -13.586 1 97.5 191 ARG A O 1
ATOM 1451 N N . ASP A 1 192 ? 16.906 -11.953 -12.109 1 97.94 192 ASP A N 1
ATOM 1452 C CA . ASP A 1 192 ? 17.5 -12.758 -11.047 1 97.94 192 ASP A CA 1
ATOM 1453 C C . ASP A 1 192 ? 16.578 -13.898 -10.633 1 97.94 192 ASP A C 1
ATOM 1455 O O . ASP A 1 192 ? 17.016 -15.016 -10.383 1 97.94 192 ASP A O 1
ATOM 1459 N N . ARG A 1 193 ? 15.312 -13.664 -10.5 1 98.44 193 ARG A N 1
ATOM 1460 C CA . ARG A 1 193 ? 14.367 -14.719 -10.141 1 98.44 193 ARG A CA 1
ATOM 1461 C C . ARG A 1 193 ? 14.297 -15.789 -11.219 1 98.44 193 ARG A C 1
ATOM 1463 O O . ARG A 1 193 ? 14.195 -16.984 -10.922 1 98.44 193 ARG A O 1
ATOM 1470 N N . LEU A 1 194 ? 14.367 -15.367 -12.484 1 98.69 194 LEU A N 1
ATOM 1471 C CA . LEU A 1 194 ? 14.43 -16.328 -13.586 1 98.69 194 LEU A CA 1
ATOM 1472 C C . LEU A 1 194 ? 15.688 -17.172 -13.492 1 98.69 194 LEU A C 1
ATOM 1474 O O . LEU A 1 194 ? 15.641 -18.391 -13.688 1 98.69 194 LEU A O 1
ATOM 1478 N N . ARG A 1 195 ? 16.797 -16.531 -13.234 1 98.69 195 ARG A N 1
ATOM 1479 C CA . ARG A 1 195 ? 18.047 -17.266 -13.062 1 98.69 195 ARG A CA 1
ATOM 1480 C C . ARG A 1 195 ? 17.938 -18.281 -11.938 1 98.69 195 ARG A C 1
ATOM 1482 O O . ARG A 1 195 ? 18.375 -19.422 -12.07 1 98.69 195 ARG A O 1
ATOM 1489 N N . GLY A 1 196 ? 17.328 -17.859 -10.844 1 98.88 196 GLY A N 1
ATOM 1490 C CA . GLY A 1 196 ? 17.078 -18.766 -9.734 1 98.88 196 GLY A CA 1
ATOM 1491 C C . GLY A 1 196 ? 16.188 -19.938 -10.109 1 98.88 196 GLY A C 1
ATOM 1492 O O . GLY A 1 196 ? 16.453 -21.078 -9.75 1 98.88 196 GLY A O 1
ATOM 1493 N N . TYR A 1 197 ? 15.164 -19.625 -10.836 1 98.88 197 TYR A N 1
ATOM 1494 C CA . TYR A 1 197 ? 14.242 -20.625 -11.352 1 98.88 197 TYR A CA 1
ATOM 1495 C C . TYR A 1 197 ? 14.977 -21.672 -12.18 1 98.88 197 TYR A C 1
ATOM 1497 O O . TYR A 1 197 ? 14.844 -22.875 -11.93 1 98.88 197 TYR A O 1
ATOM 1505 N N . ARG A 1 198 ? 15.781 -21.234 -13.062 1 98.88 198 ARG A N 1
ATOM 1506 C CA . ARG A 1 198 ? 16.547 -22.141 -13.93 1 98.88 198 ARG A CA 1
ATOM 1507 C C . ARG A 1 198 ? 17.516 -23 -13.117 1 98.88 198 ARG A C 1
ATOM 1509 O O . ARG A 1 198 ? 17.656 -24.188 -13.383 1 98.88 198 ARG A O 1
ATOM 1516 N N . GLN A 1 199 ? 18.156 -22.406 -12.18 1 98.81 199 GLN A N 1
ATOM 1517 C CA . GLN A 1 199 ? 19.109 -23.125 -11.344 1 98.81 199 GLN A CA 1
ATOM 1518 C C . GLN A 1 199 ? 18.406 -24.219 -10.539 1 98.81 199 GLN A C 1
ATOM 1520 O O . GLN A 1 199 ? 18.953 -25.312 -10.375 1 98.81 199 GLN A O 1
ATOM 1525 N N . ALA A 1 200 ? 17.25 -23.875 -10.023 1 98.88 200 ALA A N 1
ATOM 1526 C CA . ALA A 1 200 ? 16.5 -24.859 -9.25 1 98.88 200 ALA A CA 1
ATOM 1527 C C . ALA A 1 200 ? 16.109 -26.062 -10.117 1 98.88 200 ALA A C 1
ATOM 1529 O O . ALA A 1 200 ? 16.219 -27.203 -9.688 1 98.88 200 ALA A O 1
ATOM 1530 N N . LEU A 1 201 ? 15.633 -25.812 -11.336 1 98.81 201 LEU A N 1
ATOM 1531 C CA . LEU A 1 201 ? 15.289 -26.891 -12.258 1 98.81 201 LEU A CA 1
ATOM 1532 C C . LEU A 1 201 ? 16.5 -27.766 -12.547 1 98.81 201 LEU A C 1
ATOM 1534 O O . LEU A 1 201 ? 16.422 -28.984 -12.445 1 98.81 201 LEU A O 1
ATOM 1538 N N . SER A 1 202 ? 17.578 -27.094 -12.836 1 98.5 202 SER A N 1
ATOM 1539 C CA . SER A 1 202 ? 18.812 -27.812 -13.156 1 98.5 202 SER A CA 1
ATOM 1540 C C . SER A 1 202 ? 19.266 -28.688 -11.992 1 98.5 202 SER A C 1
ATOM 1542 O O . SER A 1 202 ? 19.625 -29.844 -12.188 1 98.5 202 SER A O 1
ATOM 1544 N N . SER A 1 203 ? 19.219 -28.172 -10.82 1 98.06 203 SER A N 1
ATOM 1545 C CA . SER A 1 203 ? 19.641 -28.906 -9.625 1 98.06 203 SER A CA 1
ATOM 1546 C C . SER A 1 203 ? 18.781 -30.125 -9.383 1 98.06 203 SER A C 1
ATOM 1548 O O . SER A 1 203 ? 19.219 -31.094 -8.766 1 98.06 203 SER A O 1
ATOM 1550 N N . ALA A 1 204 ? 17.578 -30.109 -9.859 1 98.25 204 ALA A N 1
ATOM 1551 C CA . ALA A 1 204 ? 16.641 -31.219 -9.656 1 98.25 204 ALA A CA 1
ATOM 1552 C C . ALA A 1 204 ? 16.562 -32.094 -10.898 1 98.25 204 ALA A C 1
ATOM 1554 O O . ALA A 1 204 ? 15.711 -33 -10.977 1 98.25 204 ALA A O 1
ATOM 1555 N N . ASP A 1 205 ? 17.391 -31.828 -11.852 1 98.12 205 ASP A N 1
ATOM 1556 C CA . ASP A 1 205 ? 17.453 -32.562 -13.102 1 98.12 205 ASP A CA 1
ATOM 1557 C C . ASP A 1 205 ? 16.125 -32.469 -13.852 1 98.12 205 ASP A C 1
ATOM 1559 O O . ASP A 1 205 ? 15.641 -33.469 -14.398 1 98.12 205 ASP A O 1
ATOM 1563 N N . ILE A 1 206 ? 15.477 -31.359 -13.734 1 98.38 206 ILE A N 1
ATOM 1564 C CA . ILE A 1 206 ? 14.281 -31.062 -14.508 1 98.38 206 ILE A CA 1
ATOM 1565 C C . ILE A 1 206 ? 14.641 -30.156 -15.688 1 98.38 206 ILE A C 1
ATOM 1567 O O . ILE A 1 206 ? 15.32 -29.141 -15.516 1 98.38 206 ILE A O 1
ATOM 1571 N N . ALA A 1 207 ? 14.258 -30.531 -16.859 1 97.44 207 ALA A N 1
ATOM 1572 C CA . ALA A 1 207 ? 14.609 -29.797 -18.062 1 97.44 207 ALA A CA 1
ATOM 1573 C C . ALA A 1 207 ? 13.898 -28.453 -18.109 1 97.44 207 ALA A C 1
ATOM 1575 O O . ALA A 1 207 ? 12.711 -28.359 -17.812 1 97.44 207 ALA A O 1
ATOM 1576 N N . PHE A 1 208 ? 14.664 -27.484 -18.406 1 98.31 208 PHE A N 1
ATOM 1577 C CA . PHE A 1 208 ? 14.094 -26.172 -18.656 1 98.31 208 PHE A CA 1
ATOM 1578 C C . PHE A 1 208 ? 13.266 -26.172 -19.938 1 98.31 208 PHE A C 1
ATOM 1580 O O . PHE A 1 208 ? 13.711 -26.672 -20.969 1 98.31 208 PHE A O 1
ATOM 1587 N N . ASP A 1 209 ? 12.102 -25.656 -19.906 1 98.31 209 ASP A N 1
ATOM 1588 C CA . ASP A 1 209 ? 11.203 -25.516 -21.047 1 98.31 209 ASP A CA 1
ATOM 1589 C C . ASP A 1 209 ? 10.758 -24.062 -21.219 1 98.31 209 ASP A C 1
ATOM 1591 O O . ASP A 1 209 ? 9.992 -23.547 -20.406 1 98.31 209 ASP A O 1
ATOM 1595 N N . PRO A 1 210 ? 11.227 -23.375 -22.25 1 97.94 210 PRO A N 1
ATOM 1596 C CA . PRO A 1 210 ? 10.875 -21.969 -22.438 1 97.94 210 PRO A CA 1
ATOM 1597 C C . PRO A 1 210 ? 9.375 -21.734 -22.547 1 97.94 210 PRO A C 1
ATOM 1599 O O . PRO A 1 210 ? 8.891 -20.641 -22.25 1 97.94 210 PRO A O 1
ATOM 1602 N N . ALA A 1 211 ? 8.586 -22.766 -22.875 1 98.06 211 ALA A N 1
ATOM 1603 C CA . ALA A 1 211 ? 7.133 -22.641 -23 1 98.06 211 ALA A CA 1
ATOM 1604 C C . ALA A 1 211 ? 6.484 -22.469 -21.625 1 98.06 211 ALA A C 1
ATOM 1606 O O . ALA A 1 211 ? 5.32 -22.062 -21.531 1 98.06 211 ALA A O 1
ATOM 1607 N N . LEU A 1 212 ? 7.246 -22.75 -20.594 1 98.69 212 LEU A N 1
ATOM 1608 C CA . LEU A 1 212 ? 6.719 -22.656 -19.234 1 98.69 212 LEU A CA 1
ATOM 1609 C C . LEU A 1 212 ? 7.117 -21.344 -18.578 1 98.69 212 LEU A C 1
ATOM 1611 O O . LEU A 1 212 ? 6.902 -21.156 -17.375 1 98.69 212 LEU A O 1
ATOM 1615 N N . VAL A 1 213 ? 7.703 -20.453 -19.328 1 98.75 213 VAL A N 1
ATOM 1616 C CA . VAL A 1 213 ? 8.062 -19.141 -18.812 1 98.75 213 VAL A CA 1
ATOM 1617 C C . VAL A 1 213 ? 7.234 -18.062 -19.5 1 98.75 213 VAL A C 1
ATOM 1619 O O . VAL A 1 213 ? 7.289 -17.922 -20.734 1 98.75 213 VAL A O 1
ATOM 1622 N N . TRP A 1 214 ? 6.461 -17.344 -18.703 1 98.31 214 TRP A N 1
ATOM 1623 C CA . TRP A 1 214 ? 5.617 -16.266 -19.219 1 98.31 214 TRP A CA 1
ATOM 1624 C C . TRP A 1 214 ? 6.164 -14.906 -18.812 1 98.31 214 TRP A C 1
ATOM 1626 O O . TRP A 1 214 ? 6.43 -14.672 -17.625 1 98.31 214 TRP A O 1
ATOM 1636 N N . PRO A 1 215 ? 6.398 -14.031 -19.812 1 96.69 215 PRO A N 1
ATOM 1637 C CA . PRO A 1 215 ? 6.777 -12.664 -19.453 1 96.69 215 PRO A CA 1
ATOM 1638 C C . PRO A 1 215 ? 5.625 -11.867 -18.844 1 96.69 215 PRO A C 1
ATOM 1640 O O . PRO A 1 215 ? 4.652 -11.555 -19.531 1 96.69 215 PRO A O 1
ATOM 1643 N N . GLY A 1 216 ? 5.801 -11.523 -17.594 1 96.56 216 GLY 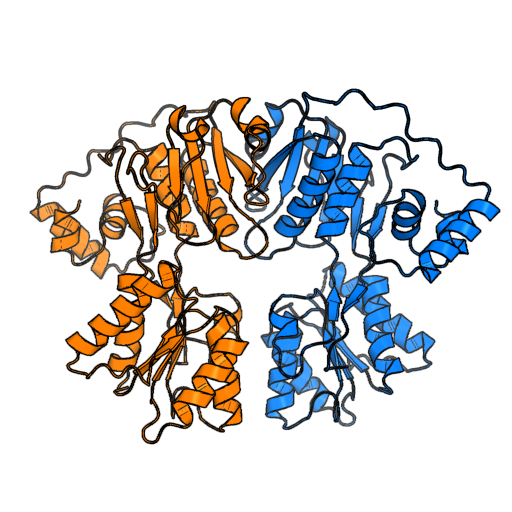A N 1
ATOM 1644 C CA . GLY A 1 216 ? 4.754 -10.789 -16.906 1 96.56 216 GLY A CA 1
ATOM 1645 C C . GLY A 1 216 ? 5.051 -9.305 -16.797 1 96.56 216 GLY A C 1
ATOM 1646 O O . GLY A 1 216 ? 5.914 -8.781 -17.5 1 96.56 216 GLY A O 1
ATOM 1647 N N . ASN A 1 217 ? 4.184 -8.586 -16.047 1 93.25 217 ASN A N 1
ATOM 1648 C CA . ASN A 1 217 ? 4.309 -7.145 -15.875 1 93.25 217 ASN A CA 1
ATOM 1649 C C . ASN A 1 217 ? 3.957 -6.727 -14.453 1 93.25 217 ASN A C 1
ATOM 1651 O O . ASN A 1 217 ? 3.498 -5.605 -14.227 1 93.25 217 ASN A O 1
ATOM 1655 N N . TRP A 1 218 ? 3.98 -7.617 -13.57 1 94.56 218 TRP A N 1
ATOM 1656 C CA . TRP A 1 218 ? 3.789 -7.398 -12.141 1 94.56 218 TRP A CA 1
ATOM 1657 C C . TRP A 1 218 ? 2.316 -7.172 -11.812 1 94.56 218 TRP A C 1
ATOM 1659 O O . TRP A 1 218 ? 1.96 -6.93 -10.656 1 94.56 218 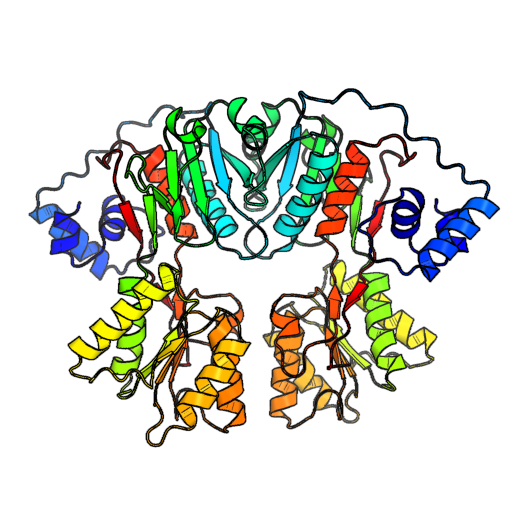TRP A O 1
ATOM 1669 N N . GLU A 1 219 ? 1.428 -7.254 -12.781 1 93.75 219 GLU A N 1
ATOM 1670 C CA . GLU A 1 219 ? 0.003 -7.004 -12.586 1 93.75 219 GLU A CA 1
ATOM 1671 C C . GLU A 1 219 ? -0.797 -8.305 -12.633 1 93.75 219 GLU A C 1
ATOM 1673 O O . GLU A 1 219 ? -0.363 -9.289 -13.234 1 93.75 219 GLU A O 1
ATOM 1678 N N . PRO A 1 220 ? -1.979 -8.305 -12.047 1 96 220 PRO A N 1
ATOM 1679 C CA . PRO A 1 220 ? -2.805 -9.516 -12.031 1 96 220 PRO A CA 1
ATOM 1680 C C . PRO A 1 220 ? -3.162 -10.008 -13.43 1 96 220 PRO A C 1
ATOM 1682 O O . PRO A 1 220 ? -3.238 -11.219 -13.664 1 96 220 PRO A O 1
ATOM 1685 N N . THR A 1 221 ? -3.283 -9.07 -14.359 1 95.31 221 THR A N 1
ATOM 1686 C CA . THR A 1 221 ? -3.676 -9.453 -15.711 1 95.31 221 THR A CA 1
ATOM 1687 C C . THR A 1 221 ? -2.629 -10.367 -16.344 1 95.31 221 THR A C 1
ATOM 1689 O O . THR A 1 221 ? -2.973 -11.344 -17 1 95.31 221 THR A O 1
ATOM 1692 N N . ALA A 1 222 ? -1.425 -10.055 -16.078 1 96.75 222 ALA A N 1
ATOM 1693 C CA . ALA A 1 222 ? -0.357 -10.898 -16.625 1 96.75 222 ALA A CA 1
ATOM 1694 C C . ALA A 1 222 ? -0.374 -12.281 -15.977 1 96.75 222 ALA A C 1
ATOM 1696 O O . ALA A 1 222 ? -0.09 -13.281 -16.641 1 96.75 222 ALA A O 1
ATOM 1697 N N . GLY A 1 223 ? -0.672 -12.344 -14.672 1 98.44 223 GLY A N 1
ATOM 1698 C CA . GLY A 1 223 ? -0.825 -13.625 -14 1 98.44 223 GLY A CA 1
ATOM 1699 C C . GLY A 1 223 ? -1.927 -14.477 -14.594 1 98.44 223 GLY A C 1
ATOM 1700 O O . GLY A 1 223 ? -1.744 -15.68 -14.789 1 98.44 223 GLY A O 1
ATOM 1701 N N . TYR A 1 224 ? -3.008 -13.828 -14.859 1 97.81 224 TYR A N 1
ATOM 1702 C CA . TYR A 1 224 ? -4.156 -14.516 -15.445 1 97.81 224 TYR A CA 1
ATOM 1703 C C . TYR A 1 224 ? -3.834 -15.031 -16.844 1 97.81 224 TYR A C 1
ATOM 1705 O O . TYR A 1 224 ? -4.004 -16.219 -17.125 1 97.81 224 TYR A O 1
ATOM 1713 N N . GLU A 1 225 ? -3.332 -14.18 -17.703 1 98.31 225 GLU A N 1
ATOM 1714 C CA . GLU A 1 225 ? -3.041 -14.516 -19.094 1 98.31 225 GLU A CA 1
ATOM 1715 C C . GLU A 1 225 ? -1.97 -15.602 -19.188 1 98.31 225 GLU A C 1
ATOM 1717 O O . GLU A 1 225 ? -2.098 -16.547 -19.969 1 98.31 225 G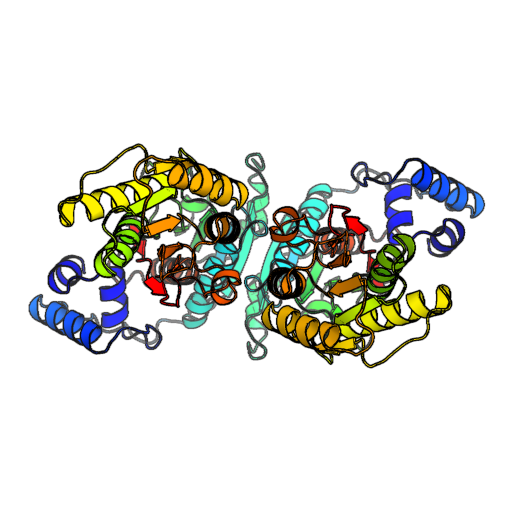LU A O 1
ATOM 1722 N N . GLY A 1 226 ? -0.964 -15.422 -18.375 1 98.69 226 GLY A N 1
ATOM 1723 C CA . GLY A 1 226 ? 0.098 -16.422 -18.359 1 98.69 226 GLY A CA 1
ATOM 1724 C C . GLY A 1 226 ? -0.375 -17.797 -17.922 1 98.69 226 GLY A C 1
ATOM 1725 O O . GLY A 1 226 ? 0.018 -18.812 -18.516 1 98.69 226 GLY A O 1
ATOM 1726 N N . THR A 1 227 ? -1.17 -17.828 -16.938 1 98.88 227 THR A N 1
ATOM 1727 C CA . THR A 1 227 ? -1.715 -19.078 -16.438 1 98.88 227 THR A CA 1
ATOM 1728 C C . THR A 1 227 ? -2.588 -19.75 -17.5 1 98.88 227 THR A C 1
ATOM 1730 O O . THR A 1 227 ? -2.449 -20.938 -17.766 1 98.88 227 THR A O 1
ATOM 1733 N N . MET A 1 228 ? -3.457 -18.969 -18.125 1 98.75 228 MET A N 1
ATOM 1734 C CA . MET A 1 228 ? -4.324 -19.516 -19.172 1 98.75 228 MET A CA 1
ATOM 1735 C C . MET A 1 228 ? -3.5 -20.094 -20.312 1 98.75 228 MET A C 1
ATOM 1737 O O . MET A 1 228 ? -3.797 -21.172 -20.812 1 98.75 228 MET A O 1
ATOM 1741 N N . ALA A 1 229 ? -2.506 -19.391 -20.703 1 98.75 229 ALA A N 1
ATOM 1742 C CA . ALA A 1 229 ? -1.642 -19.828 -21.797 1 98.75 229 ALA A CA 1
ATOM 1743 C C . ALA A 1 229 ? -0.929 -21.125 -21.438 1 98.75 229 ALA A C 1
ATOM 1745 O O . ALA A 1 229 ? -0.884 -22.062 -22.234 1 98.75 229 ALA A O 1
ATOM 1746 N N . MET A 1 230 ? -0.39 -21.234 -20.234 1 98.69 230 MET A N 1
ATOM 1747 C CA . MET A 1 230 ? 0.371 -22.406 -19.812 1 98.69 230 MET A CA 1
ATOM 1748 C C . MET A 1 230 ? -0.54 -23.609 -19.656 1 98.69 230 MET A C 1
ATOM 1750 O O . MET A 1 230 ? -0.151 -24.734 -20 1 98.69 230 MET A O 1
ATOM 1754 N N . MET A 1 231 ? -1.737 -23.391 -19.172 1 98.69 231 MET A N 1
ATOM 1755 C CA . MET A 1 231 ? -2.664 -24.484 -18.938 1 98.69 231 MET A CA 1
ATOM 1756 C C . MET A 1 231 ? -3.227 -25.016 -20.25 1 98.69 231 MET A C 1
ATOM 1758 O O . MET A 1 231 ? -3.801 -26.109 -20.281 1 98.69 231 MET A O 1
ATOM 1762 N N . ALA A 1 232 ? -3.066 -24.266 -21.297 1 98.5 232 ALA A N 1
ATOM 1763 C CA . ALA A 1 232 ? -3.549 -24.672 -22.609 1 98.5 232 ALA A CA 1
ATOM 1764 C C . ALA A 1 232 ? -2.52 -25.547 -23.328 1 98.5 232 ALA A C 1
ATOM 1766 O O . ALA A 1 232 ? -2.809 -26.141 -24.375 1 98.5 232 ALA A O 1
ATOM 1767 N N . LEU A 1 233 ? -1.366 -25.625 -22.766 1 98.31 233 LEU A N 1
ATOM 1768 C CA . LEU A 1 233 ? -0.331 -26.469 -23.359 1 98.31 233 LEU A CA 1
ATOM 1769 C C . LEU A 1 233 ? -0.752 -27.938 -23.344 1 98.31 233 LEU A C 1
ATOM 1771 O O . LEU A 1 233 ? -1.611 -28.328 -22.547 1 98.31 233 LEU A O 1
ATOM 1775 N N . GLU A 1 234 ? -0.145 -28.719 -24.25 1 97.62 234 GLU A N 1
ATOM 1776 C CA . GLU A 1 234 ? -0.41 -30.156 -24.281 1 97.62 234 GLU A CA 1
ATOM 1777 C C . GLU A 1 234 ? -0.086 -30.812 -22.938 1 97.62 234 GLU A C 1
ATOM 1779 O O . GLU A 1 234 ? -0.85 -31.641 -22.438 1 97.62 234 GLU A O 1
ATOM 1784 N N . ASP A 1 235 ? 1.051 -30.406 -22.391 1 97.31 235 ASP A N 1
ATOM 1785 C CA . ASP A 1 235 ? 1.479 -30.828 -21.062 1 97.31 235 ASP A CA 1
ATOM 1786 C C . ASP A 1 235 ? 1.574 -29.625 -20.109 1 97.31 235 ASP A C 1
ATOM 1788 O O . ASP A 1 235 ? 2.641 -29.031 -19.969 1 97.31 235 ASP A O 1
ATOM 1792 N N . PRO A 1 236 ? 0.466 -29.328 -19.422 1 98.5 236 PRO A N 1
ATOM 1793 C CA . PRO A 1 236 ? 0.457 -28.141 -18.562 1 98.5 236 PRO A CA 1
ATOM 1794 C C . PRO A 1 236 ? 1.28 -28.328 -17.297 1 98.5 236 PRO A C 1
ATOM 1796 O O . PRO A 1 236 ? 1.597 -29.469 -16.922 1 98.5 236 PRO A O 1
ATOM 1799 N N . PRO A 1 237 ? 1.644 -27.25 -16.688 1 98.81 237 PRO A N 1
ATOM 1800 C CA . PRO A 1 237 ? 2.395 -27.359 -15.43 1 98.81 237 PRO A CA 1
ATOM 1801 C C . PRO A 1 237 ? 1.543 -27.875 -14.273 1 98.81 237 PRO A C 1
ATOM 1803 O O . PRO A 1 237 ? 0.313 -27.781 -14.32 1 98.81 237 PRO A O 1
ATOM 1806 N N . ASP A 1 238 ? 2.236 -28.391 -13.312 1 98.75 238 ASP A N 1
ATOM 1807 C CA . ASP A 1 238 ? 1.575 -28.812 -12.078 1 98.75 238 ASP A CA 1
ATOM 1808 C C . ASP A 1 238 ? 1.969 -27.922 -10.906 1 98.75 238 ASP A C 1
ATOM 1810 O O . ASP A 1 238 ? 1.521 -28.141 -9.773 1 98.75 238 ASP A O 1
ATOM 1814 N N . GLY A 1 239 ? 2.783 -26.938 -11.094 1 98.81 239 GLY A N 1
ATOM 1815 C CA . GLY A 1 239 ? 3.152 -25.875 -10.18 1 98.81 239 GLY A CA 1
ATOM 1816 C C . GLY A 1 239 ? 3.516 -24.578 -10.891 1 98.81 239 GLY A C 1
ATOM 1817 O O . GLY A 1 239 ? 4.102 -24.609 -11.977 1 98.81 239 GLY A O 1
ATOM 1818 N N . ILE A 1 240 ? 3.176 -23.484 -10.344 1 98.94 240 ILE A N 1
ATOM 1819 C CA . ILE A 1 240 ? 3.518 -22.203 -10.938 1 98.94 240 ILE A CA 1
ATOM 1820 C C . ILE A 1 240 ? 4.16 -21.297 -9.883 1 98.94 240 ILE A C 1
ATOM 1822 O O . ILE A 1 240 ? 3.609 -21.109 -8.797 1 98.94 240 ILE A O 1
ATOM 1826 N N . PHE A 1 241 ? 5.312 -20.844 -10.172 1 98.94 241 PHE A N 1
ATOM 1827 C CA . PHE A 1 241 ? 5.953 -19.766 -9.438 1 98.94 241 PHE A CA 1
ATOM 1828 C C . PHE A 1 241 ? 5.609 -18.422 -10.055 1 98.94 241 PHE A C 1
ATOM 1830 O O . PHE A 1 241 ? 6.031 -18.109 -11.172 1 98.94 241 PHE A O 1
ATOM 1837 N N . CYS A 1 242 ? 4.781 -17.625 -9.336 1 98.94 242 CYS A N 1
ATOM 1838 C CA . CYS A 1 242 ? 4.539 -16.25 -9.742 1 98.94 242 CYS A CA 1
ATOM 1839 C C . CYS A 1 242 ? 5.578 -15.312 -9.133 1 98.94 242 CYS A C 1
ATOM 1841 O O . CYS A 1 242 ? 5.746 -15.281 -7.91 1 98.94 242 CYS A O 1
ATOM 1843 N N . ALA A 1 243 ? 6.156 -14.477 -9.93 1 98.69 243 ALA A N 1
ATOM 1844 C CA . ALA A 1 243 ? 7.285 -13.656 -9.508 1 98.69 243 ALA A CA 1
ATOM 1845 C C . ALA A 1 243 ? 6.848 -12.586 -8.516 1 98.69 243 ALA A C 1
ATOM 1847 O O . ALA A 1 243 ? 7.684 -11.922 -7.895 1 98.69 243 ALA A O 1
ATOM 1848 N N . ASN A 1 244 ? 5.59 -12.336 -8.375 1 97.81 244 ASN A N 1
ATOM 1849 C CA . ASN A 1 244 ? 5.066 -11.562 -7.254 1 97.81 244 ASN A CA 1
ATOM 1850 C C . ASN A 1 244 ? 3.645 -11.984 -6.895 1 97.81 244 ASN A C 1
ATOM 1852 O O . ASN A 1 244 ? 2.984 -12.68 -7.672 1 97.81 244 ASN A O 1
ATOM 1856 N N . ASP A 1 245 ? 3.205 -11.547 -5.758 1 97.81 245 ASP A N 1
ATOM 1857 C CA . ASP A 1 245 ? 1.917 -11.961 -5.211 1 97.81 245 ASP A CA 1
ATOM 1858 C C . ASP A 1 245 ? 0.764 -11.383 -6.027 1 97.81 245 ASP A C 1
ATOM 1860 O O . ASP A 1 245 ? -0.299 -12 -6.133 1 97.81 245 ASP A O 1
ATOM 1864 N N . VAL A 1 246 ? 0.99 -10.25 -6.633 1 96.06 246 VAL A N 1
ATOM 1865 C CA . VAL A 1 246 ? -0.056 -9.586 -7.402 1 96.06 246 VAL A CA 1
ATOM 1866 C C . VAL A 1 246 ? -0.377 -10.398 -8.648 1 96.06 246 VAL A C 1
ATOM 1868 O O . VAL A 1 246 ? -1.548 -10.609 -8.977 1 96.06 246 VAL A O 1
ATOM 1871 N N . MET A 1 247 ? 0.588 -10.852 -9.328 1 97.94 247 MET A N 1
ATOM 1872 C CA . MET A 1 247 ? 0.373 -11.727 -10.477 1 97.94 247 MET A CA 1
ATOM 1873 C C . MET A 1 247 ? -0.214 -13.07 -10.031 1 97.94 247 MET A C 1
ATOM 1875 O O . MET A 1 247 ? -0.987 -13.68 -10.773 1 97.94 247 MET A O 1
ATOM 1879 N N . ALA A 1 248 ? 0.107 -13.508 -8.805 1 98.62 248 ALA A N 1
ATOM 1880 C CA . ALA A 1 248 ? -0.474 -14.734 -8.273 1 98.62 248 ALA A CA 1
ATOM 1881 C C . ALA A 1 248 ? -1.989 -14.609 -8.141 1 98.62 248 ALA A C 1
ATOM 1883 O O . ALA A 1 248 ? -2.713 -15.602 -8.297 1 98.62 248 ALA A O 1
ATOM 1884 N N . LEU A 1 249 ? -2.436 -13.414 -7.859 1 96.19 249 LEU A N 1
ATOM 1885 C CA . LEU A 1 249 ? -3.877 -13.195 -7.82 1 96.19 249 LEU A CA 1
ATOM 1886 C C . LEU A 1 249 ? -4.52 -13.57 -9.148 1 96.19 249 LEU A C 1
ATOM 1888 O O . LEU A 1 249 ? -5.539 -14.258 -9.18 1 96.19 249 LEU A O 1
ATOM 1892 N N . GLY A 1 250 ? -3.906 -13.055 -10.211 1 97.06 250 GLY A N 1
ATOM 1893 C CA . GLY A 1 250 ? -4.391 -13.414 -11.539 1 97.06 250 GLY A CA 1
ATOM 1894 C C . GLY A 1 250 ? -4.293 -14.898 -11.828 1 97.06 250 GLY A C 1
ATOM 1895 O O . GLY A 1 250 ? -5.188 -15.469 -12.453 1 97.06 250 GLY A O 1
ATOM 1896 N N . CYS A 1 251 ? -3.264 -15.461 -11.383 1 98.69 251 CYS A N 1
ATOM 1897 C CA . CYS A 1 251 ? -3.072 -16.906 -11.523 1 98.69 251 CYS A CA 1
ATOM 1898 C C . CYS A 1 251 ? -4.203 -17.672 -10.844 1 98.69 251 CYS A C 1
ATOM 1900 O O . CYS A 1 251 ? -4.781 -18.578 -11.438 1 98.69 251 CYS A O 1
ATOM 1902 N N . TYR A 1 252 ? -4.547 -17.297 -9.609 1 97.38 252 TYR A N 1
ATOM 1903 C CA . TYR A 1 252 ? -5.641 -17.906 -8.867 1 97.38 252 TYR A CA 1
ATOM 1904 C C . TYR A 1 252 ? -6.949 -17.812 -9.648 1 97.38 252 TYR A C 1
ATOM 1906 O O . TYR A 1 252 ? -7.691 -18.797 -9.742 1 97.38 252 TYR A O 1
ATOM 1914 N N . ASP A 1 253 ? -7.172 -16.641 -10.18 1 94.94 253 ASP A N 1
ATOM 1915 C CA . ASP A 1 253 ? -8.414 -16.422 -10.922 1 94.94 253 ASP A CA 1
ATOM 1916 C C . ASP A 1 253 ? -8.516 -17.359 -12.109 1 94.94 253 ASP A C 1
ATOM 1918 O O . ASP A 1 253 ? -9.57 -17.969 -12.344 1 94.94 253 ASP A O 1
ATOM 1922 N N . ALA A 1 254 ? -7.465 -17.453 -12.859 1 97.56 254 ALA A N 1
ATOM 1923 C CA . ALA A 1 254 ? -7.434 -18.328 -14.031 1 97.56 254 ALA A CA 1
ATOM 1924 C C . ALA A 1 254 ? -7.664 -19.781 -13.633 1 97.56 254 ALA A C 1
ATOM 1926 O O . ALA A 1 254 ? -8.469 -20.484 -14.258 1 97.56 254 ALA A O 1
ATOM 1927 N N . LEU A 1 255 ? -6.992 -20.219 -12.586 1 97.94 255 LEU A N 1
ATOM 1928 C CA . LEU A 1 255 ? -7.09 -21.609 -12.164 1 97.94 255 LEU A CA 1
ATOM 1929 C C . LEU A 1 255 ? -8.5 -21.922 -11.672 1 97.94 255 LEU A C 1
ATOM 1931 O O . LEU A 1 255 ? -9.031 -23 -11.961 1 97.94 255 LEU A O 1
ATOM 1935 N N . LYS A 1 256 ? -9.039 -21.016 -10.914 1 93.25 256 LYS A N 1
ATOM 1936 C CA . LYS A 1 256 ? -10.414 -21.188 -10.461 1 93.25 256 LYS A CA 1
ATOM 1937 C C . LYS A 1 256 ? -11.375 -21.297 -11.641 1 93.25 256 LYS A C 1
ATOM 1939 O O . LYS A 1 256 ? -12.273 -22.141 -11.641 1 93.25 256 LYS A O 1
ATOM 1944 N N . GLU A 1 257 ? -11.156 -20.422 -12.594 1 93 257 GLU A N 1
ATOM 1945 C CA . GLU A 1 257 ? -11.992 -20.422 -13.789 1 93 257 GLU A CA 1
ATOM 1946 C C . GLU A 1 257 ? -11.898 -21.766 -14.523 1 93 257 GLU A C 1
ATOM 1948 O O . GLU A 1 257 ? -12.875 -22.219 -15.102 1 93 257 GLU A O 1
ATOM 1953 N N . LEU A 1 258 ? -10.789 -22.375 -14.469 1 96.94 258 LEU A N 1
ATOM 1954 C CA . LEU A 1 258 ? -10.547 -23.656 -15.141 1 96.94 258 LEU A CA 1
ATOM 1955 C C . LEU A 1 258 ? -11.008 -24.828 -14.281 1 96.94 258 LEU A C 1
ATOM 1957 O O . LEU A 1 258 ? -10.914 -25.984 -14.695 1 96.94 258 LEU A O 1
ATOM 1961 N N . GLY A 1 259 ? -11.438 -24.531 -13.062 1 95.56 259 GLY A N 1
ATOM 1962 C CA . GLY A 1 259 ? -11.953 -25.547 -12.172 1 95.56 259 GLY A CA 1
ATOM 1963 C C . GLY A 1 259 ? -10.859 -26.359 -11.5 1 95.56 259 GLY A C 1
ATOM 1964 O O . GLY A 1 259 ? -11.078 -27.5 -11.109 1 95.56 259 GLY A O 1
ATOM 1965 N N . LEU A 1 260 ? -9.633 -25.781 -11.344 1 97.75 260 LEU A N 1
ATOM 1966 C CA . LEU A 1 260 ? -8.5 -26.5 -10.75 1 97.75 260 LEU A CA 1
ATOM 1967 C C . LEU A 1 260 ? -8.336 -26.125 -9.281 1 97.75 260 LEU A C 1
ATOM 1969 O O . LEU A 1 260 ? -8.57 -24.984 -8.891 1 97.75 260 LEU A O 1
ATOM 1973 N N . ARG A 1 261 ? -8.023 -27.172 -8.539 1 97.06 261 ARG A N 1
ATOM 1974 C CA . ARG A 1 261 ? -7.824 -26.969 -7.105 1 97.06 261 ARG A CA 1
ATOM 1975 C C . ARG A 1 261 ? -6.363 -26.672 -6.793 1 97.06 261 ARG A C 1
ATOM 1977 O O . ARG A 1 261 ? -5.461 -27.297 -7.348 1 97.06 261 ARG A O 1
ATOM 1984 N N . ILE A 1 262 ? -6.145 -25.641 -5.953 1 98.38 262 ILE A N 1
ATOM 1985 C CA . ILE A 1 262 ? -4.84 -25.297 -5.398 1 98.38 262 ILE A CA 1
ATOM 1986 C C . ILE A 1 262 ? -4.738 -25.797 -3.961 1 98.38 262 ILE A C 1
ATOM 1988 O O . ILE A 1 262 ? -5.57 -25.469 -3.117 1 98.38 262 ILE A O 1
ATOM 1992 N N . PRO A 1 263 ? -3.793 -26.609 -3.568 1 98 263 PRO A N 1
ATOM 1993 C CA . PRO A 1 263 ? -2.643 -27.062 -4.355 1 98 263 PRO A CA 1
ATOM 1994 C C . PRO A 1 263 ? -2.848 -28.453 -4.945 1 98 263 PRO A C 1
ATOM 1996 O O . PRO A 1 263 ? -1.929 -29.016 -5.547 1 98 263 PRO A O 1
ATOM 1999 N N . GLN A 1 264 ? -3.986 -29.047 -4.719 1 97.88 264 GLN A N 1
ATOM 2000 C CA . GLN A 1 264 ? -4.184 -30.469 -5.02 1 97.88 264 GLN A CA 1
ATOM 2001 C C . GLN A 1 264 ? -3.91 -30.75 -6.492 1 97.88 264 GLN A C 1
ATOM 2003 O O . GLN A 1 264 ? -3.242 -31.734 -6.82 1 97.88 264 GLN A O 1
ATOM 2008 N N . ASP A 1 265 ? -4.426 -29.938 -7.383 1 98 265 ASP A N 1
ATOM 2009 C CA . ASP A 1 265 ? -4.223 -30.125 -8.812 1 98 265 ASP A CA 1
ATOM 2010 C C . ASP A 1 265 ? -2.979 -29.375 -9.297 1 98 265 ASP A C 1
ATOM 2012 O O . ASP A 1 265 ? -2.242 -29.891 -10.148 1 98 265 ASP A O 1
ATOM 2016 N N . ILE A 1 266 ? -2.777 -28.188 -8.773 1 98.69 266 ILE A N 1
ATOM 2017 C CA . ILE A 1 266 ? -1.65 -27.344 -9.156 1 98.69 266 ILE A CA 1
ATOM 2018 C C . ILE A 1 266 ? -1.234 -26.469 -7.98 1 98.69 266 ILE A C 1
ATOM 2020 O O . ILE A 1 266 ? -2.078 -25.828 -7.336 1 98.69 266 ILE A O 1
ATOM 2024 N N . ALA A 1 267 ? 0.055 -26.438 -7.652 1 98.88 267 ALA A N 1
ATOM 2025 C CA . ALA A 1 267 ? 0.571 -25.609 -6.566 1 98.88 267 ALA A CA 1
ATOM 2026 C C . ALA A 1 267 ? 1.005 -24.234 -7.086 1 98.88 267 ALA A C 1
ATOM 2028 O O . ALA A 1 267 ? 1.399 -24.109 -8.242 1 98.88 267 ALA A O 1
ATOM 2029 N N . VAL A 1 268 ? 0.876 -23.234 -6.238 1 98.88 268 VAL A N 1
ATOM 2030 C CA . VAL A 1 268 ? 1.26 -21.875 -6.598 1 98.88 268 VAL A CA 1
ATOM 2031 C C . VAL A 1 268 ? 2.123 -21.266 -5.496 1 98.88 268 VAL A C 1
ATOM 2033 O O . VAL A 1 268 ? 1.818 -21.422 -4.309 1 98.88 268 VAL A O 1
ATOM 2036 N N . VAL A 1 269 ? 3.182 -20.672 -5.855 1 98.88 269 VAL A N 1
ATOM 2037 C CA . VAL A 1 269 ? 4.043 -19.938 -4.945 1 98.88 269 VAL A CA 1
ATOM 2038 C C . VAL A 1 269 ? 4.207 -18.5 -5.445 1 98.88 269 VAL A C 1
ATOM 2040 O O . VAL A 1 269 ? 4.352 -18.266 -6.648 1 98.88 269 VAL A O 1
ATOM 2043 N N . GLY A 1 270 ? 4.105 -17.578 -4.5 1 98.75 270 GLY A N 1
ATOM 2044 C CA . GLY A 1 270 ? 4.273 -16.172 -4.848 1 98.75 270 GLY A CA 1
ATOM 2045 C C . GLY A 1 270 ? 5.566 -15.578 -4.324 1 98.75 270 GLY A C 1
ATOM 2046 O O . GLY A 1 270 ? 6.5 -16.312 -3.988 1 98.75 270 GLY A O 1
ATOM 2047 N N . PHE A 1 271 ? 5.672 -14.242 -4.355 1 98.5 271 PHE A N 1
ATOM 2048 C CA . PHE A 1 271 ? 6.84 -13.484 -3.93 1 98.5 271 PHE A CA 1
ATOM 2049 C C . PHE A 1 271 ? 6.441 -12.086 -3.48 1 98.5 271 PHE A C 1
ATOM 2051 O O . PHE A 1 271 ? 5.547 -11.469 -4.062 1 98.5 271 PHE A O 1
ATOM 2058 N N . ASP A 1 272 ? 7.066 -11.523 -2.416 1 96 272 ASP A N 1
ATOM 2059 C CA . ASP A 1 272 ? 6.898 -10.195 -1.842 1 96 272 ASP A CA 1
ATOM 2060 C C . ASP A 1 272 ? 6.277 -10.266 -0.448 1 96 272 ASP A C 1
ATOM 2062 O O . ASP A 1 272 ? 6.668 -9.523 0.452 1 96 272 ASP A O 1
ATOM 2066 N N . ASP A 1 273 ? 5.262 -11.125 -0.355 1 97.31 273 ASP A N 1
ATOM 2067 C CA . ASP A 1 273 ? 4.414 -11.266 0.823 1 97.31 273 ASP A CA 1
ATOM 2068 C C . ASP A 1 273 ? 3.559 -10.016 1.034 1 97.31 273 ASP A C 1
ATOM 2070 O O . ASP A 1 273 ? 3.564 -9.43 2.117 1 97.31 273 ASP A O 1
ATOM 2074 N N . ARG A 1 274 ? 2.914 -9.656 -0.034 1 94.44 274 ARG A N 1
ATOM 2075 C CA . ARG A 1 274 ? 1.908 -8.609 0.104 1 94.44 274 ARG A CA 1
ATOM 2076 C C . ARG A 1 274 ? 0.81 -9.031 1.076 1 94.44 274 ARG A C 1
ATOM 2078 O O . ARG A 1 274 ? 0.524 -10.219 1.222 1 94.44 274 ARG A O 1
ATOM 2085 N N . GLU A 1 275 ? 0.2 -8.055 1.679 1 89.5 275 GLU A N 1
ATOM 2086 C CA . GLU A 1 275 ? -0.824 -8.32 2.684 1 89.5 275 GLU A CA 1
ATOM 2087 C C . GLU A 1 275 ? -1.914 -9.234 2.133 1 89.5 275 GLU A C 1
ATOM 2089 O O . GLU A 1 275 ? -2.422 -10.102 2.844 1 89.5 275 GLU A O 1
ATOM 2094 N N . ILE A 1 276 ? -2.254 -9.141 0.928 1 92 276 ILE A N 1
ATOM 2095 C CA . ILE A 1 276 ? -3.361 -9.852 0.301 1 92 276 ILE A CA 1
ATOM 2096 C C . ILE A 1 276 ? -3.051 -11.352 0.259 1 92 276 ILE A C 1
ATOM 2098 O O . ILE A 1 276 ? -3.963 -12.18 0.212 1 92 276 ILE A O 1
ATOM 2102 N N . ALA A 1 277 ? -1.814 -11.727 0.307 1 96.38 277 ALA A N 1
ATOM 2103 C CA . ALA A 1 277 ? -1.383 -13.117 0.14 1 96.38 277 ALA A CA 1
ATOM 2104 C C . ALA A 1 277 ? -2.021 -14.016 1.19 1 96.38 277 ALA A C 1
ATOM 2106 O O . ALA A 1 277 ? -2.424 -15.141 0.887 1 96.38 277 ALA A O 1
ATOM 2107 N N . GLN A 1 278 ? -2.166 -13.477 2.41 1 95.5 278 GLN A N 1
ATOM 2108 C CA . GLN A 1 278 ? -2.678 -14.297 3.504 1 95.5 278 GLN A CA 1
ATOM 2109 C C . GLN A 1 278 ? -4.188 -14.477 3.398 1 95.5 278 GLN A C 1
ATOM 2111 O O . GLN A 1 278 ? -4.766 -15.344 4.055 1 95.5 278 GLN A O 1
ATOM 2116 N N . PHE A 1 279 ? -4.812 -13.734 2.529 1 92.38 279 PHE A N 1
ATOM 2117 C CA . PHE A 1 279 ? -6.266 -13.773 2.465 1 92.38 279 PHE A CA 1
ATOM 2118 C C . PHE A 1 279 ? -6.734 -14.492 1.206 1 92.38 279 PHE A C 1
ATOM 2120 O O . PHE A 1 279 ? -7.938 -14.688 1.007 1 92.38 279 PHE A O 1
ATOM 2127 N N . MET A 1 280 ? -5.812 -14.805 0.338 1 94.62 280 MET A N 1
ATOM 2128 C CA . MET A 1 280 ? -6.176 -15.609 -0.831 1 94.62 280 MET A CA 1
ATOM 2129 C C . MET A 1 280 ? -6.707 -16.969 -0.413 1 94.62 280 MET A C 1
ATOM 2131 O O . MET A 1 280 ? -6.539 -17.391 0.736 1 94.62 280 MET A O 1
ATOM 2135 N N . ARG A 1 281 ? -7.48 -17.594 -1.386 1 92 281 ARG A N 1
ATOM 2136 C CA . ARG A 1 281 ? -8.102 -18.875 -1.09 1 92 281 ARG A CA 1
ATOM 2137 C C . ARG A 1 281 ? -7.703 -19.922 -2.127 1 92 281 ARG A C 1
ATOM 2139 O O . ARG A 1 281 ? -8.258 -19.953 -3.227 1 92 281 ARG A O 1
ATOM 2146 N N . PRO A 1 282 ? -6.781 -20.828 -1.612 1 96.44 282 PRO A N 1
ATOM 2147 C CA . PRO A 1 282 ? -6.125 -20.906 -0.305 1 96.44 282 PRO A CA 1
ATOM 2148 C C . PRO A 1 282 ? -5.102 -19.797 -0.091 1 96.44 282 PRO A C 1
ATOM 2150 O O . PRO A 1 282 ? -4.676 -19.141 -1.052 1 96.44 282 PRO A O 1
ATOM 2153 N N . PRO A 1 283 ? -4.73 -19.562 1.203 1 97.94 283 PRO A N 1
ATOM 2154 C CA . PRO A 1 283 ? -3.68 -18.578 1.459 1 97.94 283 PRO A CA 1
ATOM 2155 C C . PRO A 1 283 ? -2.377 -18.891 0.729 1 97.94 283 PRO A C 1
ATOM 2157 O O . PRO A 1 283 ? -1.955 -20.062 0.699 1 97.94 283 PRO A O 1
ATOM 2160 N N . LEU A 1 284 ? -1.75 -17.891 0.204 1 98.56 284 LEU A N 1
ATOM 2161 C CA . LEU A 1 284 ? -0.66 -18.062 -0.752 1 98.56 284 LEU A CA 1
ATOM 2162 C C . LEU A 1 284 ? 0.671 -18.25 -0.032 1 98.56 284 LEU A C 1
ATOM 2164 O O . LEU A 1 284 ? 1.065 -17.406 0.783 1 98.56 284 LEU A O 1
ATOM 2168 N N . THR A 1 285 ? 1.312 -19.375 -0.25 1 98.75 285 THR A N 1
ATOM 2169 C CA . THR A 1 285 ? 2.723 -19.531 0.091 1 98.75 285 THR A CA 1
ATOM 2170 C C . THR A 1 285 ? 3.582 -18.562 -0.724 1 98.75 285 THR A C 1
ATOM 2172 O O . THR A 1 285 ? 3.414 -18.453 -1.939 1 98.75 285 THR A O 1
ATOM 2175 N N . THR A 1 286 ? 4.461 -17.828 -0.056 1 98.75 286 THR A N 1
ATOM 2176 C CA . THR A 1 286 ? 5.219 -16.797 -0.756 1 98.75 286 THR A CA 1
ATOM 2177 C C . THR A 1 286 ? 6.574 -16.562 -0.094 1 98.75 286 THR A C 1
ATOM 2179 O O . THR A 1 286 ? 6.949 -17.297 0.822 1 98.75 286 THR A O 1
ATOM 2182 N N . PHE A 1 287 ? 7.383 -15.742 -0.71 1 98.75 287 PHE A N 1
ATOM 2183 C CA . PHE A 1 287 ? 8.664 -15.328 -0.163 1 98.75 287 PHE A CA 1
ATOM 2184 C C . PHE A 1 287 ? 8.664 -13.836 0.142 1 98.75 287 PHE A C 1
ATOM 2186 O O . PHE A 1 287 ? 8.242 -13.023 -0.687 1 98.75 287 PHE A O 1
ATOM 2193 N N . LEU A 1 288 ? 9.133 -13.508 1.281 1 98.19 288 LEU A N 1
ATOM 2194 C CA . LEU A 1 288 ? 9.117 -12.133 1.771 1 98.19 288 LEU A CA 1
ATOM 2195 C C . LEU A 1 288 ? 10.242 -11.32 1.14 1 98.19 288 LEU A C 1
ATOM 2197 O O . LEU A 1 288 ? 11.398 -11.75 1.143 1 98.19 288 LEU A O 1
ATOM 2201 N N . LEU A 1 289 ? 9.906 -10.211 0.492 1 97.44 289 LEU A N 1
ATOM 2202 C CA . LEU A 1 289 ? 10.891 -9.203 0.103 1 97.44 289 LEU A CA 1
ATOM 2203 C C . LEU A 1 289 ? 11.336 -8.383 1.309 1 97.44 289 LEU A C 1
ATOM 2205 O O . LEU A 1 289 ? 10.523 -7.707 1.938 1 97.44 289 LEU A O 1
ATOM 2209 N N . PRO A 1 290 ? 12.602 -8.367 1.656 1 97.81 290 PRO A N 1
ATOM 2210 C CA . PRO A 1 290 ? 13.031 -7.934 2.988 1 97.81 290 PRO A CA 1
ATOM 2211 C C . PRO A 1 290 ? 13.398 -6.453 3.039 1 97.81 290 PRO A C 1
ATOM 2213 O O . PRO A 1 290 ? 14.453 -6.09 3.559 1 97.81 290 PRO A O 1
ATOM 2216 N N . HIS A 1 291 ? 12.555 -5.574 2.605 1 98.12 291 HIS A N 1
ATOM 2217 C CA . HIS A 1 291 ? 12.828 -4.141 2.57 1 98.12 291 HIS A CA 1
ATOM 2218 C C . HIS A 1 291 ? 13.023 -3.584 3.977 1 98.12 291 HIS A C 1
ATOM 2220 O O . HIS A 1 291 ? 13.883 -2.727 4.195 1 98.12 291 HIS A O 1
ATOM 2226 N N . TYR A 1 292 ? 12.188 -4 4.926 1 97.56 292 TYR A N 1
ATOM 2227 C CA . TYR A 1 292 ? 12.359 -3.57 6.309 1 97.56 292 TYR A CA 1
ATOM 2228 C C . TYR A 1 292 ? 13.766 -3.875 6.805 1 97.56 292 TYR A C 1
ATOM 2230 O O . TYR A 1 292 ? 14.453 -2.99 7.316 1 97.56 292 TYR A O 1
ATOM 2238 N N . GLU A 1 293 ? 14.203 -5.078 6.57 1 97.75 293 GLU A N 1
ATOM 2239 C CA . GLU A 1 293 ? 15.531 -5.504 6.996 1 97.75 293 GLU A CA 1
ATOM 2240 C C . GLU A 1 293 ? 16.625 -4.758 6.227 1 97.75 293 GLU A C 1
ATOM 2242 O O . GLU A 1 293 ? 17.688 -4.457 6.777 1 97.75 293 GLU A O 1
ATOM 2247 N N . MET A 1 294 ? 16.406 -4.555 4.996 1 97.88 294 MET A N 1
ATOM 2248 C CA . MET A 1 294 ? 17.359 -3.816 4.18 1 97.88 294 MET A CA 1
ATOM 2249 C C . MET A 1 294 ? 17.562 -2.406 4.723 1 97.88 294 MET A C 1
ATOM 2251 O O . MET A 1 294 ? 18.688 -1.922 4.793 1 97.88 294 MET A O 1
ATOM 2255 N N . GLY A 1 295 ? 16.469 -1.747 5.105 1 98 295 GLY A N 1
ATOM 2256 C CA . GLY A 1 295 ? 16.578 -0.442 5.734 1 98 295 GLY A CA 1
ATOM 2257 C C . GLY A 1 295 ? 17.375 -0.468 7.023 1 98 295 GLY A C 1
ATOM 2258 O O . GLY A 1 295 ? 18.25 0.367 7.227 1 98 295 GLY A O 1
ATOM 2259 N N . ALA A 1 296 ? 17.062 -1.411 7.855 1 96.75 296 ALA A N 1
ATOM 2260 C CA . ALA A 1 296 ? 17.781 -1.564 9.117 1 96.75 296 ALA A CA 1
ATOM 2261 C C . ALA A 1 296 ? 19.266 -1.802 8.883 1 96.75 296 ALA A C 1
ATOM 2263 O O . ALA A 1 296 ? 20.109 -1.205 9.547 1 96.75 296 ALA A O 1
ATOM 2264 N N . THR A 1 297 ? 19.594 -2.648 7.898 1 95.5 297 THR A N 1
ATOM 2265 C CA . THR A 1 297 ? 20.969 -2.979 7.562 1 95.5 297 THR A CA 1
ATOM 2266 C C . THR A 1 297 ? 21.719 -1.74 7.078 1 95.5 297 THR A C 1
ATOM 2268 O O . THR A 1 297 ? 22.891 -1.542 7.422 1 95.5 297 THR A O 1
ATOM 2271 N N . ALA A 1 298 ? 21.031 -0.909 6.293 1 96.25 298 ALA A N 1
ATOM 2272 C CA . ALA A 1 298 ? 21.656 0.317 5.797 1 96.25 298 ALA A CA 1
ATOM 2273 C C . ALA A 1 298 ? 22.078 1.222 6.949 1 96.25 298 ALA A C 1
ATOM 2275 O O . ALA A 1 298 ? 23.172 1.791 6.934 1 96.25 298 ALA A O 1
ATOM 2276 N N . VAL A 1 299 ? 21.234 1.367 7.977 1 94.75 299 VAL A N 1
ATOM 2277 C CA . VAL A 1 299 ? 21.547 2.188 9.141 1 94.75 299 VAL A CA 1
ATOM 2278 C C . VAL A 1 299 ? 22.719 1.58 9.898 1 94.75 299 VAL A C 1
ATOM 2280 O O . VAL A 1 299 ? 23.625 2.299 10.344 1 94.75 299 VAL A O 1
ATOM 2283 N N . GLN A 1 300 ? 22.688 0.281 10.031 1 92.56 300 GLN A N 1
ATOM 2284 C CA . GLN A 1 300 ? 23.812 -0.398 10.688 1 92.56 300 GLN A CA 1
ATOM 2285 C C . GLN A 1 300 ? 25.125 -0.113 9.969 1 92.56 300 GLN A C 1
ATOM 2287 O O . GLN A 1 300 ? 26.141 0.12 10.609 1 92.56 300 GLN A O 1
ATOM 2292 N N . MET A 1 301 ? 25.047 -0.086 8.68 1 91.19 301 MET A N 1
ATOM 2293 C CA . MET A 1 301 ? 26.25 0.189 7.891 1 91.19 301 MET A CA 1
ATOM 2294 C C . MET A 1 301 ? 26.719 1.623 8.102 1 91.19 301 MET A C 1
ATOM 2296 O O . MET A 1 301 ? 27.922 1.893 8.086 1 91.19 301 MET A O 1
ATOM 2300 N N . LEU A 1 302 ? 25.797 2.545 8.281 1 90.44 302 LEU A N 1
ATOM 2301 C CA . LEU A 1 302 ? 26.125 3.951 8.469 1 90.44 302 LEU A CA 1
ATOM 2302 C C . LEU A 1 302 ? 26.719 4.191 9.852 1 90.44 302 LEU A C 1
ATOM 2304 O O . LEU A 1 302 ? 27.641 4.992 10.016 1 90.44 302 LEU A O 1
ATOM 2308 N N . LEU A 1 303 ? 26.141 3.578 10.859 1 86.38 303 LEU A N 1
ATOM 2309 C CA . LEU A 1 303 ? 26.453 3.936 12.242 1 86.38 303 LEU A CA 1
ATOM 2310 C C . LEU A 1 303 ? 27.5 2.99 12.82 1 86.38 303 LEU A C 1
ATOM 2312 O O . LEU A 1 303 ? 28.203 3.344 13.773 1 86.38 303 LEU A O 1
ATOM 2316 N N . ASP A 1 304 ? 27.438 1.776 12.594 1 71.5 304 ASP A N 1
ATOM 2317 C CA . ASP A 1 304 ? 28.375 0.81 13.164 1 71.5 304 ASP A CA 1
ATOM 2318 C C . ASP A 1 304 ? 29.578 0.61 12.25 1 71.5 304 ASP A C 1
ATOM 2320 O O . ASP A 1 304 ? 29.609 -0.307 11.43 1 71.5 304 ASP A O 1
ATOM 2324 N N . ARG A 1 305 ? 30.344 1.649 11.859 1 56.28 305 ARG A N 1
ATOM 2325 C CA . ARG A 1 305 ? 31.562 1.412 11.078 1 56.28 305 ARG A CA 1
ATOM 2326 C C . ARG A 1 305 ? 32.406 0.309 11.703 1 56.28 305 ARG A C 1
ATOM 2328 O O . ARG A 1 305 ? 33.438 -0.054 11.172 1 56.28 305 ARG A O 1
ATOM 2335 N N . ALA A 1 306 ? 32.156 -0.052 12.766 1 42.53 306 ALA A N 1
ATOM 2336 C CA . ALA A 1 306 ? 33.062 -0.98 13.438 1 42.53 306 ALA A CA 1
ATOM 2337 C C . ALA A 1 306 ? 33.156 -2.301 12.68 1 42.53 306 ALA A C 1
ATOM 2339 O O . ALA A 1 306 ? 34.125 -3.045 12.836 1 42.53 306 ALA A O 1
ATOM 2340 N N . GLY A 1 307 ? 32.125 -2.721 12.148 1 44.72 307 GLY A N 1
ATOM 2341 C CA . GLY A 1 307 ? 32.25 -4.117 11.766 1 44.72 307 GLY A CA 1
ATOM 2342 C C . GLY A 1 307 ? 33 -4.312 10.453 1 44.72 307 GLY A C 1
ATOM 2343 O O . GLY A 1 307 ? 32.938 -5.383 9.852 1 44.72 307 GLY A O 1
ATOM 2344 N N . GLY A 1 308 ? 33.75 -3.486 10.148 1 46.47 308 GLY A N 1
ATOM 2345 C CA . GLY A 1 308 ? 34.656 -3.744 9.023 1 46.47 308 GLY A CA 1
ATOM 2346 C C . GLY A 1 308 ? 33.969 -3.598 7.676 1 46.47 308 GLY A C 1
ATOM 2347 O O . GLY A 1 308 ? 34.469 -4.078 6.66 1 46.47 308 GLY A O 1
ATOM 2348 N N . LEU A 1 309 ? 32.688 -3.426 7.684 1 51.09 309 LEU A N 1
ATOM 2349 C CA . LEU A 1 309 ? 32.125 -3.32 6.344 1 51.09 309 LEU A CA 1
ATOM 2350 C C . LEU A 1 309 ? 32.75 -2.178 5.57 1 51.09 309 LEU A C 1
ATOM 2352 O O . LEU A 1 309 ? 33.031 -1.111 6.133 1 51.09 309 LEU A O 1
ATOM 2356 N N . THR A 1 310 ? 33.5 -2.643 4.547 1 53.75 310 THR A N 1
ATOM 2357 C CA . THR A 1 310 ? 34.188 -1.688 3.684 1 53.75 310 THR A CA 1
ATOM 2358 C C . THR A 1 310 ? 33.188 -0.856 2.893 1 53.75 310 THR A C 1
ATOM 2360 O O . THR A 1 310 ? 32.031 -1.252 2.736 1 53.75 310 THR A O 1
ATOM 2363 N N . ASP A 1 311 ? 33.531 0.479 2.553 1 56.38 311 ASP A N 1
ATOM 2364 C CA . ASP A 1 311 ? 32.875 1.589 1.879 1 56.38 311 ASP A CA 1
ATOM 2365 C C . ASP A 1 311 ? 32.219 1.133 0.571 1 56.38 311 ASP A C 1
ATOM 2367 O O . ASP A 1 311 ? 31.5 1.896 -0.071 1 56.38 311 ASP A O 1
ATOM 2371 N N . LEU A 1 312 ? 32.5 -0.168 0.085 1 61.53 312 LEU A N 1
ATOM 2372 C CA . LEU A 1 312 ? 32.031 -0.463 -1.263 1 61.53 312 LEU A CA 1
ATOM 2373 C C . LEU A 1 312 ? 31.219 -1.757 -1.284 1 61.53 312 LEU A C 1
ATOM 2375 O O . LEU A 1 312 ? 30.844 -2.242 -2.355 1 61.53 312 LEU A O 1
ATOM 2379 N N . ASP A 1 313 ? 30.672 -2.105 -0.142 1 77.88 313 ASP A N 1
ATOM 2380 C CA . ASP A 1 313 ? 30.094 -3.445 -0.065 1 77.88 313 ASP A CA 1
ATOM 2381 C C . ASP A 1 313 ? 28.641 -3.451 -0.572 1 77.88 313 ASP A C 1
ATOM 2383 O O . ASP A 1 313 ? 27.891 -2.506 -0.329 1 77.88 313 ASP A O 1
ATOM 2387 N N . GLN A 1 314 ? 28.438 -4.434 -1.483 1 89.06 314 GLN A N 1
ATOM 2388 C CA . GLN A 1 314 ? 27.062 -4.789 -1.864 1 89.06 314 GLN A CA 1
ATOM 2389 C C . GLN A 1 314 ? 26.562 -5.992 -1.067 1 89.06 314 GLN A C 1
ATOM 2391 O O . GLN A 1 314 ? 27.109 -7.094 -1.191 1 89.06 314 GLN A O 1
ATOM 2396 N N . ILE A 1 315 ? 25.609 -5.766 -0.182 1 91.69 315 ILE A N 1
ATOM 2397 C CA . ILE A 1 315 ? 25.031 -6.816 0.658 1 91.69 315 ILE A CA 1
ATOM 2398 C C . ILE A 1 315 ? 23.672 -7.242 0.103 1 91.69 315 ILE A C 1
ATOM 2400 O O . ILE A 1 315 ? 22.859 -6.398 -0.254 1 91.69 315 ILE A O 1
ATOM 2404 N N . LYS A 1 316 ? 23.516 -8.539 -0.007 1 95.31 316 LYS A N 1
ATOM 2405 C CA . LYS A 1 316 ? 22.219 -9.078 -0.413 1 95.31 316 LYS A CA 1
ATOM 2406 C C . LYS A 1 316 ? 21.5 -9.734 0.765 1 95.31 316 LYS A C 1
ATOM 2408 O O . LYS A 1 316 ? 22.094 -10.531 1.493 1 95.31 316 LYS A O 1
ATOM 2413 N N . ILE A 1 317 ? 20.281 -9.344 0.984 1 96.94 317 ILE A N 1
ATOM 2414 C CA . ILE A 1 317 ? 19.484 -9.891 2.072 1 96.94 317 ILE A CA 1
ATOM 2415 C C . ILE A 1 317 ? 18.562 -10.984 1.533 1 96.94 317 ILE A C 1
ATOM 2417 O O . ILE A 1 317 ? 17.891 -10.797 0.515 1 96.94 317 ILE A O 1
ATOM 2421 N N . GLU A 1 318 ? 18.516 -12.055 2.219 1 96.56 318 GLU A N 1
ATOM 2422 C CA . GLU A 1 318 ? 17.75 -13.227 1.809 1 96.56 318 GLU A CA 1
ATOM 2423 C C . GLU A 1 318 ? 16.25 -12.961 1.889 1 96.56 318 GLU A C 1
ATOM 2425 O O . GLU A 1 318 ? 15.781 -12.32 2.832 1 96.56 318 GLU A O 1
ATOM 2430 N N . CYS A 1 319 ? 15.562 -13.508 0.907 1 97.75 319 CYS A N 1
ATOM 2431 C CA . CYS A 1 319 ? 14.102 -13.539 0.94 1 97.75 319 CYS A CA 1
ATOM 2432 C C . CYS A 1 319 ? 13.602 -14.797 1.627 1 97.75 319 CYS A C 1
ATOM 2434 O O . CYS A 1 319 ? 13.875 -15.914 1.171 1 97.75 319 CYS A O 1
ATOM 2436 N N . THR A 1 320 ? 12.797 -14.68 2.672 1 97.62 320 THR A N 1
ATOM 2437 C CA . THR A 1 320 ? 12.453 -15.836 3.498 1 97.62 320 THR A CA 1
ATOM 2438 C C . THR A 1 320 ? 11.078 -16.375 3.123 1 97.62 320 THR A C 1
ATOM 2440 O O . THR A 1 320 ? 10.18 -15.609 2.771 1 97.62 320 THR A O 1
ATOM 2443 N N . LEU A 1 321 ? 10.961 -17.656 3.33 1 98.19 321 LEU A N 1
ATOM 2444 C CA . LEU A 1 321 ? 9.719 -18.359 3.037 1 98.19 321 LEU A CA 1
ATOM 2445 C C . LEU A 1 321 ? 8.641 -18.016 4.055 1 98.19 321 LEU A C 1
ATOM 2447 O O . LEU A 1 321 ? 8.898 -17.984 5.262 1 98.19 321 LEU A O 1
ATOM 2451 N N . VAL A 1 322 ? 7.535 -17.656 3.586 1 98.38 322 VAL A N 1
ATOM 2452 C CA . VAL A 1 322 ? 6.297 -17.594 4.363 1 98.38 322 VAL A CA 1
ATOM 2453 C C . VAL A 1 322 ? 5.344 -18.688 3.887 1 98.38 322 VAL A C 1
ATOM 2455 O O . VAL A 1 322 ? 4.629 -18.516 2.896 1 98.38 322 VAL A O 1
ATOM 2458 N N . GLU A 1 323 ? 5.324 -19.703 4.633 1 98.19 323 GLU A N 1
ATOM 2459 C CA . GLU A 1 323 ? 4.574 -20.891 4.223 1 98.19 323 GLU A CA 1
ATOM 2460 C C . GLU A 1 323 ? 3.104 -20.781 4.613 1 98.19 323 GLU A C 1
ATOM 2462 O O . GLU A 1 323 ? 2.781 -20.438 5.754 1 98.19 323 GLU A O 1
ATOM 2467 N N . ARG A 1 324 ? 2.295 -21.047 3.527 1 97.81 324 ARG A N 1
ATOM 2468 C CA . ARG A 1 324 ? 0.858 -21.125 3.766 1 97.81 324 ARG A CA 1
ATOM 2469 C C . ARG A 1 324 ? 0.26 -22.375 3.107 1 97.81 324 ARG A C 1
ATOM 2471 O O . ARG A 1 324 ? 0.766 -23.484 3.287 1 97.81 324 ARG A O 1
ATOM 2478 N N . GLU A 1 325 ? -0.862 -22.219 2.289 1 97.88 325 GLU A N 1
ATOM 2479 C CA . GLU A 1 325 ? -1.585 -23.453 1.966 1 97.88 325 GLU A CA 1
ATOM 2480 C C . GLU A 1 325 ? -1.589 -23.703 0.461 1 97.88 325 GLU A C 1
ATOM 2482 O O . GLU A 1 325 ? -2.258 -24.625 -0.014 1 97.88 325 GLU A O 1
ATOM 2487 N N . SER A 1 326 ? -0.837 -22.984 -0.303 1 98.25 326 SER A N 1
ATOM 2488 C CA . SER A 1 326 ? -0.984 -23.062 -1.752 1 98.25 326 SER A CA 1
ATOM 2489 C C . SER A 1 326 ? 0.132 -23.906 -2.369 1 98.25 326 SER A C 1
ATOM 2491 O O . SER A 1 326 ? 0.113 -24.188 -3.568 1 98.25 326 SER A O 1
ATOM 2493 N N . GLY A 1 327 ? 1.09 -24.234 -1.601 1 88.62 327 GLY A N 1
ATOM 2494 C CA . GLY A 1 327 ? 2.227 -24.984 -2.1 1 88.62 327 GLY A CA 1
ATOM 2495 C C . GLY A 1 327 ? 3.396 -25.016 -1.135 1 88.62 327 GLY A C 1
ATOM 2496 O O . GLY A 1 327 ? 3.398 -24.297 -0.133 1 88.62 327 GLY A O 1
ATOM 2497 N N . MET B 1 1 ? -17.75 31.312 -0.099 1 56.69 1 MET B N 1
ATOM 2498 C CA . MET B 1 1 ? -17.453 29.953 -0.554 1 56.69 1 MET B CA 1
ATOM 2499 C C . MET B 1 1 ? -18.547 28.984 -0.15 1 56.69 1 MET B C 1
ATOM 2501 O O . MET B 1 1 ? -19.031 28.203 -0.975 1 56.69 1 MET B O 1
ATOM 2505 N N . MET B 1 2 ? -19.062 29.062 0.99 1 65.19 2 MET B N 1
ATOM 2506 C CA . MET B 1 2 ? -20.141 28.172 1.422 1 65.19 2 MET B CA 1
ATOM 2507 C C . MET B 1 2 ? -21.422 28.453 0.647 1 65.19 2 MET B C 1
ATOM 2509 O O . MET B 1 2 ? -22.109 27.531 0.231 1 65.19 2 MET B O 1
ATOM 2513 N N . ASP B 1 3 ? -21.672 29.672 0.486 1 66.88 3 ASP B N 1
ATOM 2514 C CA . ASP B 1 3 ? -22.875 30.062 -0.234 1 66.88 3 ASP B CA 1
ATOM 2515 C C . ASP B 1 3 ? -22.812 29.609 -1.693 1 66.88 3 ASP B C 1
ATOM 2517 O O . ASP B 1 3 ? -23.812 29.172 -2.26 1 66.88 3 ASP B O 1
ATOM 2521 N N . VAL B 1 4 ? -21.578 29.625 -2.238 1 73.88 4 VAL B N 1
ATOM 2522 C CA . VAL B 1 4 ? -21.375 29.203 -3.619 1 73.88 4 VAL B CA 1
ATOM 2523 C C . VAL B 1 4 ? -21.547 27.688 -3.727 1 73.88 4 VAL B C 1
ATOM 2525 O O . VAL B 1 4 ? -22.219 27.203 -4.645 1 73.88 4 VAL B O 1
ATOM 2528 N N . ALA B 1 5 ? -21.078 27.062 -2.791 1 71.69 5 ALA B N 1
ATOM 2529 C CA . ALA B 1 5 ? -21.156 25.609 -2.75 1 71.69 5 ALA B CA 1
ATOM 2530 C C . ALA B 1 5 ? -22.609 25.141 -2.611 1 71.69 5 ALA B C 1
ATOM 2532 O O . ALA B 1 5 ? -23.047 24.234 -3.328 1 71.69 5 ALA B O 1
ATOM 2533 N N . ALA B 1 6 ? -23.328 25.781 -1.779 1 70.31 6 ALA B N 1
ATOM 2534 C CA . ALA B 1 6 ? -24.734 25.469 -1.566 1 70.31 6 ALA B CA 1
ATOM 2535 C C . ALA B 1 6 ? -25.547 25.75 -2.826 1 70.31 6 ALA B C 1
ATOM 2537 O O . ALA B 1 6 ? -26.422 24.953 -3.193 1 70.31 6 ALA B O 1
ATOM 2538 N N . ARG B 1 7 ? -25.219 26.781 -3.529 1 72.75 7 ARG B N 1
ATOM 2539 C CA . ARG B 1 7 ? -25.984 27.203 -4.707 1 72.75 7 ARG B CA 1
ATOM 2540 C C . ARG B 1 7 ? -25.609 26.344 -5.922 1 72.75 7 ARG B C 1
ATOM 2542 O O . ARG B 1 7 ? -26.469 26.062 -6.766 1 72.75 7 ARG B O 1
ATOM 2549 N N . ALA B 1 8 ? -24.359 25.812 -5.934 1 76.19 8 ALA B N 1
ATOM 2550 C CA . ALA B 1 8 ? -23.859 25.031 -7.066 1 76.19 8 ALA B CA 1
ATOM 2551 C C . ALA B 1 8 ? -24.078 23.547 -6.848 1 76.19 8 ALA B C 1
ATOM 2553 O O . ALA B 1 8 ? -23.953 22.75 -7.781 1 76.19 8 ALA B O 1
ATOM 2554 N N . GLY B 1 9 ? -24.453 23.203 -5.578 1 69.44 9 GLY B N 1
ATOM 2555 C CA . GLY B 1 9 ? -24.672 21.797 -5.234 1 69.44 9 GLY B CA 1
ATOM 2556 C C . GLY B 1 9 ? -23.391 20.984 -5.211 1 69.44 9 GLY B C 1
ATOM 2557 O O . GLY B 1 9 ? -23.391 19.828 -5.641 1 69.44 9 GLY B O 1
ATOM 2558 N N . VAL B 1 10 ? -22.391 21.719 -4.949 1 69.94 10 VAL B N 1
ATOM 2559 C CA . VAL B 1 10 ? -21.094 21.047 -4.891 1 69.94 10 VAL B CA 1
ATOM 2560 C C . VAL B 1 10 ? -20.453 21.297 -3.527 1 69.94 10 VAL B C 1
ATOM 2562 O O . VAL B 1 10 ? -20.969 22.062 -2.711 1 69.94 10 VAL B O 1
ATOM 2565 N N . SER B 1 11 ? -19.469 20.609 -3.252 1 64.75 11 SER B N 1
ATOM 2566 C CA . SER B 1 11 ? -18.734 20.812 -2.004 1 64.75 11 SER B CA 1
ATOM 2567 C C . SER B 1 11 ? -17.953 22.125 -2.027 1 64.75 11 SER B C 1
ATOM 2569 O O . SER B 1 11 ? -17.672 22.672 -3.098 1 64.75 11 SER B O 1
ATOM 2571 N N . GLN B 1 12 ? -17.609 22.656 -0.918 1 61.56 12 GLN B N 1
ATOM 2572 C CA . GLN B 1 12 ? -16.781 23.859 -0.811 1 61.56 12 GLN B CA 1
ATOM 2573 C C . GLN B 1 12 ? -15.438 23.656 -1.489 1 61.56 12 GLN B C 1
ATOM 2575 O O . GLN B 1 12 ? -14.898 24.578 -2.111 1 61.56 12 GLN B O 1
ATOM 2580 N N . ALA B 1 13 ? -14.93 22.516 -1.438 1 61.22 13 ALA B N 1
ATOM 2581 C CA . ALA B 1 13 ? -13.648 22.203 -2.07 1 61.22 13 ALA B CA 1
ATOM 2582 C C . ALA B 1 13 ? -13.75 22.281 -3.59 1 61.22 13 ALA B C 1
ATOM 2584 O O . ALA B 1 13 ? -12.852 22.797 -4.25 1 61.22 13 ALA B O 1
ATOM 2585 N N . THR B 1 14 ? -14.859 21.828 -4.09 1 65 14 THR B N 1
ATOM 2586 C CA . THR B 1 14 ? -15.109 21.922 -5.527 1 65 14 THR B CA 1
ATOM 2587 C C . THR B 1 14 ? -15.203 23.375 -5.965 1 65 14 THR B C 1
ATOM 2589 O O . THR B 1 14 ? -14.672 23.75 -7.016 1 65 14 THR B O 1
ATOM 2592 N N . VAL B 1 15 ? -15.891 24.156 -5.137 1 64.69 15 VAL B N 1
ATOM 2593 C CA . VAL B 1 15 ? -15.992 25.594 -5.422 1 64.69 15 VAL B CA 1
ATOM 2594 C C . VAL B 1 15 ? -14.602 26.219 -5.457 1 64.69 15 VAL B C 1
ATOM 2596 O O . VAL B 1 15 ? -14.273 26.953 -6.379 1 64.69 15 VAL B O 1
ATOM 2599 N N . SER B 1 16 ? -13.805 25.875 -4.578 1 62.56 16 SER B N 1
ATOM 2600 C CA . SER B 1 16 ? -12.453 26.406 -4.488 1 62.56 16 SER B CA 1
ATOM 2601 C C . SER B 1 16 ? -11.609 25.984 -5.691 1 62.56 16 SER B C 1
ATOM 2603 O O . SER B 1 16 ? -10.891 26.797 -6.266 1 62.56 16 SER B O 1
ATOM 2605 N N . LEU B 1 17 ? -11.766 24.766 -6.082 1 62.47 17 LEU B N 1
ATOM 2606 C CA . LEU B 1 17 ? -11.016 24.234 -7.215 1 62.47 17 LEU B CA 1
ATOM 2607 C C . LEU B 1 17 ? -11.414 24.938 -8.508 1 62.47 17 LEU B C 1
ATOM 2609 O O . LEU B 1 17 ? -10.562 25.266 -9.336 1 62.47 17 LEU B O 1
ATOM 2613 N N . VAL B 1 18 ? -12.688 25.078 -8.719 1 67.19 18 VAL B N 1
ATOM 2614 C CA . VAL B 1 18 ? -13.211 25.688 -9.945 1 67.19 18 VAL B CA 1
ATOM 2615 C C . VAL B 1 18 ? -12.844 27.156 -9.992 1 67.19 18 VAL B C 1
ATOM 2617 O O . VAL B 1 18 ? -12.422 27.672 -11.031 1 67.19 18 VAL B O 1
ATOM 2620 N N . LEU B 1 19 ? -12.977 27.828 -8.898 1 64.69 19 LEU B N 1
ATOM 2621 C CA . LEU B 1 19 ? -12.805 29.266 -8.898 1 64.69 19 LEU B CA 1
ATOM 2622 C C . LEU B 1 19 ? -11.32 29.641 -8.914 1 64.69 19 LEU B C 1
ATOM 2624 O O . LEU B 1 19 ? -10.945 30.703 -9.414 1 64.69 19 LEU B O 1
ATOM 2628 N N . ASN B 1 20 ? -10.508 28.703 -8.461 1 57.38 20 ASN B N 1
ATOM 2629 C CA . ASN B 1 20 ? -9.078 29 -8.453 1 57.38 20 ASN B CA 1
ATOM 2630 C C . ASN B 1 20 ? -8.398 28.516 -9.734 1 57.38 20 ASN B C 1
ATOM 2632 O O . ASN B 1 20 ? -7.191 28.688 -9.906 1 57.38 20 ASN B O 1
ATOM 2636 N N . GLY B 1 21 ? -9.031 28.094 -10.703 1 56.25 21 GLY B N 1
ATOM 2637 C CA . GLY B 1 21 ? -8.539 27.75 -12.023 1 56.25 21 GLY B CA 1
ATOM 2638 C C . GLY B 1 21 ? -7.609 26.547 -12.023 1 56.25 21 GLY B C 1
ATOM 2639 O O . GLY B 1 21 ? -6.727 26.438 -12.875 1 56.25 21 GLY B O 1
ATOM 2640 N N . SER B 1 22 ? -7.77 25.719 -11.195 1 45.34 22 SER B N 1
ATOM 2641 C CA . SER B 1 22 ? -6.816 24.609 -11.133 1 45.34 22 SER B CA 1
ATOM 2642 C C . SER B 1 22 ? -6.996 23.672 -12.312 1 45.34 22 SER B C 1
ATOM 2644 O O . SER B 1 22 ? -8.062 23.078 -12.484 1 45.34 22 SER B O 1
ATOM 2646 N N . PRO B 1 23 ? -6.125 23.719 -13.211 1 46.19 23 PRO B N 1
ATOM 2647 C CA . PRO B 1 23 ? -6.27 22.969 -14.461 1 46.19 23 PRO B CA 1
ATOM 2648 C C . PRO B 1 23 ? -6.484 21.469 -14.227 1 46.19 23 PRO B C 1
ATOM 2650 O O . PRO B 1 23 ? -7.129 20.797 -15.031 1 46.19 23 PRO B O 1
ATOM 2653 N N . GLY B 1 24 ? -6.043 20.906 -13.328 1 42.22 24 GLY B N 1
ATOM 2654 C CA . GLY B 1 24 ? -6.035 19.469 -13.148 1 42.22 24 GLY B CA 1
ATOM 2655 C C . GLY B 1 24 ? -7.336 18.922 -12.586 1 42.22 24 GLY B C 1
ATOM 2656 O O . GLY B 1 24 ? -7.465 17.719 -12.359 1 42.22 24 GLY B O 1
ATOM 2657 N N . ALA B 1 25 ? -8.125 19.656 -12.117 1 42.19 25 ALA B N 1
ATOM 2658 C CA . ALA B 1 25 ? -9.344 19.078 -11.57 1 42.19 25 ALA B CA 1
ATOM 2659 C C . ALA B 1 25 ? -10.258 18.562 -12.68 1 42.19 25 ALA B C 1
ATOM 2661 O O . ALA B 1 25 ? -10.664 19.312 -13.562 1 42.19 25 ALA B O 1
ATOM 2662 N N . ARG B 1 26 ? -10.344 17.281 -12.945 1 51 26 ARG B N 1
ATOM 2663 C CA . ARG B 1 26 ? -11.289 16.641 -13.852 1 51 26 ARG B CA 1
ATOM 2664 C C . ARG B 1 26 ? -12.727 16.922 -13.445 1 51 26 ARG B C 1
ATOM 2666 O O . ARG B 1 26 ? -13.398 16.078 -12.859 1 51 26 ARG B O 1
ATOM 2673 N N . LEU B 1 27 ? -13.047 18.172 -13.359 1 58.5 27 LEU B N 1
ATOM 2674 C CA . LEU B 1 27 ? -14.438 18.562 -13.188 1 58.5 27 LEU B CA 1
ATOM 2675 C C . LEU B 1 27 ? -15.109 18.797 -14.547 1 58.5 27 LEU B C 1
ATOM 2677 O O . LEU B 1 27 ? -14.461 19.25 -15.484 1 58.5 27 LEU B O 1
ATOM 2681 N N . SER B 1 28 ? -16.266 18.266 -14.695 1 65.81 28 SER B N 1
ATOM 2682 C CA . SER B 1 28 ? -17 18.469 -15.938 1 65.81 28 SER B CA 1
ATOM 2683 C C . SER B 1 28 ? -17.219 19.938 -16.234 1 65.81 28 SER B C 1
ATOM 2685 O O . SER B 1 28 ? -17.266 20.766 -15.305 1 65.81 28 SER B O 1
ATOM 2687 N N . ASP B 1 29 ? -17.203 20.172 -17.422 1 71 29 ASP B N 1
ATOM 2688 C CA . ASP B 1 29 ? -17.469 21.547 -17.859 1 71 29 ASP B CA 1
ATOM 2689 C C . ASP B 1 29 ? -18.797 22.047 -17.281 1 71 29 ASP B C 1
ATOM 2691 O O . ASP B 1 29 ? -18.922 23.234 -16.953 1 71 29 ASP B O 1
ATOM 2695 N N . ALA B 1 30 ? -19.656 21.125 -17.109 1 72.19 30 ALA B N 1
ATOM 2696 C CA . ALA B 1 30 ? -20.969 21.469 -16.547 1 72.19 30 ALA B CA 1
ATOM 2697 C C . ALA B 1 30 ? -20.844 21.891 -15.078 1 72.19 30 ALA B C 1
ATOM 2699 O O . ALA B 1 30 ? -21.438 22.875 -14.656 1 72.19 30 ALA B O 1
ATOM 2700 N N . THR B 1 31 ? -19.984 21.297 -14.422 1 73.56 31 THR B N 1
ATOM 2701 C CA . THR B 1 31 ? -19.766 21.609 -13.008 1 73.56 31 THR B CA 1
ATOM 2702 C C . THR B 1 31 ? -19.016 22.938 -12.867 1 73.56 31 THR B C 1
ATOM 2704 O O . THR B 1 31 ? -19.375 23.766 -12.016 1 73.56 31 THR B O 1
ATOM 2707 N N . LYS B 1 32 ? -18.125 23.109 -13.633 1 75.62 32 LYS B N 1
ATOM 2708 C CA . LYS B 1 32 ? -17.375 24.359 -13.633 1 75.62 32 LYS B CA 1
ATOM 2709 C C . LYS B 1 32 ? -18.281 25.547 -13.922 1 75.62 32 LYS B C 1
ATOM 2711 O O . LYS B 1 32 ? -18.188 26.578 -13.242 1 75.62 32 LYS B O 1
ATOM 2716 N N . SER B 1 33 ? -19.062 25.297 -14.891 1 77.75 33 SER B N 1
ATOM 2717 C CA . SER B 1 33 ? -19.984 26.344 -15.289 1 77.75 33 SER B CA 1
ATOM 2718 C C . SER B 1 33 ? -20.984 26.656 -14.18 1 77.75 33 SER B C 1
ATOM 2720 O O . SER B 1 33 ? -21.266 27.828 -13.914 1 77.75 33 SER B O 1
ATOM 2722 N N . ARG B 1 34 ? -21.391 25.641 -13.492 1 78.56 34 ARG B N 1
ATOM 2723 C CA . ARG B 1 34 ? -22.344 25.828 -12.398 1 78.56 34 ARG B CA 1
ATOM 2724 C C . ARG B 1 34 ? -21.703 26.594 -11.242 1 78.56 34 ARG B C 1
ATOM 2726 O O . ARG B 1 34 ? -22.344 27.484 -10.664 1 78.56 34 ARG B O 1
ATOM 2733 N N . VAL B 1 35 ? -20.578 26.234 -11.023 1 77.19 35 VAL B N 1
ATOM 2734 C CA . VAL B 1 35 ? -19.875 26.875 -9.922 1 77.19 35 VAL B CA 1
ATOM 2735 C C . VAL B 1 35 ? -19.578 28.344 -10.266 1 77.19 35 VAL B C 1
ATOM 2737 O O . VAL B 1 35 ? -19.781 29.219 -9.43 1 77.19 35 VAL B O 1
ATOM 2740 N N . ARG B 1 36 ? -19.156 28.5 -11.461 1 77.81 36 ARG B N 1
ATOM 2741 C CA . ARG B 1 36 ? -18.859 29.859 -11.898 1 77.81 36 ARG B CA 1
ATOM 2742 C C . ARG B 1 36 ? -20.125 30.734 -11.891 1 77.81 36 ARG B C 1
ATOM 2744 O O . ARG B 1 36 ? -20.078 31.891 -11.469 1 77.81 36 ARG B O 1
ATOM 2751 N N . ALA B 1 37 ? -21.188 30.25 -12.336 1 79.81 37 ALA B N 1
ATOM 2752 C CA . ALA B 1 37 ? -22.469 30.953 -12.352 1 79.81 37 ALA B CA 1
ATOM 2753 C C . ALA B 1 37 ? -22.922 31.281 -10.938 1 79.81 37 ALA B C 1
ATOM 2755 O O . ALA B 1 37 ? -23.422 32.375 -10.672 1 79.81 37 ALA B O 1
ATOM 2756 N N . ALA B 1 38 ? -22.75 30.328 -10.047 1 78.75 38 ALA B N 1
ATOM 2757 C CA . ALA B 1 38 ? -23.125 30.531 -8.648 1 78.75 38 ALA B CA 1
ATOM 2758 C C . ALA B 1 38 ? -22.25 31.594 -7.984 1 78.75 38 ALA B C 1
ATOM 2760 O O . ALA B 1 38 ? -22.75 32.406 -7.199 1 78.75 38 ALA B O 1
ATOM 2761 N N . ALA B 1 39 ? -21.047 31.547 -8.328 1 75.62 39 ALA B N 1
ATOM 2762 C CA . ALA B 1 39 ? -20.094 32.531 -7.805 1 75.62 39 ALA B CA 1
ATOM 2763 C C . ALA B 1 39 ? -20.453 33.938 -8.266 1 75.62 39 ALA B C 1
ATOM 2765 O O . ALA B 1 39 ? -20.406 34.875 -7.48 1 75.62 39 ALA B O 1
ATOM 2766 N N . GLU B 1 40 ? -20.672 34.062 -9.5 1 73.5 40 GLU B N 1
ATOM 2767 C CA . GLU B 1 40 ? -21.078 35.312 -10.07 1 73.5 40 GLU B CA 1
ATOM 2768 C C . GLU B 1 40 ? -22.344 35.844 -9.422 1 73.5 40 GLU B C 1
ATOM 2770 O O . GLU B 1 40 ? -22.469 37.031 -9.148 1 73.5 40 GLU B O 1
ATOM 2775 N N . ALA B 1 41 ? -23.203 35.031 -9.164 1 75.44 41 ALA B N 1
ATOM 2776 C CA . ALA B 1 41 ? -24.5 35.406 -8.633 1 75.44 41 ALA B CA 1
ATOM 2777 C C . ALA B 1 41 ? -24.375 35.938 -7.199 1 75.44 41 ALA B C 1
ATOM 2779 O O . ALA B 1 41 ? -25.156 36.781 -6.773 1 75.44 41 ALA B O 1
ATOM 2780 N N . VAL B 1 42 ? -23.375 35.344 -6.527 1 70.69 42 VAL B N 1
ATOM 2781 C CA . VAL B 1 42 ? -23.234 35.75 -5.133 1 70.69 42 VAL B CA 1
ATOM 2782 C C . VAL B 1 42 ? -22.203 36.875 -5.027 1 70.69 42 VAL B C 1
ATOM 2784 O O . VAL B 1 42 ? -21.984 37.406 -3.943 1 70.69 42 VAL B O 1
ATOM 2787 N N . GLY B 1 43 ? -21.719 37.375 -6.07 1 62.81 43 GLY B N 1
ATOM 2788 C CA . GLY B 1 43 ? -20.719 38.438 -6.117 1 62.81 43 GLY B CA 1
ATOM 2789 C C . GLY B 1 43 ? -19.344 38 -5.641 1 62.81 43 GLY B C 1
ATOM 2790 O O . GLY B 1 43 ? -18.594 38.812 -5.09 1 62.81 43 GLY B O 1
ATOM 2791 N N . TYR B 1 44 ? -19.234 36.75 -5.688 1 54.06 44 TYR B N 1
ATOM 2792 C CA . TYR B 1 44 ? -17.922 36.25 -5.258 1 54.06 44 TYR B CA 1
ATOM 2793 C C . TYR B 1 44 ? -16.828 36.688 -6.23 1 54.06 44 TYR B C 1
ATOM 2795 O O . TYR B 1 44 ? -16.891 36.375 -7.418 1 54.06 44 TYR B O 1
ATOM 2803 N N . ARG B 1 45 ? -16.016 37.75 -5.961 1 44.22 45 ARG B N 1
ATOM 2804 C CA . ARG B 1 45 ? -14.891 38.219 -6.758 1 44.22 45 ARG B CA 1
ATOM 2805 C C . ARG B 1 45 ? -13.633 37.406 -6.445 1 44.22 45 ARG B C 1
ATOM 2807 O O . ARG B 1 45 ? -13.312 37.188 -5.281 1 44.22 45 ARG B O 1
ATOM 2814 N N . LEU B 1 46 ? -13.219 36.625 -7.379 1 40.53 46 LEU B N 1
ATOM 2815 C CA . LEU B 1 46 ? -11.883 36.062 -7.281 1 40.53 46 LEU B CA 1
ATOM 2816 C C . LEU B 1 46 ? -10.867 37.125 -6.867 1 40.53 46 LEU B C 1
ATOM 2818 O O . LEU B 1 46 ? -10.703 38.125 -7.555 1 40.53 46 LEU B O 1
ATOM 2822 N N . THR B 1 47 ? -10.758 37.531 -5.711 1 33.69 47 THR B N 1
ATOM 2823 C CA . THR B 1 47 ? -9.633 38.406 -5.461 1 33.69 47 THR B CA 1
ATOM 2824 C C . THR B 1 47 ? -8.414 38 -6.281 1 33.69 47 THR B C 1
ATOM 2826 O O . THR B 1 47 ? -8.133 36.781 -6.395 1 33.69 47 THR B O 1
ATOM 2829 N N . ARG B 1 48 ? -8.07 38.719 -7.234 1 34.09 48 ARG B N 1
ATOM 2830 C CA . ARG B 1 48 ? -6.855 38.594 -8.031 1 34.09 48 ARG B CA 1
ATOM 2831 C C . ARG B 1 48 ? -5.703 38.062 -7.191 1 34.09 48 ARG B C 1
ATOM 2833 O O . ARG B 1 48 ? -5.48 38.5 -6.066 1 34.09 48 ARG B O 1
ATOM 2840 N N . ARG B 1 49 ? -5.184 36.938 -7.656 1 35.62 49 ARG B N 1
ATOM 2841 C CA . ARG B 1 49 ? -3.936 36.406 -7.113 1 35.62 49 ARG B CA 1
ATOM 2842 C C . ARG B 1 49 ? -2.949 37.531 -6.809 1 35.62 49 ARG B C 1
ATOM 2844 O O . ARG B 1 49 ? -2.648 38.344 -7.676 1 35.62 49 ARG B O 1
ATOM 2851 N N . PRO B 1 50 ? -2.807 37.969 -5.613 1 32.84 50 PRO B N 1
ATOM 2852 C CA . PRO B 1 50 ? -1.713 38.938 -5.52 1 32.84 50 PRO B CA 1
ATOM 2853 C C . PRO B 1 50 ? -0.542 38.594 -6.438 1 32.84 50 PRO B C 1
ATOM 2855 O O . PRO B 1 50 ? -0.384 37.438 -6.844 1 32.84 50 PRO B O 1
ATOM 2858 N N . ALA B 1 51 ? 0.226 39.562 -6.949 1 31.75 51 ALA B N 1
ATOM 2859 C CA . ALA B 1 51 ? 1.476 39.531 -7.707 1 31.75 51 ALA B CA 1
ATOM 2860 C C . ALA B 1 51 ? 2.332 38.344 -7.34 1 31.75 51 ALA B C 1
ATOM 2862 O O . ALA B 1 51 ? 2.166 37.75 -6.266 1 31.75 51 ALA B O 1
ATOM 2863 N N . ALA B 1 52 ? 3.271 38 -8.195 1 39.03 52 ALA B N 1
ATOM 2864 C CA . ALA B 1 52 ? 4.316 36.969 -8.141 1 39.03 52 ALA B CA 1
ATOM 2865 C C . ALA B 1 52 ? 4.883 36.844 -6.727 1 39.03 52 ALA B C 1
ATOM 2867 O O . ALA B 1 52 ? 5.605 37.719 -6.258 1 39.03 52 ALA B O 1
ATOM 2868 N N . ARG B 1 53 ? 3.982 36.312 -5.746 1 37.38 53 ARG B N 1
ATOM 2869 C CA . ARG B 1 53 ? 4.41 36.312 -4.352 1 37.38 53 ARG B CA 1
ATOM 2870 C C . ARG B 1 53 ? 5.883 35.906 -4.234 1 37.38 53 ARG B C 1
ATOM 2872 O O . ARG B 1 53 ? 6.398 35.156 -5.055 1 37.38 53 ARG B O 1
ATOM 2879 N N . GLN B 1 54 ? 6.797 36.656 -3.529 1 40.72 54 GLN B N 1
ATOM 2880 C CA . GLN B 1 54 ? 8.211 36.438 -3.26 1 40.72 54 GLN B CA 1
ATOM 2881 C C . GLN B 1 54 ? 8.492 34.969 -2.98 1 40.72 54 GLN B C 1
ATOM 2883 O O . GLN B 1 54 ? 7.797 34.344 -2.184 1 40.72 54 GLN B O 1
ATOM 2888 N N . PRO B 1 55 ? 9.07 34.281 -3.916 1 44.91 55 PRO B N 1
ATOM 2889 C CA . PRO B 1 55 ? 9.469 32.906 -3.59 1 44.91 55 PRO B CA 1
ATOM 2890 C C . PRO B 1 55 ? 9.82 32.719 -2.113 1 44.91 55 PRO B C 1
ATOM 2892 O O . PRO B 1 55 ? 10.516 33.562 -1.535 1 44.91 55 PRO B O 1
ATOM 2895 N N . VAL B 1 56 ? 9 32.375 -1.217 1 49.53 56 VAL B N 1
ATOM 2896 C CA . VAL B 1 56 ? 9.297 32.031 0.165 1 49.53 56 VAL B CA 1
ATOM 2897 C C . VAL B 1 56 ? 10.523 31.109 0.21 1 49.53 56 VAL B C 1
ATOM 2899 O O . VAL B 1 56 ? 10.406 29.906 0.397 1 49.53 56 VAL B O 1
ATOM 2902 N N . ALA B 1 57 ? 11.492 31.344 -0.598 1 54.59 57 ALA B N 1
ATOM 2903 C CA . ALA B 1 57 ? 12.609 30.531 -1.075 1 54.59 57 ALA B CA 1
ATOM 2904 C C . ALA B 1 57 ? 13.352 29.875 0.087 1 54.59 57 ALA B C 1
ATOM 2906 O O . ALA B 1 57 ? 14.016 28.859 -0.092 1 54.59 57 ALA B O 1
ATOM 2907 N N . GLU B 1 58 ? 12.969 30.219 1.503 1 72.06 58 GLU B N 1
ATOM 2908 C CA . GLU B 1 58 ? 13.93 29.672 2.455 1 72.06 58 GLU B CA 1
ATOM 2909 C C . GLU B 1 58 ? 13.234 28.75 3.457 1 72.06 58 GLU B C 1
ATOM 2911 O O . GLU B 1 58 ? 13.898 28.062 4.234 1 72.06 58 GLU B O 1
ATOM 2916 N N . LYS B 1 59 ? 11.938 28.625 3.33 1 83.88 59 LYS B N 1
ATOM 2917 C CA . LYS B 1 59 ? 11.289 27.812 4.363 1 83.88 59 LYS B CA 1
ATOM 2918 C C . LYS B 1 59 ? 10.75 26.516 3.789 1 83.88 59 LYS B C 1
ATOM 2920 O O . LYS B 1 59 ? 10.555 26.391 2.576 1 83.88 59 LYS B O 1
ATOM 2925 N N . LEU B 1 60 ? 10.578 25.578 4.668 1 92.25 60 LEU B N 1
ATOM 2926 C CA . LEU B 1 60 ? 10.133 24.234 4.332 1 92.25 60 LEU B CA 1
ATOM 2927 C C . LEU B 1 60 ? 8.82 23.906 5.023 1 92.25 60 LEU B C 1
ATOM 2929 O O . LEU B 1 60 ? 8.406 24.609 5.949 1 92.25 60 LEU B O 1
ATOM 2933 N N . ILE B 1 61 ? 8.133 22.984 4.512 1 94.94 61 ILE B N 1
ATOM 2934 C CA . ILE B 1 61 ? 6.984 22.422 5.211 1 94.94 61 ILE B CA 1
ATOM 2935 C C . ILE B 1 61 ? 7.332 21.016 5.707 1 94.94 61 ILE B C 1
ATOM 2937 O O . ILE B 1 61 ? 7.914 20.219 4.969 1 94.94 61 ILE B O 1
ATOM 2941 N N . GLY B 1 62 ? 7.098 20.75 6.953 1 96.19 62 GLY B N 1
ATOM 2942 C CA . GLY B 1 62 ? 7.262 19.422 7.512 1 96.19 62 GLY B CA 1
ATOM 2943 C C . GLY B 1 62 ? 5.973 18.609 7.52 1 96.19 62 GLY B C 1
ATOM 2944 O O . GLY B 1 62 ? 4.902 19.156 7.809 1 96.19 62 GLY B O 1
ATOM 2945 N N . PHE B 1 63 ? 6.055 17.391 7.145 1 97 63 PHE B N 1
ATOM 2946 C CA . PHE B 1 63 ? 4.949 16.453 7.203 1 97 63 PHE B CA 1
ATOM 2947 C C . PHE B 1 63 ? 5.195 15.398 8.281 1 97 63 PHE B C 1
ATOM 2949 O O . PHE B 1 63 ? 6.23 14.727 8.273 1 97 63 PHE B O 1
ATOM 2956 N N . ILE B 1 64 ? 4.273 15.273 9.211 1 95.81 64 ILE B N 1
ATOM 2957 C CA . ILE B 1 64 ? 4.34 14.273 10.266 1 95.81 64 ILE B CA 1
ATOM 2958 C C . ILE B 1 64 ? 3.26 13.219 10.039 1 95.81 64 ILE B C 1
ATOM 2960 O O . ILE B 1 64 ? 2.066 13.523 10.039 1 95.81 64 ILE B O 1
ATOM 2964 N N . ALA B 1 65 ? 3.689 12.023 9.82 1 95.44 65 ALA B N 1
ATOM 2965 C CA . ALA B 1 65 ? 2.758 10.906 9.664 1 95.44 65 ALA B CA 1
ATOM 2966 C C . ALA B 1 65 ? 2.803 9.977 10.875 1 95.44 65 ALA B C 1
ATOM 2968 O O . ALA B 1 65 ? 3.869 9.75 11.445 1 95.44 65 ALA B O 1
ATOM 2969 N N . ASP B 1 66 ? 1.664 9.414 11.234 1 90.69 66 ASP B N 1
ATOM 2970 C CA . ASP B 1 66 ? 1.652 8.453 12.328 1 90.69 66 ASP B CA 1
ATOM 2971 C C . ASP B 1 66 ? 2.199 7.098 11.875 1 90.69 66 ASP B C 1
ATOM 2973 O O . ASP B 1 66 ? 2.732 6.336 12.688 1 90.69 66 ASP B O 1
ATOM 2977 N N . GLU B 1 67 ? 1.999 6.789 10.633 1 88.75 67 GLU B N 1
ATOM 2978 C CA . GLU B 1 67 ? 2.547 5.578 10.031 1 88.75 67 GLU B CA 1
ATOM 2979 C C . GLU B 1 67 ? 2.668 5.723 8.516 1 88.75 67 GLU B C 1
ATOM 2981 O O . GLU B 1 67 ? 2.025 6.586 7.918 1 88.75 67 GLU B O 1
ATOM 2986 N N . LEU B 1 68 ? 3.521 4.809 7.926 1 92 68 LEU B N 1
ATOM 2987 C CA . LEU B 1 68 ? 3.762 5.004 6.5 1 92 68 LEU B CA 1
ATOM 2988 C C . LEU B 1 68 ? 3.559 3.705 5.734 1 92 68 LEU B C 1
ATOM 2990 O O . LEU B 1 68 ? 3.273 3.725 4.535 1 92 68 LEU B O 1
ATOM 2994 N N . SER B 1 69 ? 3.643 2.59 6.387 1 89.44 69 SER B N 1
ATOM 2995 C CA . SER B 1 69 ? 3.877 1.396 5.578 1 89.44 69 SER B CA 1
ATOM 2996 C C . SER B 1 69 ? 2.656 0.483 5.574 1 89.44 69 SER B C 1
ATOM 2998 O O . SER B 1 69 ? 2.516 -0.369 4.695 1 89.44 69 SER B O 1
ATOM 3000 N N . THR B 1 70 ? 1.756 0.598 6.457 1 84.19 70 THR B N 1
ATOM 3001 C CA . THR B 1 70 ? 0.648 -0.34 6.605 1 84.19 70 THR B CA 1
ATOM 3002 C C . THR B 1 70 ? -0.387 -0.133 5.504 1 84.19 70 THR B C 1
ATOM 3004 O O . THR B 1 70 ? -1.049 -1.083 5.078 1 84.19 70 THR B O 1
ATOM 3007 N N . ASP B 1 71 ? -0.526 1.078 5.129 1 87.81 71 ASP B N 1
ATOM 3008 C CA . ASP B 1 71 ? -1.434 1.462 4.051 1 87.81 71 ASP B CA 1
ATOM 3009 C C . ASP B 1 71 ? -0.886 2.654 3.27 1 87.81 71 ASP B C 1
ATOM 3011 O O . ASP B 1 71 ? 0.081 3.291 3.693 1 87.81 71 ASP B O 1
ATOM 3015 N N . PRO B 1 72 ? -1.469 2.949 2.123 1 92.44 72 PRO B N 1
ATOM 3016 C CA . PRO B 1 72 ? -0.881 3.988 1.275 1 92.44 72 PRO B CA 1
ATOM 3017 C C . PRO B 1 72 ? -1.387 5.387 1.62 1 92.44 72 PRO B C 1
ATOM 3019 O O . PRO B 1 72 ? -1.079 6.352 0.913 1 92.44 72 PRO B O 1
ATOM 3022 N N . TRP B 1 73 ? -2.141 5.594 2.648 1 95.56 73 TRP B N 1
ATOM 3023 C CA . TRP B 1 73 ? -2.906 6.816 2.855 1 95.56 73 TRP B CA 1
ATOM 3024 C C . TRP B 1 73 ? -1.982 8 3.119 1 95.56 73 TRP B C 1
ATOM 3026 O O . TRP B 1 73 ? -2.031 9.008 2.406 1 95.56 73 TRP B O 1
ATOM 3036 N N . MET B 1 74 ? -1.064 7.848 4.043 1 96.12 74 MET B N 1
ATOM 3037 C CA . MET B 1 74 ? -0.195 8.977 4.363 1 96.12 74 MET B CA 1
ATOM 3038 C C . MET B 1 74 ? 0.829 9.211 3.256 1 96.12 74 MET B C 1
ATOM 3040 O O . MET B 1 74 ? 1.14 10.352 2.922 1 96.12 74 MET B O 1
ATOM 3044 N N . PRO B 1 75 ? 1.355 8.141 2.648 1 96.31 75 PRO B N 1
ATOM 3045 C CA . PRO B 1 75 ? 2.193 8.391 1.473 1 96.31 75 PRO B CA 1
ATOM 3046 C C . PRO B 1 75 ? 1.46 9.164 0.379 1 96.31 75 PRO B C 1
ATOM 3048 O O . PRO B 1 75 ? 2.025 10.078 -0.221 1 96.31 75 PRO B O 1
ATOM 3051 N N . LEU B 1 76 ? 0.243 8.844 0.129 1 97 76 LEU B N 1
ATOM 3052 C CA . LEU B 1 76 ? -0.547 9.539 -0.881 1 97 76 LEU B CA 1
ATOM 3053 C C . LEU B 1 76 ? -0.777 10.992 -0.484 1 97 76 LEU B C 1
ATOM 3055 O O . LEU B 1 76 ? -0.659 11.891 -1.317 1 97 76 LEU B O 1
ATOM 3059 N N . ALA B 1 77 ? -1.137 11.18 0.775 1 98.25 77 ALA B N 1
ATOM 3060 C CA . ALA B 1 77 ? -1.318 12.547 1.259 1 98.25 77 ALA B CA 1
ATOM 3061 C C . ALA B 1 77 ? -0.033 13.359 1.114 1 98.25 77 ALA B C 1
ATOM 3063 O O . ALA B 1 77 ? -0.066 14.523 0.708 1 98.25 77 ALA B O 1
ATOM 3064 N N . PHE B 1 78 ? 1.068 12.742 1.426 1 97.75 78 PHE B N 1
ATOM 3065 C CA . PHE B 1 78 ? 2.363 13.398 1.301 1 97.75 78 PHE B CA 1
ATOM 3066 C C . PHE B 1 78 ? 2.652 13.758 -0.153 1 97.75 78 PHE B C 1
ATOM 3068 O O . PHE B 1 78 ? 3.141 14.852 -0.444 1 97.75 78 PHE B O 1
ATOM 3075 N N . ASP B 1 79 ? 2.375 12.875 -1.035 1 95.81 79 ASP B N 1
ATOM 3076 C CA . ASP B 1 79 ? 2.605 13.141 -2.453 1 95.81 79 ASP B CA 1
ATOM 3077 C C . ASP B 1 79 ? 1.794 14.344 -2.928 1 95.81 79 ASP B C 1
ATOM 3079 O O . ASP B 1 79 ? 2.318 15.219 -3.619 1 95.81 79 ASP B O 1
ATOM 3083 N N . GLY B 1 80 ? 0.547 14.352 -2.592 1 96.69 80 GLY B N 1
ATOM 3084 C CA . GLY B 1 80 ? -0.278 15.5 -2.936 1 96.69 80 GLY B CA 1
ATOM 3085 C C . GLY B 1 80 ? 0.232 16.797 -2.344 1 96.69 80 GLY B C 1
ATOM 3086 O O . GLY B 1 80 ? 0.265 17.828 -3.025 1 96.69 80 GLY B O 1
ATOM 3087 N N . ALA B 1 81 ? 0.602 16.734 -1.059 1 97 81 ALA B N 1
ATOM 3088 C CA . ALA B 1 81 ? 1.146 17.906 -0.379 1 97 81 ALA B CA 1
ATOM 3089 C C . ALA B 1 81 ? 2.422 18.391 -1.06 1 97 81 ALA B C 1
ATOM 3091 O O . ALA B 1 81 ? 2.574 19.578 -1.327 1 97 81 ALA B O 1
ATOM 3092 N N . ARG B 1 82 ? 3.301 17.453 -1.307 1 94.56 82 ARG B N 1
ATOM 3093 C CA . ARG B 1 82 ? 4.59 17.781 -1.91 1 94.56 82 ARG B CA 1
ATOM 3094 C C . ARG B 1 82 ? 4.406 18.422 -3.277 1 94.56 82 ARG B C 1
ATOM 3096 O O . ARG B 1 82 ? 5.055 19.422 -3.584 1 94.56 82 ARG B O 1
ATOM 3103 N N . GLU B 1 83 ? 3.604 17.859 -4.094 1 92.31 83 GLU B N 1
ATOM 3104 C CA . GLU B 1 83 ? 3.375 18.406 -5.426 1 92.31 83 GLU B CA 1
ATOM 3105 C C . GLU B 1 83 ? 2.816 19.828 -5.352 1 92.31 83 GLU B C 1
ATOM 3107 O O . GLU B 1 83 ? 3.252 20.703 -6.09 1 92.31 83 GLU B O 1
ATOM 3112 N N . LYS B 1 84 ? 1.836 20 -4.465 1 93.56 84 LYS B N 1
ATOM 3113 C CA . LYS B 1 84 ? 1.271 21.328 -4.297 1 93.56 84 LYS B CA 1
ATOM 3114 C C . LYS B 1 84 ? 2.32 22.312 -3.777 1 93.56 84 LYS B C 1
ATOM 3116 O O . LYS B 1 84 ? 2.391 23.453 -4.234 1 93.56 84 LYS B O 1
ATOM 3121 N N . ALA B 1 85 ? 3.107 21.906 -2.797 1 92.25 85 ALA B N 1
ATOM 3122 C CA . ALA B 1 85 ? 4.16 22.766 -2.246 1 92.25 85 ALA B CA 1
ATOM 3123 C C . ALA B 1 85 ? 5.145 23.188 -3.33 1 92.25 85 ALA B C 1
ATOM 3125 O O . ALA B 1 85 ? 5.578 24.344 -3.369 1 92.25 85 ALA B O 1
ATOM 3126 N N . LEU B 1 86 ? 5.473 22.297 -4.16 1 87.56 86 LEU B N 1
ATOM 3127 C CA . LEU B 1 86 ? 6.426 22.562 -5.234 1 87.56 86 LEU B CA 1
ATOM 3128 C C . LEU B 1 86 ? 5.902 23.656 -6.156 1 87.56 86 LEU B C 1
ATOM 3130 O O . LEU B 1 86 ? 6.68 24.453 -6.684 1 87.56 86 LEU B O 1
ATOM 3134 N N . GLU B 1 87 ? 4.621 23.656 -6.359 1 86.31 87 GLU B N 1
ATOM 3135 C CA . GLU B 1 87 ? 4.016 24.719 -7.16 1 86.31 87 GLU B CA 1
ATOM 3136 C C . GLU B 1 87 ? 4.336 26.094 -6.59 1 86.31 87 GLU B C 1
ATOM 3138 O O . GLU B 1 87 ? 4.344 27.094 -7.316 1 86.31 87 GLU B O 1
ATOM 3143 N N . TYR B 1 88 ? 4.609 26.156 -5.285 1 85.94 88 TYR B N 1
ATOM 3144 C CA . TYR B 1 88 ? 4.914 27.406 -4.617 1 85.94 88 TYR B CA 1
ATOM 3145 C C . TYR B 1 88 ? 6.414 27.562 -4.41 1 85.94 88 TYR B C 1
ATOM 3147 O O . TYR B 1 88 ? 6.863 28.5 -3.742 1 85.94 88 TYR B O 1
ATOM 3155 N N . GLY B 1 89 ? 7.156 26.562 -4.949 1 84.69 89 GLY B N 1
ATOM 3156 C CA . GLY B 1 89 ? 8.602 26.594 -4.785 1 84.69 89 GLY B CA 1
ATOM 3157 C C . GLY B 1 89 ? 9.047 26.219 -3.385 1 84.69 89 GLY B C 1
ATOM 3158 O O . GLY B 1 89 ? 10.125 26.625 -2.938 1 84.69 89 GLY B O 1
ATOM 3159 N N . VAL B 1 90 ? 8.211 25.547 -2.635 1 90.12 90 VAL B N 1
ATOM 3160 C CA . VAL B 1 90 ? 8.5 25.141 -1.268 1 90.12 90 VAL B CA 1
ATOM 3161 C C . VAL B 1 90 ? 8.797 23.641 -1.238 1 90.12 90 VAL B C 1
ATOM 3163 O O . VAL B 1 90 ? 8.109 22.844 -1.89 1 90.12 90 VAL B O 1
ATOM 3166 N N . THR B 1 91 ? 9.859 23.25 -0.5 1 90.62 91 THR B N 1
ATOM 3167 C CA . THR B 1 91 ? 10.203 21.828 -0.378 1 90.62 91 THR B CA 1
ATOM 3168 C C . THR B 1 91 ? 9.641 21.25 0.912 1 90.62 91 THR B C 1
ATOM 3170 O O . THR B 1 91 ? 9.25 21.984 1.817 1 90.62 91 THR B O 1
ATOM 3173 N N . MET B 1 92 ? 9.602 19.953 0.896 1 93.62 92 MET B N 1
ATOM 3174 C CA . MET B 1 92 ? 8.992 19.297 2.049 1 93.62 92 MET B CA 1
ATOM 3175 C C . MET B 1 92 ? 9.883 18.156 2.551 1 93.62 92 MET B C 1
ATOM 3177 O O . MET B 1 92 ? 10.664 17.594 1.788 1 93.62 92 MET B O 1
ATOM 3181 N N . THR B 1 93 ? 9.758 17.859 3.832 1 94.12 93 THR B N 1
ATOM 3182 C CA . THR B 1 93 ? 10.344 16.672 4.445 1 94.12 93 THR B CA 1
ATOM 3183 C C . THR B 1 93 ? 9.312 15.945 5.301 1 94.12 93 THR B C 1
ATOM 3185 O O . THR B 1 93 ? 8.312 16.531 5.711 1 94.12 93 THR B O 1
ATOM 3188 N N . LEU B 1 94 ? 9.586 14.656 5.539 1 95.88 94 LEU B N 1
ATOM 3189 C CA . LEU B 1 94 ? 8.625 13.805 6.238 1 95.88 94 LEU B CA 1
ATOM 3190 C C . LEU B 1 94 ? 9.281 13.117 7.43 1 95.88 94 LEU B C 1
ATOM 3192 O O . LEU B 1 94 ? 10.422 12.656 7.336 1 95.88 94 LEU B O 1
ATOM 3196 N N . VAL B 1 95 ? 8.555 13.125 8.57 1 93.75 95 VAL B N 1
ATOM 3197 C CA . VAL B 1 95 ? 8.906 12.281 9.719 1 93.75 95 VAL B CA 1
ATOM 3198 C C . VAL B 1 95 ? 7.727 11.383 10.078 1 93.75 95 VAL B C 1
ATOM 3200 O O . VAL B 1 95 ? 6.574 11.727 9.812 1 93.75 95 VAL B O 1
ATOM 3203 N N . SER B 1 96 ? 7.988 10.234 10.477 1 91.12 96 SER B N 1
ATOM 3204 C CA . SER B 1 96 ? 6.945 9.305 10.898 1 91.12 96 SER B CA 1
ATOM 3205 C C . SER B 1 96 ? 7.121 8.906 12.359 1 91.12 96 SER B C 1
ATOM 3207 O O . SER B 1 96 ? 8.242 8.711 12.828 1 91.12 96 SER B O 1
ATOM 3209 N N . ARG B 1 97 ? 5.906 8.945 12.984 1 75.56 97 ARG B N 1
ATOM 3210 C CA . ARG B 1 97 ? 5.84 8.555 14.391 1 75.56 97 ARG B CA 1
ATOM 3211 C C . ARG B 1 97 ? 5.543 7.062 14.531 1 75.56 97 ARG B C 1
ATOM 3213 O O . ARG B 1 97 ? 4.926 6.465 13.648 1 75.56 97 ARG B O 1
ATOM 3220 N N . GLN B 1 98 ? 6.566 6.199 14.891 1 63.88 98 GLN B N 1
ATOM 3221 C CA . GLN B 1 98 ? 6.133 4.828 15.156 1 63.88 98 GLN B CA 1
ATOM 3222 C C . GLN B 1 98 ? 5.656 4.672 16.594 1 63.88 98 GLN B C 1
ATOM 3224 O O . GLN B 1 98 ? 6.41 4.934 17.531 1 63.88 98 GLN B O 1
ATOM 3229 N N . GLY B 1 99 ? 4.281 4.191 16.781 1 56 99 GLY B N 1
ATOM 3230 C CA . GLY B 1 99 ? 3.668 3.766 18.031 1 56 99 GLY B CA 1
ATOM 3231 C C . GLY B 1 99 ? 3.281 4.922 18.938 1 56 99 GLY B C 1
ATOM 3232 O O . GLY B 1 99 ? 3.631 6.074 18.656 1 56 99 GLY B O 1
ATOM 3233 N N . GLU B 1 100 ? 2.266 4.727 19.703 1 50.06 100 GLU B N 1
ATOM 3234 C CA . GLU B 1 100 ? 1.724 5.672 20.672 1 50.06 100 GLU B CA 1
ATOM 3235 C C . GLU B 1 100 ? 2.814 6.184 21.609 1 50.06 100 GLU B C 1
ATOM 3237 O O . GLU B 1 100 ? 2.746 7.32 22.094 1 50.06 100 GLU B O 1
ATOM 3242 N N . ASP B 1 101 ? 3.621 5.188 21.828 1 45.97 101 ASP B N 1
ATOM 3243 C CA . ASP B 1 101 ? 4.531 5.492 22.938 1 45.97 101 ASP B CA 1
ATOM 3244 C C . ASP B 1 101 ? 5.648 6.43 22.484 1 45.97 101 ASP B C 1
ATOM 3246 O O . ASP B 1 101 ? 6.543 6.758 23.266 1 45.97 101 ASP B O 1
ATOM 3250 N N . ASP B 1 102 ? 5.727 6.5 21.281 1 51 102 ASP B N 1
ATOM 3251 C CA . ASP B 1 102 ? 6.871 7.363 21.016 1 51 102 ASP B CA 1
ATOM 3252 C C . ASP B 1 102 ? 6.672 8.75 21.609 1 51 102 ASP B C 1
ATOM 3254 O O . ASP B 1 102 ? 6.059 9.625 20.984 1 51 102 ASP B O 1
ATOM 3258 N N . ARG B 1 103 ? 6.344 8.68 22.812 1 46.41 103 ARG B N 1
ATOM 3259 C CA . ARG B 1 103 ? 6.309 9.828 23.719 1 46.41 103 ARG B CA 1
ATOM 3260 C C . ARG B 1 103 ? 7.246 10.93 23.234 1 46.41 103 ARG B C 1
ATOM 3262 O O . ARG B 1 103 ? 7.293 12.008 23.828 1 46.41 103 ARG B O 1
ATOM 3269 N N . GLU B 1 104 ? 8.406 10.57 22.594 1 55.81 104 GLU B N 1
ATOM 3270 C CA . GLU B 1 104 ? 9.57 11.43 22.781 1 55.81 104 GLU B CA 1
ATOM 3271 C C . GLU B 1 104 ? 9.633 12.523 21.719 1 55.81 104 GLU B C 1
ATOM 3273 O O . GLU B 1 104 ? 9.477 12.25 20.531 1 55.81 104 GLU B O 1
ATOM 3278 N N . ASP B 1 105 ? 9.336 13.672 22.109 1 64.62 105 ASP B N 1
ATOM 3279 C CA . ASP B 1 105 ? 9.68 14.953 21.516 1 64.62 105 ASP B CA 1
ATOM 3280 C C . ASP B 1 105 ? 10.891 14.828 20.594 1 64.62 105 ASP B C 1
ATOM 3282 O O . ASP B 1 105 ? 11.062 15.633 19.672 1 64.62 105 ASP B O 1
ATOM 3286 N N . SER B 1 106 ? 11.375 13.578 20.641 1 74.81 106 SER B N 1
ATOM 3287 C CA . SER B 1 106 ? 12.633 13.469 19.906 1 74.81 106 SER B CA 1
ATOM 3288 C C . SER B 1 106 ? 12.375 13.188 18.422 1 74.81 106 SER B C 1
ATOM 3290 O O . SER B 1 106 ? 13.195 13.531 17.578 1 74.81 106 SER B O 1
ATOM 3292 N N . VAL B 1 107 ? 11.164 12.602 18.125 1 77.19 107 VAL B N 1
ATOM 3293 C CA . VAL B 1 107 ? 10.875 12.227 16.75 1 77.19 107 VAL B CA 1
ATOM 3294 C C . VAL B 1 107 ? 10.711 13.484 15.898 1 77.19 107 VAL B C 1
ATOM 3296 O O . VAL B 1 107 ? 10.922 13.461 14.68 1 77.19 107 VAL B O 1
ATOM 3299 N N . TYR B 1 108 ? 10.477 14.516 16.609 1 85 108 TYR B N 1
ATOM 3300 C CA . TYR B 1 108 ? 10.227 15.758 15.883 1 85 108 TYR B CA 1
ATOM 3301 C C . TYR B 1 108 ? 11.5 16.594 15.758 1 85 108 TYR B C 1
ATOM 3303 O O . TYR B 1 108 ? 11.5 17.656 15.141 1 85 108 TYR B O 1
ATOM 3311 N N . GLU B 1 109 ? 12.555 16.109 16.281 1 81.81 109 GLU B N 1
ATOM 3312 C CA . GLU B 1 109 ? 13.805 16.844 16.375 1 81.81 109 GLU B CA 1
ATOM 3313 C C . GLU B 1 109 ? 14.242 17.344 15 1 81.81 109 GLU B C 1
ATOM 3315 O O . GLU B 1 109 ? 14.633 18.5 14.844 1 81.81 109 GLU B O 1
ATOM 3320 N N . PRO B 1 110 ? 14.188 16.547 14.008 1 83.44 110 PRO B N 1
ATOM 3321 C CA . PRO B 1 110 ? 14.609 17.047 12.695 1 83.44 110 PRO B CA 1
ATOM 3322 C C . PRO B 1 110 ? 13.82 18.281 12.258 1 83.44 110 PRO B C 1
ATOM 3324 O O . PRO B 1 110 ? 14.375 19.172 11.609 1 83.44 110 PRO B O 1
ATOM 3327 N N . LEU B 1 111 ? 12.625 18.312 12.633 1 88.12 111 LEU B N 1
ATOM 3328 C CA . LEU B 1 111 ? 11.766 19.406 12.188 1 88.12 111 LEU B CA 1
ATOM 3329 C C . LEU B 1 111 ? 12.062 20.688 12.969 1 88.12 111 LEU B C 1
ATOM 3331 O O . LEU B 1 111 ? 11.938 21.797 12.438 1 88.12 111 LEU B O 1
ATOM 3335 N N . THR B 1 112 ? 12.438 20.516 14.227 1 85.75 112 THR B N 1
ATOM 3336 C CA . THR B 1 112 ? 12.695 21.672 15.062 1 85.75 112 THR B CA 1
ATOM 3337 C C . THR B 1 112 ? 13.969 22.391 14.617 1 85.75 112 THR B C 1
ATOM 3339 O O . THR B 1 112 ? 14.195 23.547 14.992 1 85.75 112 THR B O 1
ATOM 3342 N N . ARG B 1 113 ? 14.742 21.797 13.781 1 84 113 ARG B N 1
ATOM 3343 C CA . ARG B 1 113 ? 16.016 22.359 13.336 1 84 113 ARG B CA 1
ATOM 3344 C C . ARG B 1 113 ? 15.875 23.016 11.969 1 84 113 ARG B C 1
ATOM 3346 O O . ARG B 1 113 ? 16.844 23.547 11.422 1 84 113 ARG B O 1
ATOM 3353 N N . LEU B 1 114 ? 14.742 23 11.438 1 87.38 114 LEU B N 1
ATOM 3354 C CA . LEU B 1 114 ? 14.523 23.5 10.078 1 87.38 114 LEU B CA 1
ATOM 3355 C C . LEU B 1 114 ? 13.703 24.797 10.102 1 87.38 114 LEU B C 1
ATOM 3357 O O . LEU B 1 114 ? 12.852 24.969 10.977 1 87.38 114 LEU B O 1
ATOM 3361 N N . PRO B 1 115 ? 13.977 25.641 9.164 1 90.19 115 PRO B N 1
ATOM 3362 C CA . PRO B 1 115 ? 13.102 26.812 8.984 1 90.19 115 PRO B CA 1
ATOM 3363 C C . PRO B 1 115 ? 11.75 26.438 8.383 1 90.19 115 PRO B C 1
ATOM 3365 O O . PRO B 1 115 ? 11.609 26.375 7.156 1 90.19 115 PRO B O 1
ATOM 3368 N N . LEU B 1 116 ? 10.781 26.375 9.219 1 91 116 LEU B N 1
ATOM 3369 C CA . LEU B 1 116 ? 9.508 25.812 8.758 1 91 116 LEU B CA 1
ATOM 3370 C C . LEU B 1 116 ? 8.516 26.938 8.438 1 91 116 LEU B C 1
ATOM 3372 O O . LEU B 1 116 ? 8.359 27.875 9.219 1 91 116 LEU B O 1
ATOM 3376 N N . HIS B 1 117 ? 7.898 26.766 7.301 1 90.94 117 HIS B N 1
ATOM 3377 C CA . HIS B 1 117 ? 6.688 27.516 7.004 1 90.94 117 HIS B CA 1
ATOM 3378 C C . HIS B 1 117 ? 5.492 26.969 7.773 1 90.94 117 HIS B C 1
ATOM 3380 O O . HIS B 1 117 ? 4.602 27.734 8.172 1 90.94 117 HIS B O 1
ATOM 3386 N N . GLY B 1 118 ? 5.523 25.75 7.941 1 94.38 118 GLY B N 1
ATOM 3387 C CA . GLY B 1 118 ? 4.434 25.094 8.648 1 94.38 118 GLY B CA 1
ATOM 3388 C C . GLY B 1 118 ? 4.57 23.594 8.695 1 94.38 118 GLY B C 1
ATOM 3389 O O . GLY B 1 118 ? 5.539 23.031 8.18 1 94.38 118 GLY B O 1
ATOM 3390 N N . LEU B 1 119 ? 3.557 23.016 9.406 1 95.81 119 LEU B N 1
ATOM 3391 C CA . LEU B 1 119 ? 3.543 21.562 9.57 1 95.81 119 LEU B CA 1
ATOM 3392 C C . LEU B 1 119 ? 2.201 20.984 9.148 1 95.81 119 LEU B C 1
ATOM 3394 O O . LEU B 1 119 ? 1.163 21.641 9.281 1 95.81 119 LEU B O 1
ATOM 3398 N N . ILE B 1 120 ? 2.277 19.844 8.602 1 97.06 120 ILE B N 1
ATOM 3399 C CA . ILE B 1 120 ? 1.109 19 8.367 1 97.06 120 ILE B CA 1
ATOM 3400 C C . ILE B 1 120 ? 1.206 17.75 9.234 1 97.06 120 ILE B C 1
ATOM 3402 O O . ILE B 1 120 ? 2.254 17.094 9.281 1 97.06 120 ILE B O 1
ATOM 3406 N N . PHE B 1 121 ? 0.175 17.484 9.969 1 96.38 121 PHE B N 1
ATOM 3407 C CA . PHE B 1 121 ? 0.095 16.281 10.781 1 96.38 121 PHE B CA 1
ATOM 3408 C C . PHE B 1 121 ? -1.034 15.367 10.297 1 96.38 121 PHE B C 1
ATOM 3410 O O . PHE B 1 121 ? -2.197 15.781 10.281 1 96.38 121 PHE B O 1
ATOM 3417 N N . GLY B 1 122 ? -0.638 14.188 9.891 1 96.69 122 GLY B N 1
ATOM 3418 C CA . GLY B 1 122 ? -1.622 13.273 9.336 1 96.69 122 GLY B CA 1
ATOM 3419 C C . GLY B 1 122 ? -1.665 11.93 10.047 1 96.69 122 GLY B C 1
ATOM 3420 O O . GLY B 1 122 ? -0.643 11.453 10.547 1 96.69 122 GLY B O 1
ATOM 3421 N N . THR B 1 123 ? -2.861 11.344 10.086 1 94.12 123 THR B N 1
ATOM 3422 C CA . THR B 1 123 ? -3.043 10.008 10.633 1 94.12 123 THR B CA 1
ATOM 3423 C C . THR B 1 123 ? -3.643 9.07 9.586 1 94.12 123 THR B C 1
ATOM 3425 O O . THR B 1 123 ? -4.391 9.508 8.711 1 94.12 123 THR B O 1
ATOM 3428 N N . THR B 1 124 ? -3.287 7.816 9.695 1 92.12 124 THR B N 1
ATOM 3429 C CA . THR B 1 124 ? -3.768 6.801 8.766 1 92.12 124 THR B CA 1
ATOM 3430 C C . THR B 1 124 ? -5.266 6.57 8.945 1 92.12 124 THR B C 1
ATOM 3432 O O . THR B 1 124 ? -6 6.449 7.961 1 92.12 124 THR B O 1
ATOM 3435 N N . LEU B 1 125 ? -5.766 6.48 10.148 1 90.44 125 LEU B N 1
ATOM 3436 C CA . LEU B 1 125 ? -7.191 6.383 10.445 1 90.44 125 LEU B CA 1
ATOM 3437 C C . LEU B 1 125 ? -7.762 7.746 10.82 1 90.44 125 LEU B C 1
ATOM 3439 O O . LEU B 1 125 ? -7.121 8.516 11.539 1 90.44 125 LEU B O 1
ATOM 3443 N N . THR B 1 126 ? -8.891 8.016 10.289 1 93.56 126 THR B N 1
ATOM 3444 C CA . THR B 1 126 ? -9.555 9.242 10.711 1 93.56 126 THR B CA 1
ATOM 3445 C C . THR B 1 126 ? -9.945 9.172 12.18 1 93.56 126 THR B C 1
ATOM 3447 O O . THR B 1 126 ? -10.688 8.281 12.594 1 93.56 126 THR B O 1
ATOM 3450 N N . ARG B 1 127 ? -9.438 10.164 12.891 1 90.25 127 ARG B N 1
ATOM 3451 C CA . ARG B 1 127 ? -9.711 10.109 14.328 1 90.25 127 ARG B CA 1
ATOM 3452 C C . ARG B 1 127 ? -9.461 11.469 14.977 1 90.25 127 ARG B C 1
ATOM 3454 O O . ARG B 1 127 ? -8.844 12.344 14.375 1 90.25 127 ARG B O 1
ATOM 3461 N N . ARG B 1 128 ? -9.992 11.477 16.219 1 92.06 128 ARG B N 1
ATOM 3462 C CA . ARG B 1 128 ? -9.633 12.586 17.094 1 92.06 128 ARG B CA 1
ATOM 3463 C C . ARG B 1 128 ? -8.219 12.43 17.625 1 92.06 128 ARG B C 1
ATOM 3465 O O . 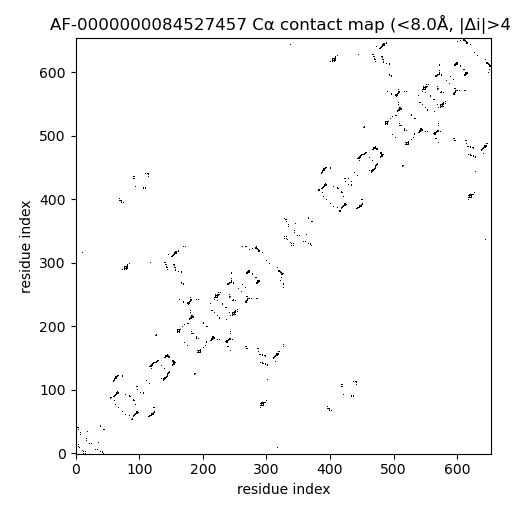ARG B 1 128 ? -7.793 11.328 17.969 1 92.06 128 ARG B O 1
ATOM 3472 N N . VAL B 1 129 ? -7.543 13.617 17.656 1 91.44 129 VAL B N 1
ATOM 3473 C CA . VAL B 1 129 ? -6.18 13.562 18.172 1 91.44 129 VAL B CA 1
ATOM 3474 C C . VAL B 1 129 ? -5.957 14.703 19.156 1 91.44 129 VAL B C 1
ATOM 3476 O O . VAL B 1 129 ? -6.703 15.68 19.172 1 91.44 129 VAL B O 1
ATOM 3479 N N . ASP B 1 130 ? -4.992 14.453 20.094 1 90.31 130 ASP B N 1
ATOM 3480 C CA . ASP B 1 130 ? -4.344 15.539 20.812 1 90.31 130 ASP B CA 1
ATOM 3481 C C . ASP B 1 130 ? -3.016 15.922 20.172 1 90.31 130 ASP B C 1
ATOM 3483 O O . ASP B 1 130 ? -2.01 15.234 20.344 1 90.31 130 ASP B O 1
ATOM 3487 N N . PRO B 1 131 ? -3.09 16.938 19.406 1 90.88 131 PRO B N 1
ATOM 3488 C CA . PRO B 1 131 ? -1.899 17.266 18.625 1 90.88 131 PRO B CA 1
ATOM 3489 C C . PRO B 1 131 ? -0.672 17.531 19.5 1 90.88 131 PRO B C 1
ATOM 3491 O O . PRO B 1 131 ? -0.793 18.078 20.594 1 90.88 131 PRO B O 1
ATOM 3494 N N . PRO B 1 132 ? 0.494 17.125 19.016 1 87.88 132 PRO B N 1
ATOM 3495 C CA . PRO B 1 132 ? 1.723 17.484 19.734 1 87.88 132 PRO B CA 1
ATOM 3496 C C . PRO B 1 132 ? 1.905 18.984 19.875 1 87.88 132 PRO B C 1
ATOM 3498 O O . PRO B 1 132 ? 1.459 19.75 19.031 1 87.88 132 PRO B O 1
ATOM 3501 N N . LYS B 1 133 ? 2.65 19.375 20.906 1 88.69 133 LYS B N 1
ATOM 3502 C CA . LYS B 1 133 ? 2.842 20.781 21.25 1 88.69 133 LYS B CA 1
ATOM 3503 C C . LYS B 1 133 ? 3.504 21.547 20.094 1 88.69 133 LYS B C 1
ATOM 3505 O O . LYS B 1 133 ? 3.201 22.719 19.875 1 88.69 133 LYS B O 1
ATOM 3510 N N . LEU B 1 134 ? 4.344 20.875 19.406 1 90.38 134 LEU B N 1
ATOM 3511 C CA . LEU B 1 134 ? 5.109 21.5 18.328 1 90.38 134 LEU B CA 1
ATOM 3512 C C . LEU B 1 134 ? 4.188 22.109 17.281 1 90.38 134 LEU B C 1
ATOM 3514 O O . LEU B 1 134 ? 4.535 23.109 16.656 1 90.38 134 LEU B O 1
ATOM 3518 N N . LEU B 1 135 ? 2.996 21.578 17.109 1 92.88 135 LEU B N 1
ATOM 3519 C CA . LEU B 1 135 ? 2.076 22.031 16.062 1 92.88 135 LEU B CA 1
ATOM 3520 C C . LEU B 1 135 ? 1.514 23.406 16.391 1 92.88 135 LEU B C 1
ATOM 3522 O O . LEU B 1 135 ? 0.993 24.094 15.508 1 92.88 135 LEU B O 1
ATOM 3526 N N . PHE B 1 136 ? 1.655 23.797 17.625 1 91.12 136 PHE B N 1
ATOM 3527 C CA . PHE B 1 136 ? 1.096 25.078 18.016 1 91.12 136 PHE B CA 1
ATOM 3528 C C . PHE B 1 136 ? 2.148 26.172 17.922 1 91.12 136 PHE B C 1
ATOM 3530 O O . PHE B 1 136 ? 1.83 27.359 18.062 1 91.12 136 PHE B O 1
ATOM 3537 N N . ASP B 1 137 ? 3.357 25.781 17.625 1 90.56 137 ASP B N 1
ATOM 3538 C CA . ASP B 1 137 ? 4.461 26.734 17.562 1 90.56 137 ASP B CA 1
ATOM 3539 C C . ASP B 1 137 ? 4.617 27.297 16.141 1 90.56 137 ASP B C 1
ATOM 3541 O O . ASP B 1 137 ? 5.297 28.312 15.945 1 90.56 137 ASP B O 1
ATOM 3545 N N . VAL B 1 138 ? 3.996 26.656 15.18 1 90.44 138 VAL B N 1
ATOM 3546 C CA . VAL B 1 138 ? 4.043 27.062 13.781 1 90.44 138 VAL B CA 1
ATOM 3547 C C . VAL B 1 138 ? 2.686 26.828 13.125 1 90.44 138 VAL B C 1
ATOM 3549 O O . VAL B 1 138 ? 1.877 26.031 13.625 1 90.44 138 VAL B O 1
ATOM 3552 N N . PRO B 1 139 ? 2.41 27.516 12.016 1 92.25 139 PRO B N 1
ATOM 3553 C CA . PRO B 1 139 ? 1.17 27.188 11.305 1 92.25 139 PRO B CA 1
ATOM 3554 C C . PRO B 1 139 ? 1.066 25.703 10.961 1 92.25 139 PRO B C 1
ATOM 3556 O O . PRO B 1 139 ? 2.006 25.125 10.398 1 92.25 139 PRO B O 1
ATOM 3559 N N . SER B 1 140 ? -0.085 25.094 11.344 1 94.5 140 SER B N 1
ATOM 3560 C CA . SER B 1 140 ? -0.205 23.656 11.156 1 94.5 140 SER B CA 1
ATOM 3561 C C . SER B 1 140 ? -1.607 23.266 10.695 1 94.5 140 SER B C 1
ATOM 3563 O O . SER B 1 140 ? -2.582 23.953 11.031 1 94.5 140 SER B O 1
ATOM 3565 N N . VAL B 1 141 ? -1.684 22.25 9.914 1 96.12 141 VAL B N 1
ATOM 3566 C CA . VAL B 1 141 ? -2.943 21.703 9.43 1 96.12 141 VAL B CA 1
ATOM 3567 C C . VAL B 1 141 ? -2.994 20.203 9.719 1 96.12 141 VAL B C 1
ATOM 3569 O O . VAL B 1 141 ? -2 19.5 9.539 1 96.12 141 VAL B O 1
ATOM 3572 N N . LEU B 1 142 ? -4.125 19.766 10.211 1 97.12 142 LEU B N 1
ATOM 3573 C CA . LEU B 1 142 ? -4.352 18.344 10.43 1 97.12 142 LEU B CA 1
ATOM 3574 C C . LEU B 1 142 ? -4.961 17.703 9.188 1 97.12 142 LEU B C 1
ATOM 3576 O O . LEU B 1 142 ? -5.828 18.281 8.539 1 97.12 142 LEU B O 1
ATOM 3580 N N . VAL B 1 143 ? -4.449 16.516 8.82 1 97.88 143 VAL B N 1
ATOM 3581 C CA . VAL B 1 143 ? -4.961 15.766 7.68 1 97.88 143 VAL B CA 1
ATOM 3582 C C . VAL B 1 143 ? -5.469 14.406 8.141 1 97.88 143 VAL B C 1
ATOM 3584 O O . VAL B 1 143 ? -4.738 13.648 8.781 1 97.88 143 VAL B O 1
ATOM 3587 N N . ASN B 1 144 ? -6.684 14.086 7.828 1 97.69 144 ASN B N 1
ATOM 3588 C CA . ASN B 1 144 ? -7.348 12.836 8.172 1 97.69 144 ASN B CA 1
ATOM 3589 C C . ASN B 1 144 ? -7.492 12.672 9.68 1 97.69 144 ASN B C 1
ATOM 3591 O O . ASN B 1 144 ? -7.492 11.547 10.188 1 97.69 144 ASN B O 1
ATOM 3595 N N . CYS B 1 145 ? -7.414 13.711 10.391 1 95.94 145 CYS B N 1
ATOM 3596 C CA . CYS B 1 145 ? -7.656 13.773 11.828 1 95.94 145 CYS B CA 1
ATOM 3597 C C . CYS B 1 145 ? -8.078 15.18 12.25 1 95.94 145 CYS B C 1
ATOM 3599 O O . CYS B 1 145 ? -8.086 16.094 11.43 1 95.94 145 CYS B O 1
ATOM 3601 N N . TYR B 1 146 ? -8.547 15.273 13.484 1 94.94 146 TYR B N 1
ATOM 3602 C CA . TYR B 1 146 ? -9.039 16.562 13.969 1 94.94 146 TYR B CA 1
ATOM 3603 C C . TYR B 1 146 ? -8.852 16.688 15.477 1 94.94 146 TYR B C 1
ATOM 3605 O O . TYR B 1 146 ? -8.766 15.672 16.188 1 94.94 146 TYR B O 1
ATOM 3613 N N . ASP B 1 147 ? -8.672 17.906 15.836 1 91.94 147 ASP B N 1
ATOM 3614 C CA . ASP B 1 147 ? -8.484 18.25 17.234 1 91.94 147 ASP B CA 1
ATOM 3615 C C . ASP B 1 147 ? -9.82 18.516 17.922 1 91.94 147 ASP B C 1
ATOM 3617 O O . ASP B 1 147 ? -10.617 19.328 17.469 1 91.94 147 ASP B O 1
ATOM 3621 N N . THR B 1 148 ? -10 17.922 19.047 1 83 148 THR B N 1
ATOM 3622 C CA . THR B 1 148 ? -11.258 18.047 19.766 1 83 148 THR B CA 1
ATOM 3623 C C . THR B 1 148 ? -11.547 19.5 20.125 1 83 148 THR B C 1
ATOM 3625 O O . THR B 1 148 ? -12.695 19.938 20.109 1 83 148 THR B O 1
ATOM 3628 N N . ARG B 1 149 ? -10.477 20.156 20.453 1 87.5 149 ARG B N 1
ATOM 3629 C CA . ARG B 1 149 ? -10.641 21.547 20.891 1 87.5 149 ARG B CA 1
ATOM 3630 C C . ARG B 1 149 ? -10.641 22.5 19.703 1 87.5 149 ARG B C 1
ATOM 3632 O O . ARG B 1 149 ? -10.68 23.719 19.891 1 87.5 149 ARG B O 1
ATOM 3639 N N . ARG B 1 150 ? -10.57 21.938 18.562 1 86.81 150 ARG B N 1
ATOM 3640 C CA . ARG B 1 150 ? -10.664 22.703 17.312 1 86.81 150 ARG B CA 1
ATOM 3641 C C . ARG B 1 150 ? -9.672 23.859 17.297 1 86.81 150 ARG B C 1
ATOM 3643 O O . ARG B 1 150 ? -10.023 24.984 16.953 1 86.81 150 ARG B O 1
ATOM 3650 N N . ARG B 1 151 ? -8.469 23.594 17.688 1 90.44 151 ARG B N 1
ATOM 3651 C CA . ARG B 1 151 ? -7.449 24.641 17.766 1 90.44 151 ARG B CA 1
ATOM 3652 C C . ARG B 1 151 ? -6.641 24.703 16.469 1 90.44 151 ARG B C 1
ATOM 3654 O O . ARG B 1 151 ? -5.941 25.688 16.219 1 90.44 151 ARG B O 1
ATOM 3661 N N . LEU B 1 152 ? -6.789 23.625 15.672 1 93.19 152 LEU B N 1
ATOM 3662 C CA . LEU B 1 152 ? -6.07 23.562 14.406 1 93.19 152 LEU B CA 1
ATOM 3663 C C . LEU B 1 152 ? -7.023 23.25 13.25 1 93.19 152 LEU B C 1
ATOM 3665 O O . LEU B 1 152 ? -7.957 22.469 13.414 1 93.19 152 LEU B O 1
ATOM 3669 N N . PRO B 1 153 ? -6.801 23.859 12.047 1 93.75 153 PRO B N 1
ATOM 3670 C CA . PRO B 1 153 ? -7.582 23.438 10.883 1 93.75 153 PRO B CA 1
ATOM 3671 C C . PRO B 1 153 ? -7.336 21.984 10.484 1 93.75 153 PRO B C 1
ATOM 3673 O O . PRO B 1 153 ? -6.281 21.438 10.797 1 93.75 153 PRO B O 1
ATOM 3676 N N . SER B 1 154 ? -8.359 21.438 9.891 1 96.06 154 SER B N 1
ATOM 3677 C CA . SER B 1 154 ? -8.258 20.031 9.523 1 96.06 154 SER B CA 1
ATOM 3678 C C . SER B 1 154 ? -8.898 19.766 8.164 1 96.06 154 SER B C 1
ATOM 3680 O O . SER B 1 154 ? -9.82 20.469 7.758 1 96.06 154 SER B O 1
ATOM 3682 N N . VAL B 1 155 ? -8.328 18.844 7.426 1 96.94 155 VAL B N 1
ATOM 3683 C CA . VAL B 1 155 ? -8.859 18.328 6.168 1 96.94 155 VAL B CA 1
ATOM 3684 C C . VAL B 1 155 ? -9.25 16.859 6.332 1 96.94 155 VAL B C 1
ATOM 3686 O O . VAL B 1 155 ? -8.422 16.031 6.711 1 96.94 155 VAL B O 1
ATOM 3689 N N . LEU B 1 156 ? -10.5 16.547 6.109 1 97.25 156 LEU B N 1
ATOM 3690 C CA . LEU B 1 156 ? -11.055 15.211 6.344 1 97.25 156 LEU B CA 1
ATOM 3691 C C . LEU B 1 156 ? -11.727 14.672 5.082 1 97.25 156 LEU B C 1
ATOM 3693 O O . LEU B 1 156 ? -12.125 15.445 4.207 1 97.25 156 LEU B O 1
ATOM 3697 N N . PRO B 1 157 ? -11.812 13.367 4.949 1 97.69 157 PRO B N 1
ATOM 3698 C CA . PRO B 1 157 ? -12.602 12.805 3.852 1 97.69 157 PRO B CA 1
ATOM 3699 C C . PRO B 1 157 ? -14.109 12.93 4.086 1 97.69 157 PRO B C 1
ATOM 3701 O O . PRO B 1 157 ? -14.562 12.914 5.23 1 97.69 157 PRO B O 1
ATOM 3704 N N . GLY B 1 158 ? -14.844 13.109 3.012 1 97.56 158 GLY B N 1
ATOM 3705 C CA . GLY B 1 158 ? -16.297 13.148 3.1 1 97.56 158 GLY B CA 1
ATOM 3706 C C . GLY B 1 158 ? -16.922 11.773 3.172 1 97.56 158 GLY B C 1
ATOM 3707 O O . GLY B 1 158 ? -17.703 11.391 2.291 1 97.56 158 GLY B O 1
ATOM 3708 N N . ASP B 1 159 ? -16.688 11.086 4.254 1 97.62 159 ASP B N 1
ATOM 3709 C CA . ASP B 1 159 ? -17.109 9.695 4.391 1 97.62 159 ASP B CA 1
ATOM 3710 C C . ASP B 1 159 ? -18.625 9.578 4.395 1 97.62 159 ASP B C 1
ATOM 3712 O O . ASP B 1 159 ? -19.188 8.633 3.834 1 97.62 159 ASP B O 1
ATOM 3716 N N . LEU B 1 160 ? -19.281 10.5 5.059 1 98.12 160 LEU B N 1
ATOM 3717 C CA . LEU B 1 160 ? -20.75 10.453 5.113 1 98.12 160 LEU B CA 1
ATOM 3718 C C . LEU B 1 160 ? -21.344 10.547 3.715 1 98.12 160 LEU B C 1
ATOM 3720 O O . LEU B 1 160 ? -22.109 9.68 3.305 1 98.12 160 LEU B O 1
ATOM 3724 N N . LEU B 1 161 ? -20.906 11.516 2.998 1 98.12 161 LEU B N 1
ATOM 3725 C CA . LEU B 1 161 ? -21.406 11.703 1.641 1 98.12 161 LEU B CA 1
ATOM 3726 C C . LEU B 1 161 ? -20.984 10.555 0.738 1 98.12 161 LEU B C 1
ATOM 3728 O O . LEU B 1 161 ? -21.719 10.164 -0.17 1 98.12 161 LEU B O 1
ATOM 3732 N N . GLY B 1 162 ? -19.781 10.078 0.994 1 98.5 162 GLY B N 1
ATOM 3733 C CA . GLY B 1 162 ? -19.312 8.922 0.247 1 98.5 162 GLY B CA 1
ATOM 3734 C C . GLY B 1 162 ? -20.156 7.691 0.462 1 98.5 162 GLY B C 1
ATOM 3735 O O . GLY B 1 162 ? -20.516 7 -0.495 1 98.5 162 GLY B O 1
ATOM 3736 N N . GLY B 1 163 ? -20.453 7.414 1.725 1 98.62 163 GLY B N 1
ATOM 3737 C CA . GLY B 1 163 ? -21.328 6.293 2.031 1 98.62 163 GLY B CA 1
ATOM 3738 C C . GLY B 1 163 ? -22.719 6.426 1.413 1 98.62 163 GLY B C 1
ATOM 3739 O O . GLY B 1 163 ? -23.281 5.445 0.922 1 98.62 163 GLY B O 1
ATOM 3740 N N . ARG B 1 164 ? -23.219 7.613 1.462 1 98.81 164 ARG B N 1
ATOM 3741 C CA . ARG B 1 164 ? -24.516 7.887 0.845 1 98.81 164 ARG B CA 1
ATOM 3742 C C . ARG B 1 164 ? -24.469 7.645 -0.66 1 98.81 164 ARG B C 1
ATOM 3744 O O . ARG B 1 164 ? -25.328 6.957 -1.211 1 98.81 164 ARG B O 1
ATOM 3751 N N . ALA B 1 165 ? -23.469 8.164 -1.292 1 98.69 165 ALA B N 1
ATOM 3752 C CA . ALA B 1 165 ? -23.328 8.055 -2.742 1 98.69 165 ALA B CA 1
ATOM 3753 C C . ALA B 1 165 ? -23.156 6.602 -3.168 1 98.69 165 ALA B C 1
ATOM 3755 O O . ALA B 1 165 ? -23.703 6.176 -4.188 1 98.69 165 ALA B O 1
ATOM 3756 N N . ALA B 1 166 ? -22.391 5.887 -2.391 1 98.75 166 ALA B N 1
ATOM 3757 C CA . ALA B 1 166 ? -22.156 4.477 -2.693 1 98.75 166 ALA B CA 1
ATOM 3758 C C . ALA B 1 166 ? -23.453 3.684 -2.662 1 98.75 166 ALA B C 1
ATOM 3760 O O . ALA B 1 166 ? -23.719 2.883 -3.561 1 98.75 166 ALA B O 1
ATOM 3761 N N . THR B 1 167 ? -24.219 3.934 -1.675 1 98.81 167 THR B N 1
ATOM 3762 C CA . THR B 1 167 ? -25.5 3.262 -1.531 1 98.81 167 THR B CA 1
ATOM 3763 C C . THR B 1 167 ? -26.469 3.697 -2.631 1 98.81 167 THR B C 1
ATOM 3765 O O . THR B 1 167 ? -27.141 2.863 -3.24 1 98.81 167 THR B O 1
ATOM 3768 N N . GLN B 1 168 ? -26.484 4.938 -2.895 1 98.62 168 GLN B N 1
ATOM 3769 C CA . GLN B 1 168 ? -27.344 5.484 -3.932 1 98.62 168 GLN B CA 1
ATOM 3770 C C . GLN B 1 168 ? -27.016 4.891 -5.297 1 98.62 168 GLN B C 1
ATOM 3772 O O . GLN B 1 168 ? -27.906 4.68 -6.121 1 98.62 168 GLN B O 1
ATOM 3777 N N . ARG B 1 169 ? -25.766 4.676 -5.527 1 97.94 169 ARG B N 1
ATOM 3778 C CA . ARG B 1 169 ? -25.344 4.066 -6.781 1 97.94 169 ARG B CA 1
ATOM 3779 C C . ARG B 1 169 ? -26 2.705 -6.98 1 97.94 169 ARG B C 1
ATOM 3781 O O . ARG B 1 169 ? -26.438 2.379 -8.086 1 97.94 169 ARG B O 1
ATOM 3788 N N . LEU B 1 170 ? -26.047 1.93 -5.949 1 98.69 170 LEU B N 1
ATOM 3789 C CA . LEU B 1 170 ? -26.672 0.612 -6.02 1 98.69 170 LEU B CA 1
ATOM 3790 C C . LEU B 1 170 ? -28.172 0.731 -6.238 1 98.69 170 LEU B C 1
ATOM 3792 O O . LEU B 1 170 ? -28.734 0.005 -7.055 1 98.69 170 LEU B O 1
ATOM 3796 N N . ILE B 1 171 ? -28.781 1.652 -5.562 1 98.5 171 ILE B N 1
ATOM 3797 C CA . ILE B 1 171 ? -30.219 1.878 -5.691 1 98.5 171 ILE B CA 1
ATOM 3798 C C . ILE B 1 171 ? -30.547 2.348 -7.105 1 98.5 171 ILE B C 1
ATOM 3800 O O . ILE B 1 171 ? -31.5 1.87 -7.723 1 98.5 171 ILE B O 1
ATOM 3804 N N . ALA B 1 172 ? -29.719 3.227 -7.602 1 97.25 172 ALA B N 1
ATOM 3805 C CA . ALA B 1 172 ? -29.906 3.75 -8.953 1 97.25 172 ALA B CA 1
ATOM 3806 C C . ALA B 1 172 ? -29.75 2.643 -9.992 1 97.25 172 ALA B C 1
ATOM 3808 O O . ALA B 1 172 ? -30.359 2.711 -11.07 1 97.25 172 ALA B O 1
ATOM 3809 N N . ALA B 1 173 ? -29.016 1.607 -9.648 1 95.75 173 ALA B N 1
ATOM 3810 C CA . ALA B 1 173 ? -28.812 0.468 -10.539 1 95.75 173 ALA B CA 1
ATOM 3811 C C . ALA B 1 173 ? -29.953 -0.532 -10.422 1 95.75 173 ALA B C 1
ATOM 3813 O O . ALA B 1 173 ? -29.906 -1.609 -11.023 1 95.75 173 ALA B O 1
ATOM 3814 N N . GLY B 1 174 ? -30.906 -0.224 -9.633 1 96.81 174 GLY B N 1
ATOM 3815 C CA . GLY B 1 174 ? -32.125 -1.034 -9.562 1 96.81 174 GLY B CA 1
ATOM 3816 C C . GLY B 1 174 ? -32.156 -1.959 -8.359 1 96.81 174 GLY B C 1
ATOM 3817 O O . GLY B 1 174 ? -33.062 -2.752 -8.203 1 96.81 174 GLY B O 1
ATOM 3818 N N . ARG B 1 175 ? -31.109 -1.833 -7.562 1 98.12 175 ARG B N 1
ATOM 3819 C CA . ARG B 1 175 ? -31.094 -2.67 -6.367 1 98.12 175 ARG B CA 1
ATOM 3820 C C . ARG B 1 175 ? -32 -2.107 -5.285 1 98.12 175 ARG B C 1
ATOM 3822 O O . ARG B 1 175 ? -32.094 -0.89 -5.102 1 98.12 175 ARG B O 1
ATOM 3829 N N . ARG B 1 176 ? -32.656 -3.006 -4.602 1 97.38 176 ARG B N 1
ATOM 3830 C CA . ARG B 1 176 ? -33.688 -2.535 -3.664 1 97.38 176 ARG B CA 1
ATOM 3831 C C . ARG B 1 176 ? -33.438 -3.082 -2.262 1 97.38 176 ARG B C 1
ATOM 3833 O O . ARG B 1 176 ? -34 -2.598 -1.288 1 97.38 176 ARG B O 1
ATOM 3840 N N . ARG B 1 177 ? -32.625 -4.09 -2.107 1 98.56 177 ARG B N 1
ATOM 3841 C CA . ARG B 1 177 ? -32.188 -4.617 -0.82 1 98.56 177 ARG B CA 1
ATOM 3842 C C . ARG B 1 177 ? -30.672 -4.566 -0.695 1 98.56 177 ARG B C 1
ATOM 3844 O O . ARG B 1 177 ? -29.984 -5.547 -0.998 1 98.56 177 ARG B O 1
ATOM 3851 N N . VAL B 1 178 ? -30.281 -3.447 -0.162 1 98.81 178 VAL B N 1
ATOM 3852 C CA . VAL B 1 178 ? -28.859 -3.158 -0.189 1 98.81 178 VAL B CA 1
ATOM 3853 C C . VAL B 1 178 ? -28.234 -3.5 1.163 1 98.81 178 VAL B C 1
ATOM 3855 O O . VAL B 1 178 ? -28.656 -2.979 2.197 1 98.81 178 VAL B O 1
ATOM 3858 N N . GLY B 1 179 ? -27.281 -4.441 1.143 1 98.94 179 GLY B N 1
ATOM 3859 C CA . GLY B 1 179 ? -26.5 -4.738 2.332 1 98.94 179 GLY B CA 1
ATOM 3860 C C . GLY B 1 179 ? -25.266 -3.857 2.473 1 98.94 179 GLY B C 1
ATOM 3861 O O . GLY B 1 179 ? -24.781 -3.299 1.486 1 98.94 179 GLY B O 1
ATOM 3862 N N . LEU B 1 180 ? -24.844 -3.717 3.709 1 98.94 180 LEU B N 1
ATOM 3863 C CA . LEU B 1 180 ? -23.609 -3 4.027 1 98.94 180 LEU B CA 1
ATOM 3864 C C . LEU B 1 180 ? -22.656 -3.883 4.824 1 98.94 180 LEU B C 1
ATOM 3866 O O . LEU B 1 180 ? -23.016 -4.383 5.895 1 98.94 180 LEU B O 1
ATOM 3870 N N . ILE B 1 181 ? -21.531 -4.117 4.242 1 98.88 181 ILE B N 1
ATOM 3871 C CA . ILE B 1 181 ? -20.406 -4.625 5.031 1 98.88 181 ILE B CA 1
ATOM 3872 C C . ILE B 1 181 ? -19.547 -3.461 5.523 1 98.88 181 ILE B C 1
ATOM 3874 O O . ILE B 1 181 ? -18.734 -2.928 4.773 1 98.88 181 ILE B O 1
ATOM 3878 N N . ASN B 1 182 ? -19.75 -3.115 6.754 1 98.38 182 ASN B N 1
ATOM 3879 C CA . ASN B 1 182 ? -19.156 -1.901 7.301 1 98.38 182 ASN B CA 1
ATOM 3880 C C . ASN B 1 182 ? -17.75 -2.158 7.816 1 98.38 182 ASN B C 1
ATOM 3882 O O . ASN B 1 182 ? -17.234 -3.279 7.727 1 98.38 182 ASN B O 1
ATOM 3886 N N . GLY B 1 183 ? -17.125 -1.052 8.188 1 96.12 183 GLY B N 1
ATOM 3887 C CA . GLY B 1 183 ? -15.789 -1.169 8.773 1 96.12 183 GLY B CA 1
ATOM 3888 C C . GLY B 1 183 ? -15.82 -1.454 10.266 1 96.12 183 GLY B C 1
ATOM 3889 O O . GLY B 1 183 ? -16.859 -1.818 10.812 1 96.12 183 GLY B O 1
ATOM 3890 N N . GLN B 1 184 ? -14.633 -1.37 10.789 1 91.75 184 GLN B N 1
ATOM 3891 C CA . GLN B 1 184 ? -14.469 -1.624 12.211 1 91.75 184 GLN B CA 1
ATOM 3892 C C . GLN B 1 184 ? -15.297 -0.649 13.047 1 91.75 184 GLN B C 1
ATOM 3894 O O . GLN B 1 184 ? -15.336 0.547 12.75 1 91.75 184 GLN B O 1
ATOM 3899 N N . SER B 1 185 ? -15.914 -1.183 14.078 1 90.06 185 SER B N 1
ATOM 3900 C CA . SER B 1 185 ? -16.719 -0.353 14.969 1 90.06 185 SER B CA 1
ATOM 3901 C C . SER B 1 185 ? -15.852 0.645 15.727 1 90.06 185 SER B C 1
ATOM 3903 O O . SER B 1 185 ? -14.727 0.325 16.125 1 90.06 185 SER B O 1
ATOM 3905 N N . GLY B 1 186 ? -16.359 1.797 15.898 1 87.94 186 GLY B N 1
ATOM 3906 C CA . GLY B 1 186 ? -15.672 2.801 16.688 1 87.94 186 GLY B CA 1
ATOM 3907 C C . GLY B 1 186 ? -14.805 3.723 15.852 1 87.94 186 GLY B C 1
ATOM 3908 O O . GLY B 1 186 ? -14.258 4.703 16.359 1 87.94 186 GLY B O 1
ATOM 3909 N N . ILE B 1 187 ? -14.727 3.404 14.641 1 89.75 187 ILE B N 1
ATOM 3910 C CA . ILE B 1 187 ? -13.93 4.211 13.719 1 89.75 187 ILE B CA 1
ATOM 3911 C C . ILE B 1 187 ? -14.828 5.227 13.023 1 89.75 187 ILE B C 1
ATOM 3913 O O . ILE B 1 187 ? -15.945 4.902 12.617 1 89.75 187 ILE B O 1
ATOM 3917 N N . ASP B 1 188 ? -14.336 6.422 12.82 1 94.81 188 ASP B N 1
ATOM 3918 C CA . ASP B 1 188 ? -15.125 7.504 12.234 1 94.81 188 ASP B CA 1
ATOM 3919 C C . ASP B 1 188 ? -15.602 7.141 10.828 1 94.81 188 ASP B C 1
ATOM 3921 O O . ASP B 1 188 ? -16.75 7.391 10.477 1 94.81 188 ASP B O 1
ATOM 3925 N N . ALA B 1 189 ? -14.742 6.586 10.07 1 96.25 189 ALA B N 1
ATOM 3926 C CA . ALA B 1 189 ? -15.102 6.215 8.711 1 96.25 189 ALA B CA 1
ATOM 3927 C C . ALA B 1 189 ? -16.297 5.27 8.695 1 96.25 189 ALA B C 1
ATOM 3929 O O . ALA B 1 189 ? -17.234 5.449 7.914 1 96.25 189 ALA B O 1
ATOM 3930 N N . SER B 1 190 ? -16.281 4.285 9.555 1 97.06 190 SER B N 1
ATOM 3931 C CA . SER B 1 190 ? -17.375 3.324 9.648 1 97.06 190 SER B CA 1
ATOM 3932 C C . SER B 1 190 ? -18.672 4.004 10.07 1 97.06 190 SER B C 1
ATOM 3934 O O . SER B 1 190 ? -19.734 3.742 9.492 1 97.06 190 SER B O 1
ATOM 3936 N N . ARG B 1 191 ? -18.547 4.863 11.047 1 97.5 191 ARG B N 1
ATOM 3937 C CA . ARG B 1 191 ? -19.703 5.59 11.547 1 97.5 191 ARG B CA 1
ATOM 3938 C C . ARG B 1 191 ? -20.328 6.445 10.445 1 97.5 191 ARG B C 1
ATOM 3940 O O . ARG B 1 191 ? -21.547 6.395 10.219 1 97.5 191 ARG B O 1
ATOM 3947 N N . ASP B 1 192 ? -19.531 7.168 9.789 1 97.94 192 ASP B N 1
ATOM 3948 C CA . ASP B 1 192 ? -20.016 8.117 8.797 1 97.94 192 ASP B CA 1
ATOM 3949 C C . ASP B 1 192 ? -20.547 7.398 7.559 1 97.94 192 ASP B C 1
ATOM 3951 O O . ASP B 1 192 ? -21.578 7.797 6.996 1 97.94 192 ASP B O 1
ATOM 3955 N N . ARG B 1 193 ? -19.906 6.375 7.09 1 98.38 193 ARG B N 1
ATOM 3956 C CA . ARG B 1 193 ? -20.391 5.625 5.934 1 98.38 193 ARG B CA 1
ATOM 3957 C C . ARG B 1 193 ? -21.703 4.93 6.238 1 98.38 193 ARG B C 1
ATOM 3959 O O . ARG B 1 193 ? -22.594 4.871 5.383 1 98.38 193 ARG B O 1
ATOM 3966 N N . LEU B 1 194 ? -21.844 4.414 7.461 1 98.69 194 LEU B N 1
ATOM 3967 C CA . LEU B 1 194 ? -23.109 3.844 7.887 1 98.69 194 LEU B CA 1
ATOM 3968 C C . LEU B 1 194 ? -24.219 4.898 7.879 1 98.69 194 LEU B C 1
ATOM 3970 O O . LEU B 1 194 ? -25.328 4.637 7.422 1 98.69 194 LEU B O 1
ATOM 3974 N N . ARG B 1 195 ? -23.906 6.055 8.43 1 98.69 195 ARG B N 1
ATOM 3975 C CA . ARG B 1 195 ? -24.875 7.148 8.414 1 98.69 195 ARG B CA 1
ATOM 3976 C C . ARG B 1 195 ? -25.281 7.496 6.988 1 98.69 195 ARG B C 1
ATOM 3978 O O . ARG B 1 195 ? -26.469 7.695 6.711 1 98.69 195 ARG B O 1
ATOM 3985 N N . GLY B 1 196 ? -24.297 7.543 6.094 1 98.88 196 GLY B N 1
ATOM 3986 C CA . GLY B 1 196 ? -24.594 7.777 4.691 1 98.88 196 GLY B CA 1
ATOM 3987 C C . GLY B 1 196 ? -25.469 6.703 4.078 1 98.88 196 GLY B C 1
ATOM 3988 O O . GLY B 1 196 ? -26.406 7.004 3.342 1 98.88 196 GLY B O 1
ATOM 3989 N N . TYR B 1 197 ? -25.172 5.488 4.406 1 98.88 197 TYR B N 1
ATOM 3990 C CA . TYR B 1 197 ? -25.953 4.332 3.975 1 98.88 197 TYR B CA 1
ATOM 3991 C C . TYR B 1 197 ? -27.406 4.465 4.398 1 98.88 197 TYR B C 1
ATOM 3993 O O . TYR B 1 197 ? -28.328 4.352 3.574 1 98.88 197 TYR B O 1
ATOM 4001 N N . ARG B 1 198 ? -27.609 4.789 5.613 1 98.88 198 ARG B N 1
ATOM 4002 C CA . ARG B 1 198 ? -28.953 4.945 6.16 1 98.88 198 ARG B CA 1
ATOM 4003 C C . ARG B 1 198 ? -29.703 6.09 5.473 1 98.88 198 ARG B C 1
ATOM 4005 O O . ARG B 1 198 ? -30.891 5.969 5.156 1 98.88 198 ARG B O 1
ATOM 4012 N N . GLN B 1 199 ? -29.031 7.164 5.262 1 98.75 199 GLN B N 1
ATOM 4013 C CA . GLN B 1 199 ? -29.641 8.328 4.621 1 98.75 199 GLN B CA 1
ATOM 4014 C C . GLN B 1 199 ? -30.062 8.008 3.193 1 98.75 199 GLN B C 1
ATOM 4016 O O . GLN B 1 199 ? -31.125 8.438 2.746 1 98.75 199 GLN B O 1
ATOM 4021 N N . ALA B 1 200 ? -29.219 7.273 2.504 1 98.88 200 ALA B N 1
ATOM 4022 C CA . ALA B 1 200 ? -29.531 6.891 1.132 1 98.88 200 ALA B CA 1
ATOM 4023 C C . ALA B 1 200 ? -30.781 6.02 1.087 1 98.88 200 ALA B C 1
ATOM 4025 O O . ALA B 1 200 ? -31.656 6.215 0.236 1 98.88 200 ALA B O 1
ATOM 4026 N N . LEU B 1 201 ? -30.859 5.043 1.982 1 98.81 201 LEU B N 1
ATOM 4027 C CA . LEU B 1 201 ? -32.031 4.188 2.055 1 98.81 201 LEU B CA 1
ATOM 4028 C C . LEU B 1 201 ? -33.312 5.016 2.322 1 98.81 201 LEU B C 1
ATOM 4030 O O . LEU B 1 201 ? -34.312 4.871 1.623 1 98.81 201 LEU B O 1
ATOM 4034 N N . SER B 1 202 ? -33.188 5.879 3.291 1 98.5 202 SER B N 1
ATOM 4035 C CA . SER B 1 202 ? -34.312 6.723 3.674 1 98.5 202 SER B CA 1
ATOM 4036 C C . SER B 1 202 ? -34.75 7.59 2.508 1 98.5 202 SER B C 1
ATOM 4038 O O . SER B 1 202 ? -35.969 7.688 2.238 1 98.5 202 SER B O 1
ATOM 4040 N N . SER B 1 203 ? -33.875 8.172 1.812 1 98.06 203 SER B N 1
ATOM 4041 C CA . SER B 1 203 ? -34.188 9.055 0.691 1 98.06 203 SER B CA 1
ATOM 4042 C C . SER B 1 203 ? -34.875 8.297 -0.428 1 98.06 203 SER B C 1
ATOM 4044 O O . SER B 1 203 ? -35.656 8.883 -1.205 1 98.06 203 SER B O 1
ATOM 4046 N N . ALA B 1 204 ? -34.656 7.012 -0.505 1 98.19 204 ALA B N 1
ATOM 4047 C CA . ALA B 1 204 ? -35.25 6.184 -1.554 1 98.19 204 ALA B CA 1
ATOM 4048 C C . ALA B 1 204 ? -36.469 5.426 -1.038 1 98.19 204 ALA B C 1
ATOM 4050 O O . ALA B 1 204 ? -37 4.559 -1.729 1 98.19 204 ALA B O 1
ATOM 4051 N N . ASP B 1 205 ? -36.844 5.719 0.161 1 98.12 205 ASP B N 1
ATOM 4052 C CA . ASP B 1 205 ? -38 5.086 0.813 1 98.12 205 ASP B CA 1
ATOM 4053 C C . ASP B 1 205 ? -37.781 3.578 0.937 1 98.12 205 ASP B C 1
ATOM 4055 O O . ASP B 1 205 ? -38.719 2.797 0.703 1 98.12 205 ASP B O 1
ATOM 4059 N N . ILE B 1 206 ? -36.562 3.184 1.142 1 98.38 206 ILE B N 1
ATOM 4060 C CA . ILE B 1 206 ? -36.219 1.797 1.439 1 98.38 206 ILE B CA 1
ATOM 4061 C C . ILE B 1 206 ? -36 1.631 2.941 1 98.38 206 ILE B C 1
ATOM 4063 O O . ILE B 1 206 ? -35.25 2.408 3.559 1 98.38 206 ILE B O 1
ATOM 4067 N N . ALA B 1 207 ? -36.656 0.687 3.531 1 97.44 207 ALA B N 1
ATOM 4068 C CA . ALA B 1 207 ? -36.594 0.487 4.977 1 97.44 207 ALA B CA 1
ATOM 4069 C C . ALA B 1 207 ? -35.219 -0.017 5.391 1 97.44 207 ALA B C 1
ATOM 4071 O O . ALA B 1 207 ? -34.625 -0.894 4.738 1 97.44 207 ALA B O 1
ATOM 4072 N N . PHE B 1 208 ? -34.719 0.601 6.375 1 98.31 208 PHE B N 1
ATOM 4073 C CA . PHE B 1 208 ? -33.5 0.122 6.992 1 98.31 208 PHE B CA 1
ATOM 4074 C C . PHE B 1 208 ? -33.719 -1.216 7.684 1 98.31 208 PHE B C 1
ATOM 4076 O O . PHE B 1 208 ? -34.688 -1.381 8.422 1 98.31 208 PHE B O 1
ATOM 4083 N N . ASP B 1 209 ? -32.906 -2.168 7.449 1 98.31 209 ASP B N 1
ATOM 4084 C CA . ASP B 1 209 ? -32.938 -3.486 8.078 1 98.31 209 ASP B CA 1
ATOM 4085 C C . ASP B 1 209 ? -31.594 -3.811 8.742 1 98.31 209 ASP B C 1
ATOM 4087 O O . ASP B 1 209 ? -30.594 -4.035 8.055 1 98.31 209 ASP B O 1
ATOM 4091 N N . PRO B 1 210 ? -31.547 -3.842 10.07 1 97.88 210 PRO B N 1
ATOM 4092 C CA . PRO B 1 210 ? -30.281 -4.098 10.758 1 97.88 210 PRO B CA 1
ATOM 4093 C C . PRO B 1 210 ? -29.656 -5.434 10.367 1 97.88 210 PRO B C 1
ATOM 4095 O O . PRO B 1 210 ? -28.438 -5.605 10.477 1 97.88 210 PRO B O 1
ATOM 4098 N N . ALA B 1 211 ? -30.422 -6.387 9.836 1 98 211 ALA B N 1
ATOM 4099 C CA . ALA B 1 211 ? -29.906 -7.695 9.43 1 98 211 ALA B CA 1
ATOM 4100 C C . ALA B 1 211 ? -29.016 -7.574 8.195 1 98 211 ALA B C 1
ATOM 4102 O O . ALA B 1 211 ? -28.281 -8.5 7.863 1 98 211 ALA B O 1
ATOM 4103 N N . LEU B 1 212 ? -29.094 -6.434 7.535 1 98.69 212 LEU B N 1
ATOM 4104 C CA . LEU B 1 212 ? -28.344 -6.227 6.305 1 98.69 212 LEU B CA 1
ATOM 4105 C C . LEU B 1 212 ? -27.078 -5.426 6.578 1 98.69 212 LEU B C 1
ATOM 4107 O O . LEU B 1 212 ? -26.391 -5.012 5.645 1 98.69 212 LEU B O 1
ATOM 4111 N N . VAL B 1 213 ? -26.781 -5.191 7.828 1 98.75 213 VAL B N 1
ATOM 4112 C CA . VAL B 1 213 ? -25.547 -4.496 8.203 1 98.75 213 VAL B CA 1
ATOM 4113 C C . VAL B 1 213 ? -24.625 -5.449 8.953 1 98.75 213 VAL B C 1
ATOM 4115 O O . VAL B 1 213 ? -24.984 -5.98 10 1 98.75 213 VAL B O 1
ATOM 4118 N N . TRP B 1 214 ? -23.438 -5.656 8.359 1 98.31 214 TRP B N 1
ATOM 4119 C CA . TRP B 1 214 ? -22.438 -6.527 8.961 1 98.31 214 TRP B CA 1
ATOM 4120 C C . TRP B 1 214 ? -21.266 -5.719 9.508 1 98.31 214 TRP B C 1
ATOM 4122 O O . TRP B 1 214 ? -20.688 -4.891 8.797 1 98.31 214 TRP B O 1
ATOM 4132 N N . PRO B 1 215 ? -20.969 -5.898 10.812 1 96.69 215 PRO B N 1
ATOM 4133 C CA . PRO B 1 215 ? -19.766 -5.262 11.344 1 96.69 215 PRO B CA 1
ATOM 4134 C C . PRO B 1 215 ? -18.484 -5.895 10.812 1 96.69 215 PRO B C 1
ATOM 4136 O O . PRO B 1 215 ? -18.172 -7.039 11.156 1 96.69 215 PRO B O 1
ATOM 4139 N N . GLY B 1 216 ? -17.75 -5.117 10.055 1 96.56 216 GLY B N 1
ATOM 4140 C CA . GLY B 1 216 ? -16.516 -5.621 9.477 1 96.56 216 GLY B CA 1
ATOM 4141 C C . GLY B 1 216 ? -15.273 -5.16 10.211 1 96.56 216 GLY B C 1
ATOM 4142 O O . GLY B 1 216 ? -15.359 -4.695 11.352 1 96.56 216 GLY B O 1
ATOM 4143 N N . ASN B 1 217 ? -14.109 -5.492 9.648 1 93 217 ASN B N 1
ATOM 4144 C CA . ASN B 1 217 ? -12.82 -5.152 10.25 1 93 217 ASN B CA 1
ATOM 4145 C C . ASN B 1 217 ? -11.805 -4.719 9.195 1 93 217 ASN B C 1
ATOM 4147 O O . ASN B 1 217 ? -10.602 -4.898 9.383 1 93 217 ASN B O 1
ATOM 4151 N N . TRP B 1 218 ? -12.258 -4.34 8.086 1 94.5 218 TRP B N 1
ATOM 4152 C CA . TRP B 1 218 ? -11.469 -3.787 6.996 1 94.5 218 TRP B CA 1
ATOM 4153 C C . TRP B 1 218 ? -10.688 -4.887 6.281 1 94.5 218 TRP B C 1
ATOM 4155 O O . TRP B 1 218 ? -9.922 -4.609 5.355 1 94.5 218 TRP B O 1
ATOM 4165 N N . GLU B 1 219 ? -10.852 -6.145 6.656 1 93.62 219 GLU B N 1
ATOM 4166 C CA . GLU B 1 219 ? -10.109 -7.262 6.078 1 93.62 219 GLU B CA 1
ATOM 4167 C C . GLU B 1 219 ? -11.008 -8.109 5.176 1 93.62 219 GLU B C 1
ATOM 4169 O O . GLU B 1 219 ? -12.227 -8.125 5.344 1 93.62 219 GLU B O 1
ATOM 4174 N N . PRO B 1 220 ? -10.398 -8.844 4.266 1 95.94 220 PRO B N 1
ATOM 4175 C CA . PRO B 1 220 ? -11.188 -9.672 3.352 1 95.94 220 PRO B CA 1
ATOM 4176 C C . PRO B 1 220 ? -12.031 -10.719 4.078 1 95.94 220 PRO B C 1
ATOM 4178 O O . PRO B 1 220 ? -13.148 -11.016 3.646 1 95.94 220 PRO B O 1
ATOM 4181 N N . THR B 1 221 ? -11.547 -11.188 5.215 1 95.31 221 THR B N 1
ATOM 4182 C CA . THR B 1 221 ? -12.266 -12.219 5.949 1 95.31 221 THR B CA 1
ATOM 4183 C C . THR B 1 221 ? -13.633 -11.711 6.402 1 95.31 221 THR B C 1
ATOM 4185 O O . THR B 1 221 ? -14.625 -12.43 6.309 1 95.31 221 THR B O 1
ATOM 4188 N N . ALA B 1 222 ? -13.641 -10.516 6.805 1 96.69 222 ALA B N 1
ATOM 4189 C CA . ALA B 1 222 ? -14.906 -9.93 7.23 1 96.69 222 ALA B CA 1
ATOM 4190 C C . ALA B 1 222 ? -15.859 -9.773 6.051 1 96.69 222 ALA B C 1
ATOM 4192 O O . ALA B 1 222 ? -17.078 -9.953 6.195 1 96.69 222 ALA B O 1
ATOM 4193 N N . GLY B 1 223 ? -15.328 -9.406 4.887 1 98.44 223 GLY B N 1
ATOM 4194 C CA . GLY B 1 223 ? -16.125 -9.336 3.676 1 98.44 223 GLY B CA 1
ATOM 4195 C C . GLY B 1 223 ? -16.766 -10.664 3.301 1 98.44 223 GLY B C 1
ATOM 4196 O O . GLY B 1 223 ? -17.938 -10.719 2.945 1 98.44 223 GLY B O 1
ATOM 4197 N N . TYR B 1 224 ? -15.953 -11.672 3.412 1 97.81 224 TYR B N 1
ATOM 4198 C CA . TYR B 1 224 ? -16.406 -13.023 3.094 1 97.81 224 TYR B CA 1
ATOM 4199 C C . TYR B 1 224 ? -17.5 -13.469 4.062 1 97.81 224 TYR B C 1
ATOM 4201 O O . TYR B 1 224 ? -18.578 -13.867 3.643 1 97.81 224 TYR B O 1
ATOM 4209 N N . GLU B 1 225 ? -17.25 -13.359 5.352 1 98.31 225 GLU B N 1
ATOM 4210 C CA . GLU B 1 225 ? -18.156 -13.82 6.395 1 98.31 225 GLU B CA 1
ATOM 4211 C C . GLU B 1 225 ? -19.469 -13.039 6.355 1 98.31 225 GLU B C 1
ATOM 4213 O O . GLU B 1 225 ? -20.547 -13.625 6.465 1 98.31 225 GLU B O 1
ATOM 4218 N N . GLY B 1 226 ? -19.328 -11.766 6.195 1 98.69 226 GLY B N 1
ATOM 4219 C CA . GLY B 1 226 ? -20.516 -10.93 6.117 1 98.69 226 GLY B CA 1
ATOM 4220 C C . GLY B 1 226 ? -21.391 -11.266 4.926 1 98.69 226 GLY B C 1
ATOM 4221 O O . GLY B 1 226 ? -22.625 -11.305 5.047 1 98.69 226 GLY B O 1
ATOM 4222 N N . THR B 1 227 ? -20.797 -11.484 3.814 1 98.88 227 THR B N 1
ATOM 4223 C CA . THR B 1 227 ? -21.531 -11.836 2.607 1 98.88 227 THR B CA 1
ATOM 4224 C C . THR B 1 227 ? -22.234 -13.18 2.783 1 98.88 227 THR B C 1
ATOM 4226 O O . THR B 1 227 ? -23.422 -13.305 2.471 1 98.88 227 THR B O 1
ATOM 4229 N N . MET B 1 228 ? -21.516 -14.156 3.309 1 98.75 228 MET B N 1
ATOM 4230 C CA . MET B 1 228 ? -22.125 -15.469 3.537 1 98.75 228 MET B CA 1
ATOM 4231 C C . MET B 1 228 ? -23.312 -15.367 4.477 1 98.75 228 MET B C 1
ATOM 4233 O O . MET B 1 228 ? -24.359 -15.977 4.227 1 98.75 228 MET B O 1
ATOM 4237 N N . ALA B 1 229 ? -23.172 -14.617 5.504 1 98.69 229 ALA B N 1
ATOM 4238 C CA . ALA B 1 229 ? -24.25 -14.438 6.48 1 98.69 229 ALA B CA 1
ATOM 4239 C C . ALA B 1 229 ? -25.453 -13.773 5.844 1 98.69 229 ALA B C 1
ATOM 4241 O O . ALA B 1 229 ? -26.594 -14.219 6.039 1 98.69 229 ALA B O 1
ATOM 4242 N N . MET B 1 230 ? -25.266 -12.734 5.066 1 98.69 230 MET B N 1
ATOM 4243 C CA . MET B 1 230 ? -26.344 -11.977 4.457 1 98.69 230 MET B CA 1
ATOM 4244 C C . MET B 1 230 ? -27.062 -12.812 3.4 1 98.69 230 MET B C 1
ATOM 4246 O O . MET B 1 230 ? -28.297 -12.75 3.277 1 98.69 230 MET B O 1
ATOM 4250 N N . MET B 1 231 ? -26.312 -13.602 2.68 1 98.69 231 MET B N 1
ATOM 4251 C CA . MET B 1 231 ? -26.891 -14.398 1.602 1 98.69 231 MET B CA 1
ATOM 4252 C C . MET B 1 231 ? -27.672 -15.578 2.16 1 98.69 231 MET B C 1
ATOM 4254 O O . MET B 1 231 ? -28.453 -16.203 1.442 1 98.69 231 MET B O 1
ATOM 4258 N N . ALA B 1 232 ? -27.453 -15.875 3.4 1 98.5 232 ALA B N 1
ATOM 4259 C CA . ALA B 1 232 ? -28.172 -16.969 4.047 1 98.5 232 ALA B CA 1
ATOM 4260 C C . ALA B 1 232 ? -29.516 -16.516 4.582 1 98.5 232 ALA B C 1
ATOM 4262 O O . ALA B 1 232 ? -30.328 -17.328 5.012 1 98.5 232 ALA B O 1
ATOM 4263 N N . LEU B 1 233 ? -29.734 -15.25 4.566 1 98.25 233 LEU B N 1
ATOM 4264 C CA . LEU B 1 233 ? -31.016 -14.719 5.016 1 98.25 233 LEU B CA 1
ATOM 4265 C C . LEU B 1 233 ? -32.156 -15.219 4.129 1 98.25 233 LEU B C 1
ATOM 4267 O O . LEU B 1 233 ? -31.922 -15.617 2.984 1 98.25 233 LEU B O 1
ATOM 4271 N N . GLU B 1 234 ? -33.375 -15.211 4.699 1 97.62 234 GLU B N 1
ATOM 4272 C CA . GLU B 1 234 ? -34.531 -15.594 3.928 1 97.62 234 GLU B CA 1
ATOM 4273 C C . GLU B 1 234 ? -34.688 -14.727 2.686 1 97.62 234 GLU B C 1
ATOM 4275 O O . GLU B 1 234 ? -35 -15.227 1.599 1 97.62 234 GLU B O 1
ATOM 4280 N N . ASP B 1 235 ? -34.5 -13.422 2.889 1 97.25 235 ASP B N 1
ATOM 4281 C CA . ASP B 1 235 ? -34.469 -12.438 1.811 1 97.25 235 ASP B CA 1
ATOM 4282 C C . ASP B 1 235 ? -33.094 -11.781 1.685 1 97.25 235 ASP B C 1
ATOM 4284 O O . ASP B 1 235 ? -32.875 -10.727 2.27 1 97.25 235 ASP B O 1
ATOM 4288 N N . PRO B 1 236 ? -32.25 -12.383 0.841 1 98.5 236 PRO B N 1
ATOM 4289 C CA . PRO B 1 236 ? -30.891 -11.859 0.737 1 98.5 236 PRO B CA 1
ATOM 4290 C C . PRO B 1 236 ? -30.812 -10.547 -0.041 1 98.5 236 PRO B C 1
ATOM 4292 O O . PRO B 1 236 ? -31.766 -10.195 -0.757 1 98.5 236 PRO B O 1
ATOM 4295 N N . PRO B 1 237 ? -29.75 -9.844 0.141 1 98.81 237 PRO B N 1
ATOM 4296 C CA . PRO B 1 237 ? -29.609 -8.594 -0.613 1 98.81 237 PRO B CA 1
ATOM 4297 C C . PRO B 1 237 ? -29.359 -8.828 -2.102 1 98.81 237 PRO B C 1
ATOM 4299 O O . PRO B 1 237 ? -28.922 -9.914 -2.494 1 98.81 237 PRO B O 1
ATOM 4302 N N . ASP B 1 238 ? -29.656 -7.809 -2.84 1 98.75 238 ASP B N 1
ATOM 4303 C CA . ASP B 1 238 ? -29.344 -7.832 -4.27 1 98.75 238 ASP B CA 1
ATOM 4304 C C . ASP B 1 238 ? -28.25 -6.828 -4.617 1 98.75 238 ASP B C 1
ATOM 4306 O O . ASP B 1 238 ? -27.875 -6.695 -5.781 1 98.75 238 ASP B O 1
ATOM 4310 N N . GLY B 1 239 ? -27.734 -6.109 -3.678 1 98.81 239 GLY B N 1
ATOM 4311 C CA . GLY B 1 239 ? -26.562 -5.238 -3.732 1 98.81 239 GLY B CA 1
ATOM 4312 C C . GLY B 1 239 ? -25.828 -5.137 -2.408 1 98.81 239 GLY B C 1
ATOM 4313 O O . GLY B 1 239 ? -26.453 -5.152 -1.345 1 98.81 239 GLY B O 1
ATOM 4314 N N . ILE B 1 240 ? -24.562 -5.066 -2.449 1 98.94 240 ILE B N 1
ATOM 4315 C CA . ILE B 1 240 ? -23.781 -4.926 -1.227 1 98.94 240 ILE B CA 1
ATOM 4316 C C . ILE B 1 240 ? -22.797 -3.766 -1.373 1 98.94 240 ILE B C 1
ATOM 4318 O O . ILE B 1 240 ? -22.047 -3.695 -2.352 1 98.94 240 ILE B O 1
ATOM 4322 N N . PHE B 1 241 ? -22.875 -2.859 -0.476 1 98.94 241 PHE B N 1
ATOM 4323 C CA . PHE B 1 241 ? -21.844 -1.838 -0.278 1 98.94 241 PHE B CA 1
ATOM 4324 C C . PHE B 1 241 ? -20.797 -2.305 0.728 1 98.94 241 PHE B C 1
ATOM 4326 O O . PHE B 1 241 ? -21.094 -2.453 1.915 1 98.94 241 PHE B O 1
ATOM 4333 N N . CYS B 1 242 ? -19.594 -2.602 0.221 1 98.94 242 CYS B N 1
ATOM 4334 C CA . CYS B 1 242 ? -18.469 -2.865 1.113 1 98.94 242 CYS B CA 1
ATOM 4335 C C . CYS B 1 242 ? -17.75 -1.574 1.481 1 98.94 242 CYS B C 1
ATOM 4337 O O . CYS B 1 242 ? -17.297 -0.833 0.602 1 98.94 242 CYS B O 1
ATOM 4339 N N . ALA B 1 243 ? -17.516 -1.378 2.734 1 98.69 243 ALA B N 1
ATOM 4340 C CA . ALA B 1 243 ? -17 -0.108 3.236 1 98.69 243 ALA B CA 1
ATOM 4341 C C . ALA B 1 243 ? -15.547 0.1 2.801 1 98.69 243 ALA B C 1
ATOM 4343 O O . ALA B 1 243 ? -14.992 1.194 2.953 1 98.69 243 ALA B O 1
ATOM 4344 N N . ASN B 1 244 ? -14.883 -0.895 2.332 1 97.81 244 ASN B N 1
ATOM 4345 C CA . ASN B 1 244 ? -13.617 -0.731 1.628 1 97.81 244 ASN B CA 1
ATOM 4346 C C . ASN B 1 244 ? -13.398 -1.835 0.597 1 97.81 244 ASN B C 1
ATOM 4348 O O . ASN B 1 244 ? -14.094 -2.854 0.617 1 97.81 244 ASN B O 1
ATOM 4352 N N . ASP B 1 245 ? -12.445 -1.623 -0.26 1 97.81 245 ASP B N 1
ATOM 4353 C CA . ASP B 1 245 ? -12.188 -2.521 -1.382 1 97.81 245 ASP B CA 1
ATOM 4354 C C . ASP B 1 245 ? -11.641 -3.863 -0.899 1 97.81 245 ASP B C 1
ATOM 4356 O O . ASP B 1 245 ? -11.898 -4.898 -1.516 1 97.81 245 ASP B O 1
ATOM 4360 N N . VAL B 1 246 ? -10.953 -3.844 0.212 1 96.06 246 VAL B N 1
ATOM 4361 C CA . VAL B 1 246 ? -10.336 -5.059 0.737 1 96.06 246 VAL B CA 1
ATOM 4362 C C . VAL B 1 246 ? -11.43 -6.023 1.205 1 96.06 246 VAL B C 1
ATOM 4364 O O . VAL B 1 246 ? -11.367 -7.223 0.915 1 96.06 246 VAL B O 1
ATOM 4367 N N . MET B 1 247 ? -12.383 -5.547 1.879 1 97.94 247 MET B N 1
ATOM 4368 C CA . MET B 1 247 ? -13.516 -6.379 2.275 1 97.94 247 MET B CA 1
ATOM 4369 C C . MET B 1 247 ? -14.328 -6.809 1.057 1 97.94 247 MET B C 1
ATOM 4371 O O . MET B 1 247 ? -14.898 -7.898 1.041 1 97.94 247 MET B O 1
ATOM 4375 N N . ALA B 1 248 ? -14.336 -5.984 0.006 1 98.62 248 ALA B N 1
ATOM 4376 C CA . ALA B 1 248 ? -15.023 -6.352 -1.232 1 98.62 248 ALA B CA 1
ATOM 4377 C C . ALA B 1 248 ? -14.391 -7.594 -1.859 1 98.62 248 ALA B C 1
ATOM 4379 O O . ALA B 1 248 ? -15.086 -8.398 -2.488 1 98.62 248 ALA B O 1
ATOM 4380 N N . LEU B 1 249 ? -13.102 -7.719 -1.672 1 96.25 249 LEU B N 1
ATOM 4381 C CA . LEU B 1 249 ? -12.445 -8.93 -2.15 1 96.25 249 LEU B CA 1
ATOM 4382 C C . LEU B 1 249 ? -13.078 -10.172 -1.532 1 96.25 249 LEU B C 1
ATOM 4384 O O . LEU B 1 249 ? -13.375 -11.141 -2.236 1 96.25 249 LEU B O 1
ATOM 4388 N N . GLY B 1 250 ? -13.219 -10.102 -0.213 1 97.12 250 GLY B N 1
ATOM 4389 C CA . GLY B 1 250 ? -13.883 -11.203 0.47 1 97.12 250 GLY B CA 1
ATOM 4390 C C . GLY B 1 250 ? -15.312 -11.406 0.021 1 97.12 250 GLY B C 1
ATOM 4391 O O . GLY B 1 250 ? -15.773 -12.547 -0.11 1 97.12 250 GLY B O 1
ATOM 4392 N N . CYS B 1 251 ? -15.953 -10.367 -0.212 1 98.69 251 CYS B N 1
ATOM 4393 C CA . CYS B 1 251 ? -17.312 -10.406 -0.727 1 98.69 251 CYS B CA 1
ATOM 4394 C C . CYS B 1 251 ? -17.375 -11.133 -2.066 1 98.69 251 CYS B C 1
ATOM 4396 O O . CYS B 1 251 ? -18.203 -12.016 -2.264 1 98.69 251 CYS B O 1
ATOM 4398 N N . TYR B 1 252 ? -16.484 -10.797 -2.98 1 97.38 252 TYR B N 1
ATOM 4399 C CA . TYR B 1 252 ? -16.391 -11.445 -4.285 1 97.38 252 TYR B CA 1
ATOM 4400 C C . TYR B 1 252 ? -16.203 -12.945 -4.129 1 97.38 252 TYR B C 1
ATOM 4402 O O . TYR B 1 252 ? -16.859 -13.734 -4.812 1 97.38 252 TYR B O 1
ATOM 4410 N N . ASP B 1 253 ? -15.297 -13.297 -3.225 1 95 253 ASP B N 1
ATOM 4411 C CA . ASP B 1 253 ? -15 -14.711 -3.018 1 95 253 ASP B CA 1
ATOM 4412 C C . ASP B 1 253 ? -16.25 -15.469 -2.58 1 95 253 ASP B C 1
ATOM 4414 O O . ASP B 1 253 ? -16.531 -16.562 -3.094 1 95 253 ASP B O 1
ATOM 4418 N N . ALA B 1 254 ? -16.938 -14.93 -1.635 1 97.62 254 ALA B N 1
ATOM 4419 C CA . ALA B 1 254 ? -18.156 -15.555 -1.124 1 97.62 254 ALA B CA 1
ATOM 4420 C C . ALA B 1 254 ? -19.188 -15.711 -2.227 1 97.62 254 ALA B C 1
ATOM 4422 O O . ALA B 1 254 ? -19.797 -16.781 -2.385 1 97.62 254 ALA B O 1
ATOM 4423 N N . LEU B 1 255 ? -19.391 -14.664 -3 1 97.94 255 LEU B N 1
ATOM 4424 C CA . LEU B 1 255 ? -20.406 -14.68 -4.047 1 97.94 255 LEU B CA 1
ATOM 4425 C C . LEU B 1 255 ? -20.047 -15.695 -5.129 1 97.94 255 LEU B C 1
ATOM 4427 O O . LEU B 1 255 ? -20.922 -16.406 -5.625 1 97.94 255 LEU B O 1
ATOM 4431 N N . LYS B 1 256 ? -18.812 -15.695 -5.492 1 93.38 256 LYS B N 1
ATOM 4432 C CA . LYS B 1 256 ? -18.344 -16.688 -6.465 1 93.38 256 LYS B CA 1
ATOM 4433 C C . LYS B 1 256 ? -18.594 -18.109 -5.957 1 93.38 256 LYS B C 1
ATOM 4435 O O . LYS B 1 256 ? -19.047 -18.969 -6.711 1 93.38 256 LYS B O 1
ATOM 4440 N N . GLU B 1 257 ? -18.25 -18.281 -4.691 1 93.12 257 GLU B N 1
ATOM 4441 C CA . GLU B 1 257 ? -18.453 -19.594 -4.078 1 93.12 257 GLU B CA 1
ATOM 4442 C C . GLU B 1 257 ? -19.922 -20 -4.109 1 93.12 257 GLU B C 1
ATOM 4444 O O . GLU B 1 257 ? -20.25 -21.188 -4.25 1 93.12 257 GLU B O 1
ATOM 4449 N N . LEU B 1 258 ? -20.797 -19.078 -4.031 1 96.94 258 LEU B N 1
ATOM 4450 C CA . LEU B 1 258 ? -22.234 -19.312 -4.023 1 96.94 258 LEU B CA 1
ATOM 4451 C C . LEU B 1 258 ? -22.781 -19.422 -5.445 1 96.94 258 LEU B C 1
ATOM 4453 O O . LEU B 1 258 ? -23.969 -19.656 -5.641 1 96.94 258 LEU B O 1
ATOM 4457 N N . GLY B 1 259 ? -21.906 -19.188 -6.422 1 95.56 259 GLY B N 1
ATOM 4458 C CA . GLY B 1 259 ? -22.297 -19.297 -7.816 1 95.56 259 GLY B CA 1
ATOM 4459 C C . GLY B 1 259 ? -23.078 -18.109 -8.32 1 95.56 259 GLY B C 1
ATOM 4460 O O . GLY B 1 259 ? -23.859 -18.219 -9.266 1 95.56 259 GLY B O 1
ATOM 4461 N N . LEU B 1 260 ? -22.938 -16.953 -7.699 1 97.81 260 LEU B N 1
ATOM 4462 C CA . LEU B 1 260 ? -23.688 -15.75 -8.07 1 97.81 260 LEU B CA 1
ATOM 4463 C C . LEU B 1 260 ? -22.844 -14.859 -8.984 1 97.81 260 LEU B C 1
ATOM 4465 O O . LEU B 1 260 ? -21.625 -14.734 -8.797 1 97.81 260 LEU B O 1
ATOM 4469 N N . ARG B 1 261 ? -23.516 -14.242 -9.906 1 97.25 261 ARG B N 1
ATOM 4470 C CA . ARG B 1 261 ? -22.844 -13.359 -10.859 1 97.25 261 ARG B CA 1
ATOM 4471 C C . ARG B 1 261 ? -22.922 -11.906 -10.406 1 97.25 261 ARG B C 1
ATOM 4473 O O . ARG B 1 261 ? -23.969 -11.453 -9.93 1 97.25 261 ARG B O 1
ATOM 4480 N N . ILE B 1 262 ? -21.828 -11.234 -10.539 1 98.25 262 ILE B N 1
ATOM 4481 C CA . ILE B 1 262 ? -21.719 -9.805 -10.312 1 98.25 262 ILE B CA 1
ATOM 4482 C C . ILE B 1 262 ? -21.641 -9.07 -11.648 1 98.25 262 ILE B C 1
ATOM 4484 O O . ILE B 1 262 ? -20.766 -9.359 -12.469 1 98.25 262 ILE B O 1
ATOM 4488 N N . PRO B 1 263 ? -22.484 -8.148 -11.977 1 97.94 263 PRO B N 1
ATOM 4489 C CA . PRO B 1 263 ? -23.531 -7.582 -11.141 1 97.94 263 PRO B CA 1
ATOM 4490 C C . PRO B 1 263 ? -24.906 -8.18 -11.43 1 97.94 263 PRO B C 1
ATOM 4492 O O . PRO B 1 263 ? -25.922 -7.727 -10.883 1 97.94 263 PRO B O 1
ATOM 4495 N N . GLN B 1 264 ? -24.969 -9.117 -12.328 1 97.94 264 GLN B N 1
ATOM 4496 C CA . GLN B 1 264 ? -26.25 -9.578 -12.852 1 97.94 264 GLN B CA 1
ATOM 4497 C C . GLN B 1 264 ? -27.156 -10.078 -11.734 1 97.94 264 GLN B C 1
ATOM 4499 O O . GLN B 1 264 ? -28.344 -9.75 -11.688 1 97.94 264 GLN B O 1
ATOM 4504 N N . ASP B 1 265 ? -26.625 -10.875 -10.82 1 98 265 ASP B N 1
ATOM 4505 C CA . ASP B 1 265 ? -27.406 -11.414 -9.711 1 98 265 ASP B CA 1
ATOM 4506 C C . ASP B 1 265 ? -27.344 -10.492 -8.492 1 98 265 ASP B C 1
ATOM 4508 O O . ASP B 1 265 ? -28.328 -10.312 -7.785 1 98 265 ASP B O 1
ATOM 4512 N N . ILE B 1 266 ? -26.172 -9.945 -8.242 1 98.69 266 ILE B N 1
ATOM 4513 C CA . ILE B 1 266 ? -25.938 -9.07 -7.102 1 98.69 266 ILE B CA 1
ATOM 4514 C C . ILE B 1 266 ? -24.859 -8.047 -7.441 1 98.69 266 ILE B C 1
ATOM 4516 O O . ILE B 1 266 ? -23.812 -8.406 -7.977 1 98.69 266 ILE B O 1
ATOM 4520 N N . ALA B 1 267 ? -25.125 -6.762 -7.188 1 98.88 267 ALA B N 1
ATOM 4521 C CA . ALA B 1 267 ? -24.141 -5.703 -7.438 1 98.88 267 ALA B CA 1
ATOM 4522 C C . ALA B 1 267 ? -23.297 -5.441 -6.199 1 98.88 267 ALA B C 1
ATOM 4524 O O . ALA B 1 267 ? -23.75 -5.645 -5.07 1 98.88 267 ALA B O 1
ATOM 4525 N N . VAL B 1 268 ? -22.062 -5.051 -6.438 1 98.94 268 VAL B N 1
ATOM 4526 C CA . VAL B 1 268 ? -21.141 -4.758 -5.348 1 98.94 268 VAL B CA 1
ATOM 4527 C C . VAL B 1 268 ? -20.453 -3.41 -5.59 1 98.94 268 VAL B C 1
ATOM 4529 O O . VAL B 1 268 ? -20.047 -3.113 -6.715 1 98.94 268 VAL B O 1
ATOM 4532 N N . VAL B 1 269 ? -20.406 -2.598 -4.605 1 98.88 269 VAL B N 1
ATOM 4533 C CA . VAL B 1 269 ? -19.672 -1.334 -4.629 1 98.88 269 VAL B CA 1
ATOM 4534 C C . VAL B 1 269 ? -18.672 -1.295 -3.477 1 98.88 269 VAL B C 1
ATOM 4536 O O . VAL B 1 269 ? -18.984 -1.728 -2.363 1 98.88 269 VAL B O 1
ATOM 4539 N N . GLY B 1 270 ? -17.484 -0.835 -3.818 1 98.75 270 GLY B N 1
ATOM 4540 C CA . GLY B 1 270 ? -16.438 -0.719 -2.803 1 98.75 270 GLY B CA 1
ATOM 4541 C C . GLY B 1 270 ? -16.141 0.717 -2.428 1 98.75 270 GLY B C 1
ATOM 4542 O O . GLY B 1 270 ? -16.938 1.619 -2.691 1 98.75 270 GLY B O 1
ATOM 4543 N N . PHE B 1 271 ? -15.016 0.933 -1.713 1 98.5 271 PHE B N 1
ATOM 4544 C CA . PHE B 1 271 ? -14.562 2.232 -1.232 1 98.5 271 PHE B CA 1
ATOM 4545 C C . PHE B 1 271 ? -13.047 2.244 -1.06 1 98.5 271 PHE B C 1
ATOM 4547 O O . PHE B 1 271 ? -12.453 1.246 -0.646 1 98.5 271 PHE B O 1
ATOM 4554 N N . ASP B 1 272 ? -12.359 3.346 -1.392 1 95.94 272 ASP B N 1
ATOM 4555 C CA . ASP B 1 272 ? -10.93 3.615 -1.261 1 95.94 272 ASP B CA 1
ATOM 4556 C C . ASP B 1 272 ? -10.266 3.73 -2.631 1 95.94 272 ASP B C 1
ATOM 4558 O O . ASP B 1 272 ? -9.375 4.566 -2.828 1 95.94 272 ASP B O 1
ATOM 4562 N N . ASP B 1 273 ? -10.656 2.836 -3.498 1 97.38 273 ASP B N 1
ATOM 4563 C CA . ASP B 1 273 ? -10.062 2.65 -4.82 1 97.38 273 ASP B CA 1
ATOM 4564 C C . ASP B 1 273 ? -8.625 2.139 -4.711 1 97.38 273 ASP B C 1
ATOM 4566 O O . ASP B 1 273 ? -7.703 2.729 -5.277 1 97.38 273 ASP B O 1
ATOM 4570 N N . ARG B 1 274 ? -8.523 1.083 -3.957 1 94.5 274 ARG B N 1
ATOM 4571 C CA . ARG B 1 274 ? -7.242 0.382 -3.945 1 94.5 274 ARG B CA 1
ATOM 4572 C C . ARG B 1 274 ? -6.891 -0.14 -5.336 1 94.5 274 ARG B C 1
ATOM 4574 O O . ARG B 1 274 ? -7.781 -0.43 -6.137 1 94.5 274 ARG B O 1
ATOM 4581 N N . GLU B 1 275 ? -5.617 -0.271 -5.559 1 89.56 275 GLU B N 1
ATOM 4582 C CA . GLU B 1 275 ? -5.141 -0.703 -6.871 1 89.56 275 GLU B CA 1
ATOM 4583 C C . GLU B 1 275 ? -5.809 -2.01 -7.297 1 89.56 275 GLU B C 1
ATOM 4585 O O . GLU B 1 275 ? -6.129 -2.195 -8.469 1 89.56 275 GLU B O 1
ATOM 4590 N N . ILE B 1 276 ? -6.074 -2.881 -6.43 1 92 276 ILE B N 1
ATOM 4591 C CA . ILE B 1 276 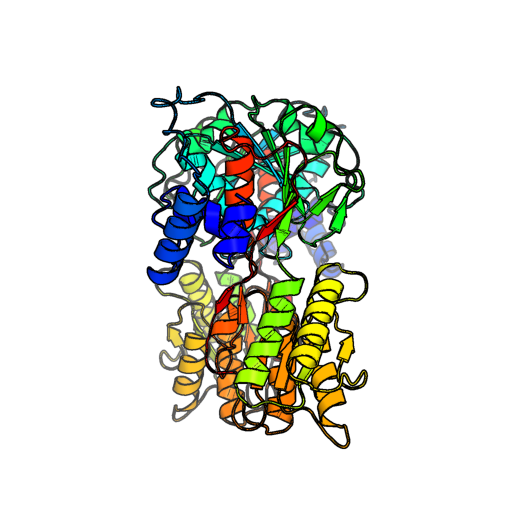? -6.59 -4.215 -6.707 1 92 276 ILE B CA 1
ATOM 4592 C C . ILE B 1 276 ? -8 -4.113 -7.277 1 92 276 ILE B C 1
ATOM 4594 O O . ILE B 1 276 ? -8.453 -5.012 -7.992 1 92 276 ILE B O 1
ATOM 4598 N N . ALA B 1 277 ? -8.703 -3.049 -7.027 1 96.44 277 ALA B N 1
ATOM 4599 C CA . ALA B 1 277 ? -10.109 -2.891 -7.406 1 96.44 277 ALA B CA 1
ATOM 4600 C C . ALA B 1 277 ? -10.289 -3.027 -8.914 1 96.44 277 ALA B C 1
ATOM 4602 O O . ALA B 1 277 ? -11.258 -3.629 -9.375 1 96.44 277 ALA B O 1
ATOM 4603 N N . GLN B 1 278 ? -9.312 -2.514 -9.672 1 95.56 278 GLN B N 1
ATOM 4604 C CA . GLN B 1 278 ? -9.445 -2.51 -11.125 1 95.56 278 GLN B CA 1
ATOM 4605 C C . GLN B 1 278 ? -9.164 -3.895 -11.703 1 95.56 278 GLN B C 1
ATOM 4607 O O . GLN B 1 278 ? -9.484 -4.16 -12.867 1 95.56 278 GLN B O 1
ATOM 4612 N N . PHE B 1 279 ? -8.648 -4.789 -10.898 1 92.31 279 PHE B N 1
ATOM 4613 C CA . PHE B 1 279 ? -8.25 -6.086 -11.422 1 92.31 279 PHE B CA 1
ATOM 4614 C C . PHE B 1 279 ? -9.211 -7.176 -10.969 1 92.31 279 PHE B C 1
ATOM 4616 O O . PHE B 1 279 ? -9.078 -8.336 -11.367 1 92.31 279 PHE B O 1
ATOM 4623 N N . MET B 1 280 ? -10.117 -6.824 -10.094 1 94.62 280 MET B N 1
ATOM 4624 C CA . MET B 1 280 ? -11.148 -7.785 -9.703 1 94.62 280 MET B CA 1
ATOM 4625 C C . MET B 1 280 ? -12.008 -8.18 -10.898 1 94.62 280 MET B C 1
ATOM 4627 O O . MET B 1 280 ? -11.969 -7.516 -11.938 1 94.62 280 MET B O 1
ATOM 4631 N N . ARG B 1 281 ? -12.672 -9.375 -10.734 1 92.06 281 ARG B N 1
ATOM 4632 C CA . ARG B 1 281 ? -13.492 -9.891 -11.828 1 92.06 281 ARG B CA 1
ATOM 4633 C C . ARG B 1 281 ? -14.922 -10.156 -11.375 1 92.06 281 ARG B C 1
ATOM 4635 O O . ARG B 1 281 ? -15.195 -11.172 -10.734 1 92.06 281 ARG B O 1
ATOM 4642 N N . PRO B 1 282 ? -15.812 -9.203 -11.867 1 96.44 282 PRO B N 1
ATOM 4643 C CA . PRO B 1 282 ? -15.578 -8.008 -12.672 1 96.44 282 PRO B CA 1
ATOM 4644 C C . PRO B 1 282 ? -14.852 -6.906 -11.906 1 96.44 282 PRO B C 1
ATOM 4646 O O . PRO B 1 282 ? -14.797 -6.938 -10.672 1 96.44 282 PRO B O 1
ATOM 4649 N N . PRO B 1 283 ? -14.266 -5.938 -12.648 1 97.94 283 PRO B N 1
ATOM 4650 C CA . PRO B 1 283 ? -13.641 -4.801 -11.969 1 97.94 283 PRO B CA 1
ATOM 4651 C C . PRO B 1 283 ? -14.609 -4.055 -11.055 1 97.94 283 PRO B C 1
ATOM 4653 O O . PRO B 1 283 ? -15.766 -3.82 -11.43 1 97.94 283 PRO B O 1
ATOM 4656 N N . LEU B 1 284 ? -14.125 -3.662 -9.922 1 98.62 284 LEU B N 1
ATOM 4657 C CA . LEU B 1 284 ? -14.969 -3.195 -8.828 1 98.62 284 LEU B CA 1
ATOM 4658 C C . LEU B 1 284 ? -15.273 -1.709 -8.977 1 98.62 284 LEU B C 1
ATOM 4660 O O . LEU B 1 284 ? -14.359 -0.888 -9.062 1 98.62 284 LEU B O 1
ATOM 4664 N N . THR B 1 285 ? -16.547 -1.365 -9.102 1 98.75 285 THR B N 1
ATOM 4665 C CA . THR B 1 285 ? -16.984 0.011 -8.898 1 98.75 285 THR B CA 1
ATOM 4666 C C . THR B 1 285 ? -16.734 0.457 -7.465 1 98.75 285 THR B C 1
ATOM 4668 O O . THR B 1 285 ? -17.047 -0.269 -6.52 1 98.75 285 THR B O 1
ATOM 4671 N N . THR B 1 286 ? -16.125 1.62 -7.293 1 98.75 286 THR B N 1
ATOM 4672 C CA . THR B 1 286 ? -15.719 2.037 -5.953 1 98.75 286 THR B CA 1
ATOM 4673 C C . THR B 1 286 ? -15.703 3.559 -5.844 1 98.75 286 THR B C 1
ATOM 4675 O O . THR B 1 286 ? -16.109 4.258 -6.77 1 98.75 286 THR B O 1
ATOM 4678 N N . PHE B 1 287 ? -15.461 4.047 -4.656 1 98.75 287 PHE B N 1
ATOM 4679 C CA . PHE B 1 287 ? -15.297 5.469 -4.387 1 98.75 287 PHE B CA 1
ATOM 4680 C C . PHE B 1 287 ? -13.883 5.766 -3.902 1 98.75 287 PHE B C 1
ATOM 4682 O O . PHE B 1 287 ? -13.367 5.078 -3.018 1 98.75 287 PHE B O 1
ATOM 4689 N N . LEU B 1 288 ? -13.32 6.758 -4.457 1 98.25 288 LEU B N 1
ATOM 4690 C CA . LEU B 1 288 ? -11.938 7.121 -4.184 1 98.25 288 LEU B CA 1
ATOM 4691 C C . LEU B 1 288 ? -11.82 7.871 -2.859 1 98.25 288 LEU B C 1
ATOM 4693 O O . LEU B 1 288 ? -12.555 8.836 -2.625 1 98.25 288 LEU B O 1
ATOM 4697 N N . LEU B 1 289 ? -11 7.359 -1.945 1 97.44 289 LEU B N 1
ATOM 4698 C CA . LEU B 1 289 ? -10.586 8.125 -0.775 1 97.44 289 LEU B CA 1
ATOM 4699 C C . LEU B 1 289 ? -9.555 9.172 -1.152 1 97.44 289 LEU B C 1
ATOM 4701 O O . LEU B 1 289 ? -8.469 8.836 -1.638 1 97.44 289 LEU B O 1
ATOM 4705 N N . PRO B 1 290 ? -9.789 10.453 -0.941 1 97.81 290 PRO B N 1
ATOM 4706 C CA . PRO B 1 290 ? -9.039 11.516 -1.609 1 97.81 290 PRO B CA 1
ATOM 4707 C C . PRO B 1 290 ? -7.848 12.008 -0.787 1 97.81 290 PRO B C 1
ATOM 4709 O O . PRO B 1 290 ? -7.668 13.211 -0.609 1 97.81 290 PRO B O 1
ATOM 4712 N N . HIS B 1 291 ? -6.984 11.141 -0.35 1 98.12 291 HIS B N 1
ATOM 4713 C CA . HIS B 1 291 ? -5.84 11.5 0.477 1 98.12 291 HIS B CA 1
ATOM 4714 C C . HIS B 1 291 ? -4.879 12.414 -0.283 1 98.12 291 HIS B C 1
ATOM 4716 O O . HIS B 1 291 ? -4.32 13.352 0.291 1 98.12 291 HIS B O 1
ATOM 4722 N N . TYR B 1 292 ? -4.621 12.117 -1.546 1 97.56 292 TYR B N 1
ATOM 4723 C CA . TYR B 1 292 ? -3.77 12.984 -2.357 1 97.56 292 TYR B CA 1
ATOM 4724 C C . TYR B 1 292 ? -4.285 14.414 -2.355 1 97.56 292 TYR B C 1
ATOM 4726 O O . TYR B 1 292 ? -3.535 15.352 -2.064 1 97.56 292 TYR B O 1
ATOM 4734 N N . GLU B 1 293 ? -5.547 14.555 -2.58 1 97.81 293 GLU B N 1
ATOM 4735 C CA . GLU B 1 293 ? -6.168 15.883 -2.609 1 97.81 293 GLU B CA 1
ATOM 4736 C C . GLU B 1 293 ? -6.16 16.531 -1.228 1 97.81 293 GLU B C 1
ATOM 4738 O O . GLU B 1 293 ? -6.02 17.75 -1.106 1 97.81 293 GLU B O 1
ATOM 4743 N N . MET B 1 294 ? -6.398 15.75 -0.252 1 97.94 294 MET B N 1
ATOM 4744 C CA . MET B 1 294 ? -6.375 16.266 1.114 1 97.94 294 MET B CA 1
ATOM 4745 C C . MET B 1 294 ? -5.004 16.844 1.452 1 97.94 294 MET B C 1
ATOM 4747 O O . MET B 1 294 ? -4.91 17.906 2.066 1 97.94 294 MET B O 1
ATOM 4751 N N . GLY B 1 295 ? -3.941 16.141 1.048 1 98.06 295 GLY B N 1
ATOM 4752 C CA . GLY B 1 295 ? -2.6 16.656 1.229 1 98.06 295 GLY B CA 1
ATOM 4753 C C . GLY B 1 295 ? -2.377 17.984 0.513 1 98.06 295 GLY B C 1
ATOM 4754 O O . GLY B 1 295 ? -1.849 18.938 1.097 1 98.06 295 GLY B O 1
ATOM 4755 N N . ALA B 1 296 ? -2.777 18.031 -0.716 1 96.81 296 ALA B N 1
ATOM 4756 C CA . ALA B 1 296 ? -2.65 19.25 -1.507 1 96.81 296 ALA B CA 1
ATOM 4757 C C . ALA B 1 296 ? -3.416 20.406 -0.863 1 96.81 296 ALA B C 1
ATOM 4759 O O . ALA B 1 296 ? -2.904 21.531 -0.776 1 96.81 296 ALA B O 1
ATOM 4760 N N . THR B 1 297 ? -4.625 20.125 -0.379 1 95.56 297 THR B N 1
ATOM 4761 C CA . THR B 1 297 ? -5.473 21.125 0.256 1 95.56 297 THR B CA 1
ATOM 4762 C C . THR B 1 297 ? -4.816 21.656 1.523 1 95.56 297 THR B C 1
ATOM 4764 O O . THR B 1 297 ? -4.879 22.859 1.798 1 95.56 297 THR B O 1
ATOM 4767 N N . ALA B 1 298 ? -4.188 20.781 2.283 1 96.31 298 ALA B N 1
ATOM 4768 C CA . ALA B 1 298 ? -3.508 21.203 3.504 1 96.31 298 ALA B CA 1
ATOM 4769 C C . ALA B 1 298 ? -2.412 22.219 3.197 1 96.31 298 ALA B C 1
ATOM 4771 O O . ALA B 1 298 ? -2.266 23.219 3.908 1 96.31 298 ALA B O 1
ATOM 4772 N N . VAL B 1 299 ? -1.63 21.984 2.141 1 94.88 299 VAL B N 1
ATOM 4773 C CA . VAL B 1 299 ? -0.567 22.906 1.743 1 94.88 299 VAL B CA 1
ATOM 4774 C C . VAL B 1 299 ? -1.172 24.234 1.3 1 94.88 299 VAL B C 1
ATOM 4776 O O . VAL B 1 299 ? -0.656 25.312 1.64 1 94.88 299 VAL B O 1
ATOM 4779 N N . GLN B 1 300 ? -2.232 24.141 0.55 1 92.62 300 GLN B N 1
ATOM 4780 C CA . GLN B 1 300 ? -2.918 25.359 0.132 1 92.62 300 GLN B CA 1
ATOM 4781 C C . GLN B 1 300 ? -3.359 26.188 1.338 1 92.62 300 GLN B C 1
ATOM 4783 O O . GLN B 1 300 ? -3.23 27.406 1.338 1 92.62 300 GLN B O 1
ATOM 4788 N N . MET B 1 301 ? -3.816 25.516 2.336 1 91.19 301 MET B N 1
ATOM 4789 C CA . MET B 1 301 ? -4.254 26.188 3.551 1 91.19 301 MET B CA 1
ATOM 4790 C C . MET B 1 301 ? -3.076 26.844 4.266 1 91.19 301 MET B C 1
ATOM 4792 O O . MET B 1 301 ? -3.223 27.906 4.863 1 91.19 301 MET B O 1
ATOM 4796 N N . LEU B 1 302 ? -1.933 26.219 4.223 1 90.44 302 LEU B N 1
ATOM 4797 C CA . LEU B 1 302 ? -0.742 26.734 4.883 1 90.44 302 LEU B CA 1
ATOM 4798 C C . LEU B 1 302 ? -0.185 27.938 4.133 1 90.44 302 LEU B C 1
ATOM 4800 O O . LEU B 1 302 ? 0.28 28.906 4.75 1 90.44 302 LEU B O 1
ATOM 4804 N N . LEU B 1 303 ? -0.159 27.875 2.82 1 86.5 303 LEU B N 1
ATOM 4805 C CA . LEU B 1 303 ? 0.581 28.844 2.031 1 86.5 303 LEU B CA 1
ATOM 4806 C C . LEU B 1 303 ? -0.347 29.938 1.512 1 86.5 303 LEU B C 1
ATOM 4808 O O . LEU B 1 303 ? 0.101 31.047 1.21 1 86.5 303 LEU B O 1
ATOM 4812 N N . ASP B 1 304 ? -1.467 29.641 1.062 1 71.56 304 ASP B N 1
ATOM 4813 C CA . ASP B 1 304 ? -2.383 30.625 0.489 1 71.56 304 ASP B CA 1
ATOM 4814 C C . ASP B 1 304 ? -3.309 31.188 1.559 1 71.56 304 ASP B C 1
ATOM 4816 O O . ASP B 1 304 ? -4.41 30.688 1.775 1 71.56 304 ASP B O 1
ATOM 4820 N N . ARG B 1 305 ? -2.809 31.828 2.666 1 56.19 305 ARG B N 1
ATOM 4821 C CA . ARG B 1 305 ? -3.723 32.438 3.619 1 56.19 305 ARG B CA 1
ATOM 4822 C C . ARG B 1 305 ? -4.734 33.344 2.906 1 56.19 305 ARG B C 1
ATOM 4824 O O . ARG B 1 305 ? -5.605 33.938 3.547 1 56.19 305 ARG B O 1
ATOM 4831 N N . ALA B 1 306 ? -4.594 33.562 1.78 1 42.94 306 ALA B N 1
ATOM 4832 C CA . ALA B 1 306 ? -5.426 34.562 1.126 1 42.94 306 ALA B CA 1
ATOM 4833 C C . ALA B 1 306 ? -6.891 34.156 1.113 1 42.94 306 ALA B C 1
ATOM 4835 O O . ALA B 1 306 ? -7.785 34.969 0.967 1 42.94 306 ALA B O 1
ATOM 4836 N N . GLY B 1 307 ? -7.129 32.938 1.003 1 45.22 307 GLY B N 1
ATOM 4837 C CA . GLY B 1 307 ? -8.523 32.688 0.672 1 45.22 307 GLY B CA 1
ATOM 4838 C C . GLY B 1 307 ? -9.438 32.719 1.886 1 45.22 307 GLY B C 1
ATOM 4839 O O . GLY B 1 307 ? -10.57 32.219 1.824 1 45.22 307 GLY B O 1
ATOM 4840 N N . GLY B 1 308 ? -9.102 33.375 2.807 1 47 308 GLY B N 1
ATOM 4841 C CA . GLY B 1 308 ? -10.031 33.562 3.904 1 47 308 GLY B CA 1
ATOM 4842 C C . GLY B 1 308 ? -10.18 32.375 4.801 1 47 308 GLY B C 1
ATOM 4843 O O . GLY B 1 308 ? -11.117 32.281 5.594 1 47 308 GLY B O 1
ATOM 4844 N N . LEU B 1 309 ? -9.602 31.266 4.402 1 51.66 309 LEU B N 1
ATOM 4845 C CA . LEU B 1 309 ? -9.789 30.156 5.32 1 51.66 309 LEU B CA 1
ATOM 4846 C C . LEU B 1 309 ? -9.273 30.484 6.711 1 51.66 309 LEU B C 1
ATOM 4848 O O . LEU B 1 309 ? -8.227 31.141 6.844 1 51.66 309 LEU B O 1
ATOM 4852 N N . THR B 1 310 ? -10.312 30.516 7.59 1 54.44 310 THR B N 1
ATOM 4853 C CA . THR B 1 310 ? -9.984 30.812 8.984 1 54.44 310 THR B CA 1
ATOM 4854 C C . THR B 1 310 ? -9.219 29.656 9.609 1 54.44 310 THR B C 1
ATOM 4856 O O . THR B 1 310 ? -9.25 28.531 9.102 1 54.44 310 THR B O 1
ATOM 4859 N N . ASP B 1 311 ? -8.32 29.938 10.648 1 57.69 311 ASP B N 1
ATOM 4860 C CA . ASP B 1 311 ? -7.379 29.141 11.438 1 57.69 311 ASP B CA 1
ATOM 4861 C C . ASP B 1 311 ? -8.062 27.906 12.023 1 57.69 311 ASP B C 1
ATOM 4863 O O . ASP B 1 311 ? -7.402 27.047 12.602 1 57.69 311 ASP B O 1
ATOM 4867 N N . LEU B 1 312 ? -9.477 27.766 11.859 1 62.88 312 LEU B N 1
ATOM 4868 C CA . LEU B 1 312 ? -10.094 26.672 12.594 1 62.88 312 LEU B CA 1
ATOM 4869 C C . LEU B 1 312 ? -11 25.844 11.688 1 62.88 312 LEU B C 1
ATOM 4871 O O . LEU B 1 312 ? -11.719 24.953 12.156 1 62.88 312 LEU B O 1
ATOM 4875 N N . ASP B 1 313 ? -10.711 25.891 10.414 1 78.25 313 ASP B N 1
ATOM 4876 C CA . ASP B 1 313 ? -11.664 25.281 9.492 1 78.25 313 ASP B CA 1
ATOM 4877 C C . ASP B 1 313 ? -11.422 23.781 9.352 1 78.25 313 ASP B C 1
ATOM 4879 O O . ASP B 1 313 ? -10.273 23.344 9.359 1 78.25 313 ASP B O 1
ATOM 4883 N N . GLN B 1 314 ? -12.555 23.078 9.492 1 89 314 GLN B N 1
ATOM 4884 C CA . GLN B 1 314 ? -12.578 21.672 9.109 1 89 314 GLN B CA 1
ATOM 4885 C C . GLN B 1 314 ? -13.164 21.5 7.707 1 89 314 GLN B C 1
ATOM 4887 O O . GLN B 1 314 ? -14.336 21.797 7.477 1 89 314 GLN B O 1
ATOM 4892 N N . ILE B 1 315 ? -12.328 21.109 6.758 1 91.62 315 ILE B N 1
ATOM 4893 C CA . ILE B 1 315 ? -12.734 20.922 5.371 1 91.62 315 ILE B CA 1
ATOM 4894 C C . ILE B 1 315 ? -12.891 19.438 5.074 1 91.62 315 ILE B C 1
ATOM 4896 O O . ILE B 1 315 ? -12.031 18.625 5.449 1 91.62 315 ILE B O 1
ATOM 4900 N N . LYS B 1 316 ? -14 19.094 4.473 1 95.31 316 LYS B N 1
ATOM 4901 C CA . LYS B 1 316 ? -14.219 17.719 4.027 1 95.31 316 LYS B CA 1
ATOM 4902 C C . LYS B 1 316 ? -14.109 17.609 2.512 1 95.31 316 LYS B C 1
ATOM 4904 O O . LYS B 1 316 ? -14.711 18.391 1.779 1 95.31 316 LYS B O 1
ATOM 4909 N N . ILE B 1 317 ? -13.305 16.703 2.061 1 96.88 317 ILE B N 1
ATOM 4910 C CA . ILE B 1 317 ? -13.117 16.484 0.63 1 96.88 317 ILE B CA 1
ATOM 4911 C C . ILE B 1 317 ? -13.984 15.312 0.171 1 96.88 317 ILE B C 1
ATOM 4913 O O . ILE B 1 317 ? -13.992 14.25 0.808 1 96.88 317 ILE B O 1
ATOM 4917 N N . GLU B 1 318 ? -14.633 15.5 -0.9 1 96.56 318 GLU B N 1
ATOM 4918 C CA . GLU B 1 318 ? -15.57 14.516 -1.438 1 96.56 318 GLU B CA 1
ATOM 4919 C C . GLU B 1 318 ? -14.836 13.273 -1.945 1 96.56 318 GLU B C 1
ATOM 4921 O O . GLU B 1 318 ? -13.773 13.383 -2.557 1 96.56 318 GLU B O 1
ATOM 4926 N N . CYS B 1 319 ? -15.477 12.148 -1.704 1 97.69 319 CYS B N 1
ATOM 4927 C CA . CYS B 1 319 ? -15.031 10.891 -2.301 1 97.69 319 CYS B CA 1
ATOM 4928 C C . CYS B 1 319 ? -15.711 10.664 -3.646 1 97.69 319 CYS B C 1
ATOM 4930 O O . CYS B 1 319 ? -16.938 10.555 -3.721 1 97.69 319 CYS B O 1
ATOM 4932 N N . THR B 1 320 ? -14.953 10.492 -4.715 1 97.56 320 THR B N 1
ATOM 4933 C CA . THR B 1 320 ? -15.539 10.484 -6.051 1 97.56 320 THR B CA 1
ATOM 4934 C C . THR B 1 320 ? -15.719 9.055 -6.551 1 97.56 320 THR B C 1
ATOM 4936 O O . THR B 1 320 ? -14.906 8.172 -6.242 1 97.56 320 THR B O 1
ATOM 4939 N N . LEU B 1 321 ? -16.703 8.914 -7.379 1 98.19 321 LEU B N 1
ATOM 4940 C CA . LEU B 1 321 ? -17.047 7.621 -7.969 1 98.19 321 LEU B CA 1
ATOM 4941 C C . LEU B 1 321 ? -16.016 7.215 -9.016 1 98.19 321 LEU B C 1
ATOM 4943 O O . LEU B 1 321 ? -15.609 8.031 -9.844 1 98.19 321 LEU B O 1
ATOM 4947 N N . VAL B 1 322 ? -15.539 6.062 -8.898 1 98.38 322 VAL B N 1
ATOM 4948 C CA . VAL B 1 322 ? -14.805 5.371 -9.953 1 98.38 322 VAL B CA 1
ATOM 4949 C C . VAL B 1 322 ? -15.633 4.199 -10.477 1 98.38 322 VAL B C 1
ATOM 4951 O O . VAL B 1 322 ? -15.633 3.117 -9.891 1 98.38 322 VAL B O 1
ATOM 4954 N N . GLU B 1 323 ? -16.219 4.453 -11.562 1 98.19 323 GLU B N 1
ATOM 4955 C CA . GLU B 1 323 ? -17.172 3.488 -12.102 1 98.19 323 GLU B CA 1
ATOM 4956 C C . GLU B 1 323 ? -16.469 2.41 -12.914 1 98.19 323 GLU B C 1
ATOM 4958 O O . GLU B 1 323 ? -15.641 2.717 -13.773 1 98.19 323 GLU B O 1
ATOM 4963 N N . ARG B 1 324 ? -16.875 1.144 -12.508 1 97.81 324 ARG B N 1
ATOM 4964 C CA . ARG B 1 324 ? -16.391 0.004 -13.281 1 97.81 324 ARG B CA 1
ATOM 4965 C C . ARG B 1 324 ? -17.531 -0.958 -13.594 1 97.81 324 ARG B C 1
ATOM 4967 O O . ARG B 1 324 ? -18.594 -0.541 -14.078 1 97.81 324 ARG B O 1
ATOM 4974 N N . GLU B 1 325 ? -17.375 -2.311 -13.305 1 97.88 325 GLU B N 1
ATOM 4975 C CA . GLU B 1 325 ? -18.328 -3.217 -13.93 1 97.88 325 GLU B CA 1
ATOM 4976 C C . GLU B 1 325 ? -19.125 -3.98 -12.875 1 97.88 325 GLU B C 1
ATOM 4978 O O . GLU B 1 325 ? -19.891 -4.887 -13.203 1 97.88 325 GLU B O 1
ATOM 4983 N N . SER B 1 326 ? -19.031 -3.635 -11.625 1 98.19 326 SER B N 1
ATOM 4984 C CA . SER B 1 326 ? -19.625 -4.477 -10.586 1 98.19 326 SER B CA 1
ATOM 4985 C C . SER B 1 326 ? -20.938 -3.891 -10.078 1 98.19 326 SER B C 1
ATOM 4987 O O . SER B 1 326 ? -21.641 -4.516 -9.281 1 98.19 326 SER B O 1
ATOM 4989 N N . GLY B 1 327 ? -21.219 -2.717 -10.492 1 88.81 327 GLY B N 1
ATOM 4990 C CA . GLY B 1 327 ? -22.422 -2.043 -10.031 1 88.81 327 GLY B CA 1
ATOM 4991 C C . GLY B 1 327 ? -22.453 -0.564 -10.367 1 88.81 327 GLY B C 1
ATOM 4992 O O . GLY B 1 327 ? -21.438 -0.009 -10.805 1 88.81 327 GLY B O 1
#

Nearest PDB structures (foldseek):
  2pua-assembly1_A  TM=6.434E-01  e=1.069E-26  Escherichia coli
  1jft-assembly1_A-2  TM=6.224E-01  e=4.077E-27  Escherichia coli
  1qpz-assembly1_A  TM=6.253E-01  e=6.603E-27  Escherichia coli
  2pue-assembly1_A  TM=6.392E-01  e=9.946E-26  Escherichia coli
  3dbi-assembly2_B  TM=7.606E-01  e=3.742E-20  Escherichia coli K-12

Foldseek 3Di:
DVQLCVQLVHFPVLLVCLLVPPPPPPDDPSSSVSSVVSCVVVVNDPPPDPPPPDLPQFAAEEEEEQDPDPDNQSVLLVLLQQVLCVVSPHHYDYFYHDDPPPDDPVSCVVVVPGRHLAYEYEYPFQEEDDDDPVRVVHQYEYESYAYPVLQAEYEHAQLLCQLLVQLLVCVVVVWQFEAEEFAAPPGPSRVNSVNSNVVNCVVVVRDDDVQRYFYHHLALVSLQVSLLSQCPDPDHTQEYEYSAVRVVNNVVVNCVVVVHDFNVRHFYEHEQPDVCQVVDVQRHKYWHGPSSVSSSVRSCVSPVVPVVPDRRHYGHDYTHIDDTGRD/DVQLCVQLVHFPVLLVCLLVPPPPDPDDPSSSVSSVVSCVVVVNDPPPDPPPPPLPQFAAEEEEEQDPDPDNQSVLLVLLQQVLCVVSPHHYDYFYHDDPPVVDPVSCVVVVPGRHLAYEYEYPFQEEDDDDPVRVVHQYEYESYAYPVLQAEYEHAQLLCQLLVQLLVCVVVVWQFEAEEFAAPPGPSRVNSVNSNCVNCVVVVRDDDVQRYFYHHLALVSLQVSLLSQCPDPDHTQEYEYSAVRVVNNVLVNCVVVVHDFNVRHFYEHEQPDVCQVVDVQRHKYWHGPSSVSSSVRSCVSPVVPPVPDRRHYGHDYTHIDDTGRD